Protein 8UUB (pdb70)

InterPro domains:
  IPR001100 Pyridine nucleotide-disulphide oxidoreductase, class I [PIRSF000350] (4-432)
  IPR004099 Pyridine nucleotide-disulphide oxidoreductase, dimerisation domain [PF02852] (327-434)
  IPR012999 Pyridine nucleotide-disulphide oxidoreductase, class I, active site [PS00076] (40-50)
  IPR016156 FAD/NAD-linked reductase, dimerisation domain superfamily [G3DSA:3.30.390.30] (326-437)
  IPR016156 FAD/NAD-linked reductase, dimerisation domain superfamily [SSF55424] (323-436)
  IPR023753 FAD/NAD(P)-binding domain [PF07992] (4-300)
  IPR036188 FAD/NAD(P)-binding domain superfamily [G3DSA:3.50.50.60] (4-310)
  IPR036188 FAD/NAD(P)-binding domain superfamily [G3DSA:3.50.50.60] (139-256)
  IPR036188 FAD/NAD(P)-binding domain superfamily [SSF51905] (2-295)

Solvent-accessible surface area: 20120 Å² total; per-residue (Å²): 102,99,48,100,84,65,87,11,67,3,0,0,6,9,2,14,61,1,0,22,38,2,0,10,96,16,10,82,76,66,104,108,2,0,0,2,11,150,28,130,70,44,20,1,6,46,22,11,18,37,17,51,51,0,12,50,24,1,18,87,3,16,113,132,150,65,53,22,105,87,0,20,55,49,10,78,73,54,12,42,152,50,22,31,132,18,64,87,78,6,37,69,38,50,6,58,24,39,69,13,80,5,33,0,63,50,42,48,26,0,26,5,87,48,65,143,65,107,22,57,0,27,6,136,19,0,0,0,7,31,16,9,55,24,44,69,61,129,24,89,26,3,84,122,19,125,39,22,50,36,16,56,24,0,6,73,19,146,148,45,7,134,95,0,0,0,9,12,23,37,63,61,0,0,11,4,0,8,2,1,29,60,30,53,5,95,0,9,3,2,14,76,99,102,72,25,21,82,203,21,3,102,43,0,10,60,42,0,76,106,19,7,73,131,58,33,5,77,12,41,42,75,23,81,26,78,71,2,92,54,71,66,89,51,0,19,0,31,12,128,143,95,65,32,99,7,40,3,0,0,26,15,40,39,47,106,23,29,24,146,33,2,67,16,145,62,21,96,12,86,81,49,187,225,23,7,0,111,35,65,90,27,0,21,8,71,9,105,14,0,1,0,1,3,26,0,21,47,33,108,74,55,35,90,6,9,47,14,2,23,115,0,0,61,16,88,62,55,50,121,12,82,60,8,51,139,62,62,108,50,38,25,46,34,16,54,13,54,9,9,13,0,26,0,32,46,8,48,64,86,0,40,116,109,180,55,50,69,24,53,67,74,23,64,1,47,68,0,84,77,0,106,92,51,72,38,80,37,1,0,0,16,0,1,0,6,53,131,81,87,77,8,18,0,2,4,0,0,0,100,20,0,60,121,19,2,66,50,0,18,88,2,25,42,96,173,51,63,12,48,91,3,52,152,48,171,28,107,134,57,34,10,13,31,12,0,44,78,0,1,55,84

Structure (mmCIF, N/CA/C/O backbone):
data_8UUB
#
_entry.id   8UUB
#
_cell.length_a   122.259
_cell.length_b   122.259
_cell.length_c   92.439
_cell.angle_alpha   90.00
_cell.angle_beta   90.00
_cell.angle_gamma   90.00
#
_symmetry.space_group_name_H-M   'P 43 21 2'
#
loop_
_entity.id
_entity.type
_entity.pdbx_description
1 polymer 'Oxidoreductase, pyridine nucleotide-disulfide, class I'
2 non-polymer 'FLAVIN-ADENINE DINUCLEOTIDE'
3 non-polymer 'MALONATE ION'
4 water water
#
loop_
_atom_site.group_PDB
_atom_site.id
_atom_site.type_symbol
_atom_site.label_atom_id
_atom_site.label_alt_id
_atom_site.label_comp_id
_atom_site.label_asym_id
_atom_site.label_entity_id
_atom_site.label_seq_id
_atom_site.pdbx_PDB_ins_code
_atom_site.Cartn_x
_atom_site.Cartn_y
_atom_site.Cartn_z
_atom_site.occupancy
_atom_site.B_iso_or_equiv
_atom_site.auth_seq_id
_atom_site.auth_comp_id
_atom_site.auth_asym_id
_atom_site.auth_atom_id
_atom_site.pdbx_PDB_model_num
ATOM 1 N N . GLY A 1 1 ? -64.270 -7.459 3.382 1.00 42.13 -3 GLY A N 1
ATOM 2 C CA . GLY A 1 1 ? -63.323 -7.777 4.519 1.00 33.69 -3 GLY A CA 1
ATOM 3 C C . GLY A 1 1 ? -61.904 -7.469 4.056 1.00 30.86 -3 GLY A C 1
ATOM 4 O O . GLY A 1 1 ? -61.694 -7.050 2.934 1.00 29.43 -3 GLY A O 1
ATOM 5 N N . PRO A 1 2 ? -60.873 -7.716 4.885 1.00 24.83 -2 PRO A N 1
ATOM 6 C CA . PRO A 1 2 ? -59.502 -7.428 4.446 1.00 25.04 -2 PRO A CA 1
ATOM 7 C C . PRO A 1 2 ? -58.975 -8.466 3.466 1.00 25.49 -2 PRO A C 1
ATOM 8 O O . PRO A 1 2 ? -59.464 -9.599 3.393 1.00 28.47 -2 PRO A O 1
ATOM 12 N N . GLY A 1 3 ? -57.996 -7.988 2.683 1.00 25.72 -1 GLY A N 1
ATOM 13 C CA . GLY A 1 3 ? -57.300 -8.766 1.665 1.00 28.73 -1 GLY A CA 1
ATOM 14 C C . GLY A 1 3 ? -56.084 -9.495 2.262 1.00 26.12 -1 GLY A C 1
ATOM 15 O O . GLY A 1 3 ? -55.505 -9.086 3.268 1.00 22.50 -1 GLY A O 1
ATOM 16 N N . SER A 1 4 ? -55.678 -10.592 1.609 1.00 27.70 0 SER A N 1
ATOM 17 C CA . SER A 1 4 ? -54.436 -11.186 2.078 1.00 25.34 0 SER A CA 1
ATOM 18 C C . SER A 1 4 ? -53.274 -10.291 1.633 1.00 22.57 0 SER A C 1
ATOM 19 O O . SER A 1 4 ? -53.422 -9.419 0.796 1.00 21.79 0 SER A O 1
ATOM 22 N N A MET A 1 5 ? -52.163 -10.335 2.388 0.50 22.01 1 MET A N 1
ATOM 23 N N B MET A 1 5 ? -52.113 -10.780 2.049 0.50 19.21 1 MET A N 1
ATOM 24 C CA A MET A 1 5 ? -50.938 -9.608 2.044 0.50 16.34 1 MET A CA 1
ATOM 25 C CA B MET A 1 5 ? -50.855 -10.097 1.795 0.50 16.13 1 MET A CA 1
ATOM 26 C C A MET A 1 5 ? -50.558 -9.847 0.576 0.50 18.03 1 MET A C 1
ATOM 27 C C B MET A 1 5 ? -50.683 -9.932 0.292 0.50 17.48 1 MET A C 1
ATOM 28 O O A MET A 1 5 ? -50.613 -10.972 0.088 0.50 17.48 1 MET A O 1
ATOM 29 O O B MET A 1 5 ? -50.978 -10.848 -0.486 0.50 17.49 1 MET A O 1
ATOM 38 N N . LEU A 1 6 ? -50.177 -8.755 -0.132 1.00 16.08 2 LEU A N 1
ATOM 39 C CA . LEU A 1 6 ? -49.792 -8.763 -1.521 1.00 16.22 2 LEU A CA 1
ATOM 40 C C . LEU A 1 6 ? -48.278 -8.890 -1.597 1.00 15.86 2 LEU A C 1
ATOM 41 O O . LEU A 1 6 ? -47.561 -8.256 -0.823 1.00 17.20 2 LEU A O 1
ATOM 46 N N . THR A 1 7 ? -47.804 -9.725 -2.519 1.00 15.77 3 THR A N 1
ATOM 47 C CA . THR A 1 7 ? -46.383 -9.936 -2.684 1.00 14.39 3 THR A CA 1
ATOM 48 C C . THR A 1 7 ? -45.962 -9.377 -4.051 1.00 15.42 3 THR A C 1
ATOM 49 O O . THR A 1 7 ? -46.565 -9.655 -5.109 1.00 16.86 3 THR A O 1
ATOM 53 N N . TYR A 1 8 ? -44.876 -8.603 -4.005 1.00 14.76 4 TYR A N 1
ATOM 54 C CA . TYR A 1 8 ? -44.297 -8.001 -5.203 1.00 13.87 4 TYR A CA 1
ATOM 55 C C . TYR A 1 8 ? -42.831 -8.419 -5.242 1.00 13.76 4 TYR A C 1
ATOM 56 O O . TYR A 1 8 ? -42.252 -8.885 -4.247 1.00 15.44 4 TYR A O 1
ATOM 65 N N . ASP A 1 9 ? -42.205 -8.202 -6.419 1.00 13.77 5 ASP A N 1
ATOM 66 C CA . ASP A 1 9 ? -40.757 -8.353 -6.489 1.00 14.30 5 ASP A CA 1
ATOM 67 C C . ASP A 1 9 ? -40.049 -7.146 -5.880 1.00 15.01 5 ASP A C 1
ATOM 68 O O . ASP A 1 9 ? -39.039 -7.264 -5.165 1.00 16.51 5 ASP A O 1
ATOM 73 N N . LEU A 1 10 ? -40.588 -5.947 -6.120 1.00 14.70 6 LEU A N 1
ATOM 74 C CA . LEU A 1 10 ? -40.048 -4.670 -5.645 1.00 13.88 6 LEU A CA 1
ATOM 75 C C . LEU A 1 10 ? -41.190 -3.814 -5.109 1.00 12.74 6 LEU A C 1
ATOM 76 O O . LEU A 1 10 ? -42.228 -3.714 -5.784 1.00 13.00 6 LEU A O 1
ATOM 81 N N . ILE A 1 11 ? -40.996 -3.195 -3.945 1.00 12.20 7 ILE A N 1
ATOM 82 C CA . ILE A 1 11 ? -41.856 -2.123 -3.465 1.00 12.42 7 ILE A CA 1
ATOM 83 C C . ILE A 1 11 ? -40.996 -0.876 -3.382 1.00 12.92 7 ILE A C 1
ATOM 84 O O . ILE A 1 11 ? -39.958 -0.857 -2.739 1.00 12.93 7 ILE A O 1
ATOM 89 N N . VAL A 1 12 ? -41.438 0.221 -4.020 1.00 12.80 8 VAL A N 1
ATOM 90 C CA . VAL A 1 12 ? -40.863 1.569 -3.847 1.00 11.55 8 VAL A CA 1
ATOM 91 C C . VAL A 1 12 ? -41.801 2.355 -2.949 1.00 12.41 8 VAL A C 1
ATOM 92 O O . VAL A 1 12 ? -43.017 2.446 -3.203 1.00 12.93 8 VAL A O 1
ATOM 96 N N . ILE A 1 13 ? -41.250 2.968 -1.877 1.00 11.91 9 ILE A N 1
ATOM 97 C CA . ILE A 1 13 ? -42.004 3.843 -0.994 1.00 11.59 9 ILE A CA 1
ATOM 98 C C . ILE A 1 13 ? -41.663 5.285 -1.354 1.00 12.41 9 ILE A C 1
ATOM 99 O O . ILE A 1 13 ? -40.561 5.732 -1.064 1.00 13.01 9 ILE A O 1
ATOM 104 N N . GLY A 1 14 ? -42.664 5.986 -1.947 1.00 12.23 10 GLY A N 1
ATOM 105 C CA . GLY A 1 14 ? -42.473 7.392 -2.321 1.00 12.81 10 GLY A CA 1
ATOM 106 C C . GLY A 1 14 ? -42.260 7.510 -3.836 1.00 12.80 10 GLY A C 1
ATOM 107 O O . GLY A 1 14 ? -41.436 6.795 -4.396 1.00 14.00 10 GLY A O 1
ATOM 108 N N . PHE A 1 15 ? -42.991 8.493 -4.433 1.00 12.18 11 PHE A N 1
ATOM 109 C CA . PHE A 1 15 ? -42.891 8.696 -5.894 1.00 13.33 11 PHE A CA 1
ATOM 110 C C . PHE A 1 15 ? -41.727 9.638 -6.212 1.00 13.92 11 PHE A C 1
ATOM 111 O O . PHE A 1 15 ? -41.908 10.639 -6.913 1.00 13.87 11 PHE A O 1
ATOM 119 N N . GLY A 1 16 ? -40.507 9.324 -5.715 1.00 13.32 12 GLY A N 1
ATOM 120 C CA . GLY A 1 16 ? -39.350 10.192 -5.941 1.00 13.02 12 GLY A CA 1
ATOM 121 C C . GLY A 1 16 ? -38.683 9.840 -7.274 1.00 13.30 12 GLY A C 1
ATOM 122 O O . GLY A 1 16 ? -39.163 8.998 -8.048 1.00 13.36 12 GLY A O 1
ATOM 123 N N . LYS A 1 17 ? -37.512 10.454 -7.533 1.00 13.00 13 LYS A N 1
ATOM 124 C CA . LYS A 1 17 ? -36.878 10.365 -8.839 1.00 13.59 13 LYS A CA 1
ATOM 125 C C . LYS A 1 17 ? -36.273 8.965 -8.999 1.00 13.22 13 LYS A C 1
ATOM 126 O O . LYS A 1 17 ? -36.586 8.266 -9.948 1.00 14.24 13 LYS A O 1
ATOM 132 N N . ALA A 1 18 ? -35.351 8.586 -8.080 1.00 12.87 14 ALA A N 1
ATOM 133 C CA . ALA A 1 18 ? -34.807 7.245 -8.179 1.00 13.12 14 ALA A CA 1
ATOM 134 C C . ALA A 1 18 ? -35.894 6.169 -8.167 1.00 12.72 14 ALA A C 1
ATOM 135 O O . ALA A 1 18 ? -35.771 5.221 -8.960 1.00 13.62 14 ALA A O 1
ATOM 137 N N . GLY A 1 19 ? -36.898 6.367 -7.311 1.00 13.50 15 GLY A N 1
ATOM 138 C CA . GLY A 1 19 ? -37.894 5.327 -7.164 1.00 12.96 15 GLY A CA 1
ATOM 139 C C . GLY A 1 19 ? -38.770 5.131 -8.398 1.00 12.62 15 GLY A C 1
ATOM 140 O O . GLY A 1 19 ? -39.020 3.999 -8.804 1.00 14.41 15 GLY A O 1
ATOM 141 N N . LYS A 1 20 ? -39.264 6.228 -8.968 1.00 12.15 16 LYS A N 1
ATOM 142 C CA . LYS A 1 20 ? -40.110 6.078 -10.157 1.00 12.75 16 LYS A CA 1
ATOM 143 C C . LYS A 1 20 ? -39.299 5.554 -11.346 1.00 13.61 16 LYS A C 1
ATOM 144 O O . LYS A 1 20 ? -39.822 4.786 -12.153 1.00 14.58 16 LYS A O 1
ATOM 150 N N . THR A 1 21 ? -37.981 5.893 -11.387 1.00 13.73 17 THR A N 1
ATOM 151 C CA . THR A 1 21 ? -37.164 5.416 -12.486 1.00 14.66 17 THR A CA 1
ATOM 152 C C . THR A 1 21 ? -36.946 3.898 -12.362 1.00 13.38 17 THR A C 1
ATOM 153 O O . THR A 1 21 ? -37.095 3.165 -13.321 1.00 14.74 17 THR A O 1
ATOM 157 N N . LEU A 1 22 ? -36.585 3.468 -11.118 1.00 14.14 18 LEU A N 1
ATOM 158 C CA . LEU A 1 22 ? -36.356 2.024 -10.895 1.00 13.49 18 LEU A CA 1
ATOM 159 C C . LEU A 1 22 ? -37.657 1.255 -11.104 1.00 14.66 18 LEU A C 1
ATOM 160 O O . LEU A 1 22 ? -37.656 0.184 -11.690 1.00 14.92 18 LEU A O 1
ATOM 165 N N . ALA A 1 23 ? -38.783 1.780 -10.554 1.00 14.08 19 ALA A N 1
ATOM 166 C CA . ALA A 1 23 ? -40.038 1.043 -10.654 1.00 14.14 19 ALA A CA 1
ATOM 167 C C . ALA A 1 23 ? -40.418 0.791 -12.114 1.00 14.07 19 ALA A C 1
ATOM 168 O O . ALA A 1 23 ? -40.802 -0.323 -12.469 1.00 14.05 19 ALA A O 1
ATOM 170 N N . GLY A 1 24 ? -40.378 1.876 -12.909 1.00 14.30 20 GLY A N 1
ATOM 171 C CA . GLY A 1 24 ? -40.770 1.670 -14.310 1.00 14.79 20 GLY A CA 1
ATOM 172 C C . GLY A 1 24 ? -39.787 0.781 -15.066 1.00 16.38 20 GLY A C 1
ATOM 173 O O . GLY A 1 24 ? -40.222 -0.026 -15.898 1.00 16.87 20 GLY A O 1
ATOM 174 N N . LYS A 1 25 ? -38.487 0.890 -14.752 1.00 16.32 21 LYS A N 1
ATOM 175 C CA . LYS A 1 25 ? -37.521 0.064 -15.468 1.00 18.07 21 LYS A CA 1
ATOM 176 C C . LYS A 1 25 ? -37.787 -1.410 -15.174 1.00 18.00 21 LYS A C 1
ATOM 177 O O . LYS A 1 25 ? -37.827 -2.250 -16.099 1.00 19.88 21 LYS A O 1
ATOM 183 N N . LEU A 1 26 ? -38.032 -1.759 -13.897 1.00 16.58 22 LEU A N 1
ATOM 184 C CA A LEU A 1 26 ? -38.181 -3.181 -13.634 0.51 16.28 22 LEU A CA 1
ATOM 185 C CA B LEU A 1 26 ? -38.206 -3.172 -13.583 0.49 16.25 22 LEU A CA 1
ATOM 186 C C . LEU A 1 26 ? -39.565 -3.677 -14.050 1.00 15.46 22 LEU A C 1
ATOM 187 O O . LEU A 1 26 ? -39.705 -4.831 -14.445 1.00 17.10 22 LEU A O 1
ATOM 196 N N . ALA A 1 27 ? -40.618 -2.845 -13.938 1.00 15.11 23 ALA A N 1
ATOM 197 C CA . ALA A 1 27 ? -41.914 -3.311 -14.402 1.00 15.03 23 ALA A CA 1
ATOM 198 C C . ALA A 1 27 ? -41.878 -3.540 -15.919 1.00 16.13 23 ALA A C 1
ATOM 199 O O . ALA A 1 27 ? -42.460 -4.523 -16.392 1.00 18.15 23 ALA A O 1
ATOM 201 N N . SER A 1 28 ? -41.189 -2.672 -16.660 1.00 17.51 24 SER A N 1
ATOM 202 C CA A SER A 1 28 ? -41.093 -2.862 -18.116 0.87 19.41 24 SER A CA 1
ATOM 203 C CA B SER A 1 28 ? -41.119 -2.877 -18.104 0.13 18.73 24 SER A CA 1
ATOM 204 C C . SER A 1 28 ? -40.355 -4.157 -18.454 1.00 21.46 24 SER A C 1
ATOM 205 O O . SER A 1 28 ? -40.602 -4.759 -19.517 1.00 24.37 24 SER A O 1
ATOM 210 N N . ALA A 1 29 ? -39.455 -4.570 -17.573 1.00 19.29 25 ALA A N 1
ATOM 211 C CA . ALA A 1 29 ? -38.711 -5.801 -17.768 1.00 21.61 25 ALA A CA 1
ATOM 212 C C . ALA A 1 29 ? -39.492 -7.013 -17.310 1.00 23.45 25 ALA A C 1
ATOM 213 O O . ALA A 1 29 ? -38.967 -8.110 -17.443 1.00 25.48 25 ALA A O 1
ATOM 215 N N . GLY A 1 30 ? -40.714 -6.856 -16.804 1.00 20.89 26 GLY A N 1
ATOM 216 C CA . GLY A 1 30 ? -41.564 -7.981 -16.457 1.00 21.33 26 GLY A CA 1
ATOM 217 C C . GLY A 1 30 ? -41.619 -8.281 -14.951 1.00 20.16 26 GLY A C 1
ATOM 218 O O . GLY A 1 30 ? -42.313 -9.240 -14.601 1.00 22.33 26 GLY A O 1
ATOM 219 N N . LYS A 1 31 ? -40.955 -7.487 -14.103 1.00 20.56 27 LYS A N 1
ATOM 220 C CA . LYS A 1 31 ? -41.059 -7.732 -12.647 1.00 18.73 27 LYS A CA 1
ATOM 221 C C . LYS A 1 31 ? -42.408 -7.207 -12.157 1.00 18.73 27 LYS A C 1
ATOM 222 O O . LYS A 1 31 ? -43.012 -6.294 -12.752 1.00 18.22 27 LYS A O 1
ATOM 228 N N . LYS A 1 32 ? -42.852 -7.697 -10.995 1.00 16.98 28 LYS A N 1
ATOM 229 C CA A LYS A 1 32 ? -44.074 -7.239 -10.363 0.37 15.84 28 LYS A CA 1
ATOM 230 C CA B LYS A 1 32 ? -44.085 -7.237 -10.366 0.63 15.62 28 LYS A CA 1
ATOM 231 C C . LYS A 1 32 ? -43.708 -6.146 -9.358 1.00 15.48 28 LYS A C 1
ATOM 232 O O . LYS A 1 32 ? -42.932 -6.378 -8.431 1.00 15.18 28 LYS A O 1
ATOM 243 N N . VAL A 1 33 ? -44.223 -4.908 -9.586 1.00 14.16 29 VAL A N 1
ATOM 244 C CA . VAL A 1 33 ? -43.693 -3.749 -8.853 1.00 13.72 29 VAL A CA 1
ATOM 245 C C . VAL A 1 33 ? -44.844 -2.962 -8.273 1.00 14.60 29 VAL A C 1
ATOM 246 O O . VAL A 1 33 ? -45.853 -2.705 -8.969 1.00 14.30 29 VAL A O 1
ATOM 250 N N . ALA A 1 34 ? -44.679 -2.514 -7.027 1.00 12.98 30 ALA A N 1
ATOM 251 C CA . ALA A 1 34 ? -45.589 -1.591 -6.395 1.00 12.94 30 ALA A CA 1
ATOM 252 C C . ALA A 1 34 ? -44.874 -0.308 -6.042 1.00 13.75 30 ALA A C 1
ATOM 253 O O . ALA A 1 34 ? -43.670 -0.320 -5.731 1.00 14.59 30 ALA A O 1
ATOM 255 N N . LEU A 1 35 ? -45.575 0.820 -6.174 1.00 13.20 31 LEU A N 1
ATOM 256 C CA . LEU A 1 35 ? -45.062 2.125 -5.731 1.00 12.69 31 LEU A CA 1
ATOM 257 C C . LEU A 1 35 ? -46.146 2.748 -4.862 1.00 12.59 31 LEU A C 1
ATOM 258 O O . LEU A 1 35 ? -47.306 2.833 -5.281 1.00 13.25 31 LEU A O 1
ATOM 263 N N . VAL A 1 36 ? -45.764 3.144 -3.625 1.00 12.49 32 VAL A N 1
ATOM 264 C CA . VAL A 1 36 ? -46.723 3.663 -2.673 1.00 12.18 32 VAL A CA 1
ATOM 265 C C . VAL A 1 36 ? -46.456 5.162 -2.469 1.00 12.75 32 VAL A C 1
ATOM 266 O O . VAL A 1 36 ? -45.318 5.542 -2.183 1.00 14.52 32 VAL A O 1
ATOM 270 N N . GLU A 1 37 ? -47.475 5.990 -2.710 1.00 12.18 33 GLU A N 1
ATOM 271 C CA . GLU A 1 37 ? -47.301 7.451 -2.623 1.00 11.70 33 GLU A CA 1
ATOM 272 C C . GLU A 1 37 ? -48.446 8.047 -1.802 1.00 13.02 33 GLU A C 1
ATOM 273 O O . GLU A 1 37 ? -49.639 7.778 -2.093 1.00 14.07 33 GLU A O 1
ATOM 279 N N . ARG A 1 38 ? -48.073 8.833 -0.781 1.00 13.14 34 ARG A N 1
ATOM 280 C CA A ARG A 1 38 ? -49.054 9.367 0.176 0.50 14.37 34 ARG A CA 1
ATOM 281 C CA B ARG A 1 38 ? -49.128 9.290 0.131 0.50 13.48 34 ARG A CA 1
ATOM 282 C C . ARG A 1 38 ? -49.957 10.489 -0.348 1.00 13.92 34 ARG A C 1
ATOM 283 O O . ARG A 1 38 ? -51.000 10.725 0.285 1.00 16.47 34 ARG A O 1
ATOM 298 N N . SER A 1 39 ? -49.537 11.210 -1.406 1.00 13.03 35 SER A N 1
ATOM 299 C CA . SER A 1 39 ? -50.291 12.396 -1.817 1.00 13.70 35 SER A CA 1
ATOM 300 C C . SER A 1 39 ? -50.426 12.469 -3.336 1.00 13.36 35 SER A C 1
ATOM 301 O O . SER A 1 39 ? -49.448 12.383 -4.072 1.00 14.38 35 SER A O 1
ATOM 304 N N . LYS A 1 40 ? -51.682 12.618 -3.796 1.00 14.24 36 LYS A N 1
ATOM 305 C CA . LYS A 1 40 ? -51.890 12.725 -5.236 1.00 13.66 36 LYS A CA 1
ATOM 306 C C . LYS A 1 40 ? -51.310 14.040 -5.761 1.00 12.82 36 LYS A C 1
ATOM 307 O O . LYS A 1 40 ? -50.933 14.079 -6.946 1.00 14.83 36 LYS A O 1
ATOM 313 N N . ALA A 1 41 ? -51.092 15.014 -4.896 1.00 13.97 37 ALA A N 1
ATOM 314 C CA . ALA A 1 41 ? -50.429 16.268 -5.268 1.00 12.99 37 ALA A CA 1
ATOM 315 C C . ALA A 1 41 ? -48.941 16.064 -5.451 1.00 14.99 37 ALA A C 1
ATOM 316 O O . ALA A 1 41 ? -48.267 16.964 -5.966 1.00 16.05 37 ALA A O 1
ATOM 318 N N . MET A 1 42 ? -48.460 14.848 -5.211 1.00 13.09 38 MET A N 1
ATOM 319 C CA . MET A 1 42 ? -47.026 14.555 -5.308 1.00 12.90 38 MET A CA 1
ATOM 320 C C . MET A 1 42 ? -46.710 13.438 -6.293 1.00 13.27 38 MET A C 1
ATOM 321 O O . MET A 1 42 ? -45.567 12.938 -6.338 1.00 14.74 38 MET A O 1
ATOM 326 N N . TYR A 1 43 ? -47.633 13.122 -7.192 1.00 12.76 39 TYR A N 1
ATOM 327 C CA . TYR A 1 43 ? -47.248 12.151 -8.206 1.00 13.35 39 TYR A CA 1
ATOM 328 C C . TYR A 1 43 ? -46.144 12.702 -9.104 1.00 13.29 39 TYR A C 1
ATOM 329 O O . TYR A 1 43 ? -46.241 13.838 -9.583 1.00 13.30 39 TYR A O 1
ATOM 338 N N . GLY A 1 44 ? -45.016 11.978 -9.198 1.00 12.63 40 GLY A N 1
ATOM 339 C CA . GLY A 1 44 ? -43.812 12.465 -9.873 1.00 13.22 40 GLY A CA 1
ATOM 340 C C . GLY A 1 44 ? -42.787 13.055 -8.914 1.00 14.95 40 GLY A C 1
ATOM 341 O O . GLY A 1 44 ? -41.630 13.211 -9.375 1.00 16.35 40 GLY A O 1
ATOM 342 N N . GLY A 1 45 ? -43.185 13.294 -7.666 1.00 13.91 41 GLY A N 1
ATOM 343 C CA . GLY A 1 45 ? -42.204 13.634 -6.625 1.00 14.18 41 GLY A CA 1
ATOM 344 C C . GLY A 1 45 ? -42.074 15.139 -6.399 1.00 14.51 41 GLY A C 1
ATOM 345 O O . GLY A 1 45 ? -42.818 16.003 -6.901 1.00 14.47 41 GLY A O 1
ATOM 346 N N . THR A 1 46 ? -41.093 15.483 -5.554 1.00 12.55 42 THR A N 1
ATOM 347 C CA . THR A 1 46 ? -40.854 16.859 -5.142 1.00 12.88 42 THR A CA 1
ATOM 348 C C . THR A 1 46 ? -40.435 17.747 -6.320 1.00 14.13 42 THR A C 1
ATOM 349 O O . THR A 1 46 ? -40.994 18.851 -6.430 1.00 14.42 42 THR A O 1
ATOM 353 N N A CYS A 1 47 ? -39.597 17.185 -7.241 0.30 14.69 43 CYS A N 1
ATOM 354 N N B CYS A 1 47 ? -39.528 17.303 -7.166 0.70 14.49 43 CYS A N 1
ATOM 355 C CA A CYS A 1 47 ? -39.016 17.802 -8.452 0.30 15.24 43 CYS A CA 1
ATOM 356 C CA B CYS A 1 47 ? -39.090 18.221 -8.214 0.70 13.73 43 CYS A CA 1
ATOM 357 C C A CYS A 1 47 ? -40.110 18.415 -9.312 0.30 14.46 43 CYS A C 1
ATOM 358 C C B CYS A 1 47 ? -40.320 18.607 -9.076 0.70 14.18 43 CYS A C 1
ATOM 359 O O A CYS A 1 47 ? -40.003 19.513 -9.847 0.30 11.46 43 CYS A O 1
ATOM 360 O O B CYS A 1 47 ? -40.495 19.819 -9.341 0.70 14.40 43 CYS A O 1
ATOM 365 N N . ILE A 1 48 ? -41.126 17.605 -9.496 1.00 14.65 44 ILE A N 1
ATOM 366 C CA . ILE A 1 48 ? -42.267 17.904 -10.380 1.00 13.78 44 ILE A CA 1
ATOM 367 C C . ILE A 1 48 ? -43.223 18.883 -9.726 1.00 14.17 44 ILE A C 1
ATOM 368 O O . ILE A 1 48 ? -43.732 19.788 -10.419 1.00 15.40 44 ILE A O 1
ATOM 373 N N . ASN A 1 49 ? -43.604 18.697 -8.430 1.00 12.68 45 ASN A N 1
ATOM 374 C CA . ASN A 1 49 ? -44.773 19.360 -7.890 1.00 12.67 45 ASN A CA 1
ATOM 375 C C . ASN A 1 49 ? -44.479 20.585 -7.026 1.00 14.31 45 ASN A C 1
ATOM 376 O O . ASN A 1 49 ? -45.304 21.494 -7.016 1.00 16.63 45 ASN A O 1
ATOM 381 N N . ILE A 1 50 ? -43.347 20.577 -6.295 1.00 13.73 46 ILE A N 1
ATOM 382 C CA . ILE A 1 50 ? -43.090 21.627 -5.306 1.00 13.83 46 ILE A CA 1
ATOM 383 C C . ILE A 1 50 ? -41.652 22.166 -5.385 1.00 14.26 46 ILE A C 1
ATOM 384 O O . ILE A 1 50 ? -41.3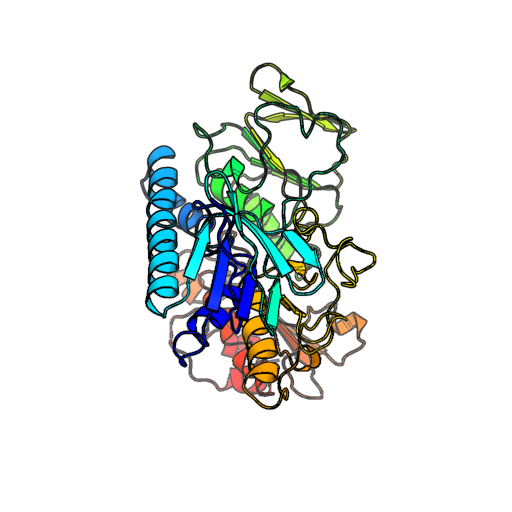44 23.079 -4.612 1.00 16.45 46 ILE A O 1
ATOM 389 N N . GLY A 1 51 ? -40.831 21.628 -6.270 1.00 14.04 47 GLY A N 1
ATOM 390 C CA . GLY A 1 51 ? -39.396 21.904 -6.246 1.00 13.85 47 GLY A CA 1
ATOM 391 C C . GLY A 1 51 ? -38.933 22.550 -7.565 1.00 15.25 47 GLY A C 1
ATOM 392 O O . GLY A 1 51 ? -39.395 23.665 -7.886 1.00 15.89 47 GLY A O 1
ATOM 393 N N A CYS A 1 52 ? -38.000 21.938 -8.240 0.30 14.51 48 CYS A N 1
ATOM 394 N N B CYS A 1 52 ? -38.046 21.840 -8.285 0.70 16.86 48 CYS A N 1
ATOM 395 C CA A CYS A 1 52 ? -37.399 22.639 -9.363 0.30 13.70 48 CYS A CA 1
ATOM 396 C CA B CYS A 1 52 ? -37.333 22.278 -9.513 0.70 16.42 48 CYS A CA 1
ATOM 397 C C A CYS A 1 52 ? -38.469 23.040 -10.384 0.30 13.45 48 CYS A C 1
ATOM 398 C C B CYS A 1 52 ? -38.317 22.865 -10.531 0.70 15.18 48 CYS A C 1
ATOM 399 O O A CYS A 1 52 ? -38.420 24.214 -10.780 0.30 14.07 48 CYS A O 1
ATOM 400 O O B CYS A 1 52 ? -38.056 23.907 -11.151 0.70 13.89 48 CYS A O 1
ATOM 405 N N . ILE A 1 53 ? -39.372 22.111 -10.812 1.00 14.60 49 ILE A N 1
ATOM 406 C CA . ILE A 1 53 ? -40.229 22.474 -11.960 1.00 13.67 49 ILE A CA 1
ATOM 407 C C . ILE A 1 53 ? -41.087 23.687 -11.615 1.00 14.35 49 ILE A C 1
ATOM 408 O O . ILE A 1 53 ? -41.064 24.684 -12.377 1.00 14.52 49 ILE A O 1
ATOM 413 N N . PRO A 1 54 ? -41.860 23.790 -10.517 1.00 13.55 50 PRO A N 1
ATOM 414 C CA . PRO A 1 54 ? -42.637 24.998 -10.287 1.00 13.51 50 PRO A CA 1
ATOM 415 C C . PRO A 1 54 ? -41.752 26.227 -10.054 1.00 13.72 50 PRO A C 1
ATOM 416 O O . PRO A 1 54 ? -42.111 27.322 -10.534 1.00 14.89 50 PRO A O 1
ATOM 420 N N A THR A 1 55 ? -40.621 26.067 -9.344 0.66 13.95 51 THR A N 1
ATOM 421 N N B THR A 1 55 ? -40.600 26.110 -9.380 0.34 13.45 51 THR A N 1
ATOM 422 C CA A THR A 1 55 ? -39.808 27.245 -9.073 0.66 14.90 51 THR A CA 1
ATOM 423 C CA B THR A 1 55 ? -39.861 27.344 -9.124 0.34 13.29 51 THR A CA 1
ATOM 424 C C A THR A 1 55 ? -39.352 27.884 -10.389 0.66 14.10 51 THR A C 1
ATOM 425 C C B THR A 1 55 ? -39.254 27.913 -10.412 0.34 13.05 51 THR A C 1
ATOM 426 O O A THR A 1 55 ? -39.565 29.117 -10.565 0.66 15.55 51 THR A O 1
ATOM 427 O O B THR A 1 55 ? -39.198 29.124 -10.629 0.34 12.64 51 THR A O 1
ATOM 434 N N . LYS A 1 56 ? -38.798 27.059 -11.311 1.00 13.39 52 LYS A N 1
ATOM 435 C CA . LYS A 1 56 ? -38.209 27.617 -12.540 1.00 14.49 52 LYS A CA 1
ATOM 436 C C . LYS A 1 56 ? -39.359 28.031 -13.460 1.00 14.98 52 LYS A C 1
ATOM 437 O O . LYS A 1 56 ? -39.211 29.015 -14.236 1.00 16.12 52 LYS A O 1
ATOM 443 N N . THR A 1 57 ? -40.526 27.343 -13.434 1.00 15.02 53 THR A N 1
ATOM 444 C CA . THR A 1 57 ? -41.647 27.763 -14.288 1.00 13.48 53 THR A CA 1
ATOM 445 C C . THR A 1 57 ? -42.147 29.145 -13.859 1.00 14.15 53 THR A C 1
ATOM 446 O O . THR A 1 57 ? -42.474 30.026 -14.688 1.00 15.18 53 THR A O 1
ATOM 450 N N . LEU A 1 58 ? -42.252 29.385 -12.528 1.00 13.60 54 LEU A N 1
ATOM 451 C CA . LEU A 1 58 ? -42.642 30.713 -12.006 1.00 13.92 54 LEU A CA 1
ATOM 452 C C . LEU A 1 58 ? -41.623 31.755 -12.471 1.00 15.37 54 LEU A C 1
ATOM 453 O O . LEU A 1 58 ? -42.070 32.841 -12.865 1.00 14.85 54 LEU A O 1
ATOM 458 N N . LEU A 1 59 ? -40.301 31.497 -12.352 1.00 15.98 55 LEU A N 1
ATOM 459 C CA . LEU A 1 59 ? -39.326 32.514 -12.780 1.00 16.48 55 LEU A CA 1
ATOM 460 C C . LEU A 1 59 ? -39.439 32.843 -14.278 1.00 17.05 55 LEU A C 1
ATOM 461 O O . LEU A 1 59 ? -39.410 34.056 -14.602 1.00 18.11 55 LEU A O 1
ATOM 466 N N . VAL A 1 60 ? -39.674 31.849 -15.150 1.00 15.03 56 VAL A N 1
ATOM 467 C CA . VAL A 1 60 ? -39.792 32.139 -16.584 1.00 16.15 56 VAL A CA 1
ATOM 468 C C . VAL A 1 60 ? -41.053 32.972 -16.811 1.00 16.38 56 VAL A C 1
ATOM 469 O O . VAL A 1 60 ? -41.004 33.960 -17.579 1.00 18.00 56 VAL A O 1
ATOM 473 N N . ALA A 1 61 ? -42.158 32.624 -16.158 1.00 15.46 57 ALA A N 1
ATOM 474 C CA . ALA A 1 61 ? -43.437 33.296 -16.353 1.00 15.28 57 ALA A CA 1
ATOM 475 C C . ALA A 1 61 ? -43.349 34.735 -15.860 1.00 18.01 57 ALA A C 1
ATOM 476 O O . ALA A 1 61 ? -43.954 35.637 -16.439 1.00 19.72 57 ALA A O 1
ATOM 478 N N . ALA A 1 62 ? -42.562 34.980 -14.802 1.00 16.47 58 ALA A N 1
ATOM 479 C CA . ALA A 1 62 ? -42.531 36.308 -14.186 1.00 17.64 58 ALA A CA 1
ATOM 480 C C . ALA A 1 62 ? -41.839 37.301 -15.129 1.00 22.80 58 ALA A C 1
ATOM 481 O O . ALA A 1 62 ? -42.044 38.508 -14.956 1.00 23.63 58 ALA A O 1
ATOM 483 N N . GLU A 1 63 ? -41.084 36.811 -16.109 1.00 24.66 59 GLU A N 1
ATOM 484 C CA . GLU A 1 63 ? -40.429 37.704 -17.086 1.00 29.26 59 GLU A CA 1
ATOM 485 C C . GLU A 1 63 ? -41.397 38.132 -18.188 1.00 38.30 59 GLU A C 1
ATOM 486 O O . GLU A 1 63 ? -41.062 38.998 -18.994 1.00 38.65 59 GLU A O 1
ATOM 492 N N . LYS A 1 64 ? -42.609 37.569 -18.231 1.00 33.49 60 LYS A N 1
ATOM 493 C CA . LYS A 1 64 ? -43.569 37.791 -19.314 1.00 33.74 60 LYS A CA 1
ATOM 494 C C . LYS A 1 64 ? -44.653 38.775 -18.837 1.00 34.05 60 LYS A C 1
ATOM 495 O O . LYS A 1 64 ? -44.721 39.164 -17.652 1.00 33.75 60 LYS A O 1
ATOM 501 N N A ASP A 1 65 ? -45.511 39.138 -19.797 0.60 35.58 61 ASP A N 1
ATOM 502 N N B ASP A 1 65 ? -45.588 39.201 -19.697 0.40 35.99 61 ASP A N 1
ATOM 503 C CA A ASP A 1 65 ? -46.642 40.017 -19.559 0.60 34.25 61 ASP A CA 1
ATOM 504 C CA B ASP A 1 65 ? -46.465 40.287 -19.253 0.40 36.16 61 ASP A CA 1
ATOM 505 C C A ASP A 1 65 ? -47.802 39.217 -18.973 0.60 33.93 61 ASP A C 1
ATOM 506 C C B ASP A 1 65 ? -47.759 39.790 -18.588 0.40 36.18 61 ASP A C 1
ATOM 507 O O A ASP A 1 65 ? -48.835 39.013 -19.636 0.60 29.74 61 ASP A O 1
ATOM 508 O O B ASP A 1 65 ? -48.832 40.349 -18.805 0.40 34.49 61 ASP A O 1
ATOM 517 N N . LEU A 1 66 ? -47.624 38.788 -17.703 1.00 29.15 62 LEU A N 1
ATOM 518 C CA . LEU A 1 66 ? -48.693 38.057 -17.038 1.00 27.73 62 LEU A CA 1
ATOM 519 C C . LEU A 1 66 ? -48.926 38.648 -15.645 1.00 23.94 62 LEU A C 1
ATOM 520 O O . LEU A 1 66 ? -47.953 38.997 -14.994 1.00 26.28 62 LEU A O 1
ATOM 525 N N . SER A 1 67 ? -50.173 38.652 -15.173 1.00 24.60 63 SER A N 1
ATOM 526 C CA . SER A 1 67 ? -50.453 39.131 -13.834 1.00 22.16 63 SER A CA 1
ATOM 527 C C . SER A 1 67 ? -49.940 38.084 -12.831 1.00 22.06 63 SER A C 1
ATOM 528 O O . SER A 1 67 ? -49.579 36.970 -13.214 1.00 21.19 63 SER A O 1
ATOM 531 N N . PHE A 1 68 ? -49.851 38.479 -11.565 1.00 20.01 64 PHE A N 1
ATOM 532 C CA . PHE A 1 68 ? -49.550 37.512 -10.500 1.00 20.37 64 PHE A CA 1
ATOM 533 C C . PHE A 1 68 ? -50.415 36.261 -10.636 1.00 19.82 64 PHE A C 1
ATOM 534 O O . PHE A 1 68 ? -49.890 35.134 -10.574 1.00 17.86 64 PHE A O 1
ATOM 542 N N . GLU A 1 69 ? -51.723 36.433 -10.779 1.00 19.97 65 GLU A N 1
ATOM 543 C CA . GLU A 1 69 ? -52.636 35.296 -10.762 1.00 22.41 65 GLU A CA 1
ATOM 544 C C . GLU A 1 69 ? -52.345 34.42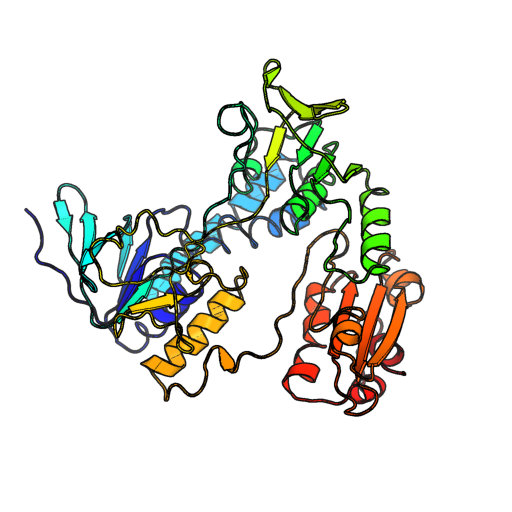8 -11.987 1.00 20.75 65 GLU A C 1
ATOM 545 O O . GLU A 1 69 ? -52.419 33.195 -11.894 1.00 18.83 65 GLU A O 1
ATOM 551 N N . GLU A 1 70 ? -52.031 35.042 -13.122 1.00 19.77 66 GLU A N 1
ATOM 552 C CA . GLU A 1 70 ? -51.734 34.280 -14.336 1.00 21.68 66 GLU A CA 1
ATOM 553 C C . GLU A 1 70 ? -50.429 33.492 -14.194 1.00 18.48 66 GLU A C 1
ATOM 554 O O . GLU A 1 70 ? -50.285 32.382 -14.736 1.00 17.45 66 GLU A O 1
ATOM 560 N N . VAL A 1 71 ? -49.434 34.059 -13.481 1.00 18.05 67 VAL A N 1
ATOM 561 C CA . VAL A 1 71 ? -48.166 33.372 -13.266 1.00 17.07 67 VAL A CA 1
ATOM 562 C C . VAL A 1 71 ? -48.414 32.131 -12.393 1.00 16.31 67 VAL A C 1
ATOM 563 O O . VAL A 1 71 ? -47.916 31.028 -12.698 1.00 16.05 67 VAL A O 1
ATOM 567 N N . ILE A 1 72 ? -49.191 32.298 -11.341 1.00 15.31 68 ILE A N 1
ATOM 568 C CA . ILE A 1 72 ? -49.492 31.170 -10.460 1.00 15.72 68 ILE A CA 1
ATOM 569 C C . ILE A 1 72 ? -50.246 30.096 -11.240 1.00 15.46 68 ILE A C 1
ATOM 570 O O . ILE A 1 72 ? -49.961 28.876 -11.132 1.00 15.79 68 ILE A O 1
ATOM 575 N N . ALA A 1 73 ? -51.282 30.499 -12.031 1.00 15.22 69 ALA A N 1
ATOM 576 C CA . ALA A 1 73 ? -52.061 29.525 -12.789 1.00 14.23 69 ALA A CA 1
ATOM 577 C C . ALA A 1 73 ? -51.192 28.795 -13.820 1.00 15.36 69 ALA A C 1
ATOM 578 O O . ALA A 1 73 ? -51.382 27.583 -14.020 1.00 14.93 69 ALA A O 1
ATOM 580 N N . THR A 1 74 ? -50.237 29.464 -14.480 1.00 14.79 70 THR A N 1
ATOM 581 C CA . THR A 1 74 ? -49.340 28.859 -15.443 1.00 14.83 70 THR A CA 1
ATOM 582 C C . THR A 1 74 ? -48.527 27.766 -14.734 1.00 14.17 70 THR A C 1
ATOM 583 O O . THR A 1 74 ? -48.385 26.656 -15.254 1.00 14.11 70 THR A O 1
ATOM 587 N N . LYS A 1 75 ? -47.964 28.129 -13.545 1.00 14.52 71 LYS A N 1
ATOM 588 C CA . LYS A 1 75 ? -47.258 27.115 -12.760 1.00 14.02 71 LYS A CA 1
ATOM 589 C C . LYS A 1 75 ? -48.154 25.907 -12.478 1.00 12.89 71 LYS A C 1
ATOM 590 O O . LYS A 1 75 ? -47.698 24.742 -12.622 1.00 13.54 71 LYS A O 1
ATOM 596 N N . ASN A 1 76 ? -49.399 26.146 -12.057 1.00 13.29 72 ASN A N 1
ATOM 597 C CA . ASN A 1 76 ? -50.291 25.019 -11.772 1.00 13.00 72 ASN A CA 1
ATOM 598 C C . ASN A 1 76 ? -50.593 24.175 -13.014 1.00 12.34 72 ASN A C 1
ATOM 599 O O . ASN A 1 76 ? -50.668 22.953 -12.946 1.00 12.91 72 ASN A O 1
ATOM 604 N N . THR A 1 77 ? -50.696 24.817 -14.168 1.00 12.86 73 THR A N 1
ATOM 605 C CA . THR A 1 77 ? -50.915 24.023 -15.377 1.00 12.20 73 THR A CA 1
ATOM 606 C C . THR A 1 77 ? -49.722 23.108 -15.659 1.00 11.66 73 THR A C 1
ATOM 607 O O . THR A 1 77 ? -49.901 21.908 -15.968 1.00 12.61 73 THR A O 1
ATOM 611 N N A ILE A 1 78 ? -48.501 23.652 -15.563 0.71 12.00 74 ILE A N 1
ATOM 612 N N B ILE A 1 78 ? -48.488 23.637 -15.592 0.29 12.02 74 ILE A N 1
ATOM 613 C CA A ILE A 1 78 ? -47.300 22.900 -15.929 0.71 13.27 74 ILE A CA 1
ATOM 614 C CA B ILE A 1 78 ? -47.329 22.830 -15.977 0.29 12.43 74 ILE A CA 1
ATOM 615 C C A ILE A 1 78 ? -47.056 21.761 -14.934 0.71 12.34 74 ILE A C 1
ATOM 616 C C B ILE A 1 78 ? -47.054 21.742 -14.935 0.29 12.46 74 ILE A C 1
ATOM 617 O O A ILE A 1 78 ? -46.790 20.653 -15.398 0.71 13.28 74 ILE A O 1
ATOM 618 O O B ILE A 1 78 ? -46.752 20.623 -15.341 0.29 13.14 74 ILE A O 1
ATOM 627 N N . THR A 1 79 ? -47.192 22.044 -13.632 1.00 13.20 75 THR A N 1
ATOM 628 C CA . THR A 1 79 ? -46.938 20.966 -12.686 1.00 12.84 75 THR A CA 1
ATOM 629 C C . THR A 1 79 ? -48.047 19.932 -12.720 1.00 12.84 75 THR A C 1
ATOM 630 O O . THR A 1 79 ? -47.783 18.729 -12.580 1.00 13.44 75 THR A O 1
ATOM 634 N N . GLY A 1 80 ? -49.284 20.391 -12.938 1.00 12.93 76 GLY A N 1
ATOM 635 C CA . GLY A 1 80 ? -50.396 19.451 -13.019 1.00 12.54 76 GLY A CA 1
ATOM 636 C C . GLY A 1 80 ? -50.235 18.501 -14.191 1.00 12.94 76 GLY A C 1
ATOM 637 O O . GLY A 1 80 ? -50.516 17.278 -14.102 1.00 13.17 76 GLY A O 1
ATOM 638 N N . ARG A 1 81 ? -49.774 19.028 -15.348 1.00 13.10 77 ARG A N 1
ATOM 639 C CA . ARG A 1 81 ? -49.587 18.135 -16.486 1.00 12.18 77 ARG A CA 1
ATOM 640 C C . ARG A 1 81 ? -48.473 17.122 -16.228 1.00 14.25 77 ARG A C 1
ATOM 641 O O . ARG A 1 81 ? -48.652 15.929 -16.513 1.00 13.63 77 ARG A O 1
ATOM 649 N N . LEU A 1 82 ? -47.350 17.597 -15.662 1.00 13.90 78 LEU A N 1
ATOM 650 C CA . LEU A 1 82 ? -46.274 16.659 -15.367 1.00 13.47 78 LEU A CA 1
ATOM 651 C C . LEU A 1 82 ? -46.643 15.674 -14.259 1.00 13.67 78 LEU A C 1
ATOM 652 O O . LEU A 1 82 ? -46.188 14.519 -14.301 1.00 13.82 78 LEU A O 1
ATOM 657 N N . ASN A 1 83 ? -47.502 16.086 -13.325 1.00 12.47 79 ASN A N 1
ATOM 658 C CA . ASN A 1 83 ? -47.996 15.155 -12.284 1.00 12.00 79 ASN A CA 1
ATOM 659 C C . ASN A 1 83 ? -48.764 14.013 -12.939 1.00 13.89 79 ASN A C 1
ATOM 660 O O . ASN A 1 83 ? -48.489 12.818 -12.707 1.00 13.39 79 ASN A O 1
ATOM 665 N N . GLY A 1 84 ? -49.666 14.341 -13.870 1.00 13.70 80 GLY A N 1
ATOM 666 C CA . GLY A 1 84 ? -50.434 13.295 -14.529 1.00 14.11 80 GLY A CA 1
ATOM 667 C C . GLY A 1 84 ? -49.572 12.469 -15.478 1.00 12.92 80 GLY A C 1
ATOM 668 O O . GLY A 1 84 ? -49.756 11.263 -15.627 1.00 14.23 80 GLY A O 1
ATOM 669 N N . LYS A 1 85 ? -48.608 13.103 -16.157 1.00 12.71 81 LYS A N 1
ATOM 670 C CA . LYS A 1 85 ? -47.713 12.409 -17.053 1.00 13.90 81 LYS A CA 1
ATOM 671 C C . LYS A 1 85 ? -46.901 11.379 -16.243 1.00 13.72 81 LYS A C 1
ATOM 672 O O . LYS A 1 85 ? -46.733 10.238 -16.683 1.00 14.44 81 LYS A O 1
ATOM 678 N N . ASN A 1 86 ? -46.477 11.777 -15.027 1.00 13.67 82 ASN A N 1
ATOM 679 C CA . ASN A 1 86 ? -45.692 10.814 -14.231 1.00 13.69 82 ASN A CA 1
ATOM 680 C C . ASN A 1 86 ? -46.524 9.668 -13.684 1.00 13.62 82 ASN A C 1
ATOM 681 O O . ASN A 1 86 ? -46.118 8.514 -13.807 1.00 13.76 82 ASN A O 1
ATOM 686 N N . TYR A 1 87 ? -47.746 9.943 -13.223 1.00 13.53 83 TYR A N 1
ATOM 687 C CA . TYR A 1 87 ? -48.586 8.849 -12.757 1.00 13.45 83 TYR A CA 1
ATOM 688 C C . TYR A 1 87 ? -48.825 7.867 -13.901 1.00 14.28 83 TYR A C 1
ATOM 689 O O . TYR A 1 87 ? -48.694 6.634 -13.760 1.00 14.35 83 TYR A O 1
ATOM 698 N N . THR A 1 88 ? -49.247 8.400 -15.055 1.00 14.10 84 THR A N 1
ATOM 699 C CA . THR A 1 88 ? -49.641 7.532 -16.155 1.00 14.79 84 THR A CA 1
ATOM 700 C C . THR A 1 88 ? -48.447 6.818 -16.809 1.00 13.89 84 THR A C 1
ATOM 701 O O . THR A 1 88 ? -48.605 5.677 -17.264 1.00 15.18 84 THR A O 1
ATOM 705 N N . THR A 1 89 ? -47.249 7.437 -16.850 1.00 14.89 85 THR A N 1
ATOM 706 C CA . THR A 1 89 ? -46.086 6.754 -17.395 1.00 16.26 85 THR A CA 1
ATOM 707 C C . THR A 1 89 ? -45.730 5.581 -16.474 1.00 15.77 85 THR A C 1
ATOM 708 O O . THR A 1 89 ? -45.534 4.444 -16.979 1.00 16.24 85 THR A O 1
ATOM 712 N N . VAL A 1 90 ? -45.693 5.828 -15.159 1.00 14.18 86 VAL A N 1
ATOM 713 C CA . VAL A 1 90 ? -45.346 4.719 -14.243 1.00 13.96 86 VAL A CA 1
ATOM 714 C C . VAL A 1 90 ? -46.401 3.616 -14.287 1.00 14.50 86 VAL A C 1
ATOM 715 O O . VAL A 1 90 ? -46.082 2.402 -14.406 1.00 14.42 86 VAL A O 1
ATOM 719 N N . ALA A 1 91 ? -47.685 3.992 -14.208 1.00 14.44 87 ALA A N 1
ATOM 720 C CA . ALA A 1 91 ? -48.705 2.941 -14.231 1.00 13.85 87 ALA A CA 1
ATOM 721 C C . ALA A 1 91 ? -48.699 2.236 -15.589 1.00 15.13 87 ALA A C 1
ATOM 722 O O . ALA A 1 91 ? -49.001 1.030 -15.671 1.00 16.71 87 ALA A O 1
ATOM 724 N N . GLY A 1 92 ? -48.316 2.937 -16.648 1.00 15.52 88 GLY A N 1
ATOM 725 C CA . GLY A 1 92 ? -48.334 2.301 -17.963 1.00 15.71 88 GLY A CA 1
ATOM 726 C C . GLY A 1 92 ? -47.292 1.209 -18.161 1.00 16.81 88 GLY A C 1
ATOM 727 O O . GLY A 1 92 ? -47.460 0.341 -19.027 1.00 19.24 88 GLY A O 1
ATOM 728 N N . THR A 1 93 ? -46.248 1.176 -17.315 1.00 16.14 89 THR A N 1
ATOM 729 C CA . THR A 1 93 ? -45.231 0.139 -17.349 1.00 16.10 89 THR A CA 1
ATOM 730 C C . THR A 1 93 ? -45.728 -1.117 -16.637 1.00 16.96 89 THR A C 1
ATOM 731 O O . THR A 1 93 ? -45.062 -2.162 -16.740 1.00 18.18 89 THR A O 1
ATOM 735 N N . GLY A 1 94 ? -46.800 -0.975 -15.874 1.00 15.34 90 GLY A N 1
ATOM 736 C CA . GLY A 1 94 ? -47.307 -2.131 -15.109 1.00 16.40 90 GLY A CA 1
ATOM 737 C C . GLY A 1 94 ? -47.169 -2.002 -13.598 1.00 16.72 90 GLY A C 1
ATOM 738 O O . GLY A 1 94 ? -47.646 -2.867 -12.862 1.00 18.33 90 GLY A O 1
ATOM 739 N N . VAL A 1 95 ? -46.585 -0.898 -13.147 1.00 14.64 91 VAL A N 1
ATOM 740 C CA . VAL A 1 95 ? -46.443 -0.681 -11.694 1.00 14.10 91 VAL A CA 1
ATOM 741 C C . VAL A 1 95 ? -47.829 -0.458 -11.114 1.00 15.27 91 VAL A C 1
ATOM 742 O O . VAL A 1 95 ? -48.691 0.255 -11.697 1.00 16.74 91 VAL A O 1
ATOM 746 N N . ASP A 1 96 ? -48.087 -1.111 -9.970 1.00 14.58 92 ASP A N 1
ATOM 747 C CA . ASP A 1 96 ? -49.302 -0.854 -9.203 1.00 14.48 92 ASP A CA 1
ATOM 748 C C . ASP A 1 96 ? -49.029 0.305 -8.252 1.00 14.69 92 ASP A C 1
ATOM 749 O O . ASP A 1 96 ? -48.148 0.207 -7.380 1.00 14.37 92 ASP A O 1
ATOM 754 N N . ILE A 1 97 ? -49.716 1.438 -8.440 1.00 14.54 93 ILE A N 1
ATOM 755 C CA . ILE A 1 97 ? -49.501 2.626 -7.637 1.00 13.42 93 ILE A CA 1
ATOM 756 C C . ILE A 1 97 ? -50.571 2.640 -6.566 1.00 14.88 93 ILE A C 1
ATOM 757 O O . ILE A 1 97 ? -51.788 2.644 -6.869 1.00 16.73 93 ILE A O 1
ATOM 762 N N . PHE A 1 98 ? -50.130 2.691 -5.306 1.00 14.02 94 PHE A N 1
ATOM 763 C CA . PHE A 1 98 ? -51.077 2.743 -4.178 1.00 13.51 94 PHE A CA 1
ATOM 764 C C . PHE A 1 98 ? -51.109 4.134 -3.560 1.00 14.62 94 PHE A C 1
ATOM 765 O O . PHE A 1 98 ? -50.034 4.695 -3.285 1.00 14.50 94 PHE A O 1
ATOM 773 N N . ASP A 1 99 ? -52.329 4.651 -3.335 1.00 14.42 95 ASP A N 1
ATOM 774 C CA . ASP A 1 99 ? -52.462 5.977 -2.774 1.00 13.96 95 ASP A CA 1
ATOM 775 C C . ASP A 1 99 ? -52.635 5.846 -1.268 1.00 16.04 95 ASP A C 1
ATOM 776 O O . ASP A 1 99 ? -53.738 5.693 -0.737 1.00 17.98 95 ASP A O 1
ATOM 781 N N . ALA A 1 100 ? -51.515 5.952 -0.551 1.00 14.15 96 ALA A N 1
ATOM 782 C CA . ALA A 1 100 ? -51.518 5.782 0.903 1.00 13.78 96 ALA A CA 1
ATOM 783 C C . ALA A 1 100 ? -50.163 6.195 1.449 1.00 14.63 96 ALA A C 1
ATOM 784 O O . ALA A 1 100 ? -49.147 6.165 0.729 1.00 14.73 96 ALA A O 1
ATOM 786 N N . GLU A 1 101 ? -50.127 6.420 2.749 1.00 15.65 97 GLU A N 1
ATOM 787 C CA . GLU A 1 101 ? -48.866 6.577 3.454 1.00 15.27 97 GLU A CA 1
ATOM 788 C C . GLU A 1 101 ? -48.437 5.216 3.994 1.00 16.77 97 GLU A C 1
ATOM 789 O O . GLU A 1 101 ? -49.210 4.535 4.695 1.00 18.07 97 GLU A O 1
ATOM 795 N N . ALA A 1 102 ? -47.246 4.784 3.616 1.00 13.47 98 ALA A N 1
ATOM 796 C CA . ALA A 1 102 ? -46.772 3.463 4.041 1.00 14.22 98 ALA A CA 1
ATOM 797 C C . ALA A 1 102 ? -46.028 3.579 5.362 1.00 14.36 98 ALA A C 1
ATOM 798 O O . ALA A 1 102 ? -45.252 4.500 5.600 1.00 14.91 98 ALA A O 1
ATOM 800 N N . HIS A 1 103 ? -46.192 2.533 6.197 1.00 15.13 99 HIS A N 1
ATOM 801 C CA . HIS A 1 103 ? -45.259 2.387 7.318 1.00 16.71 99 HIS A CA 1
ATOM 802 C C . HIS A 1 103 ? -44.881 0.923 7.442 1.00 15.77 99 HIS A C 1
ATOM 803 O O . HIS A 1 103 ? -45.622 0.027 7.021 1.00 16.49 99 HIS A O 1
ATOM 810 N N . PHE A 1 104 ? -43.738 0.693 8.056 1.00 14.20 100 PHE A N 1
ATOM 811 C CA . PHE A 1 104 ? -43.273 -0.700 8.175 1.00 12.96 100 PHE A CA 1
ATOM 812 C C . PHE A 1 104 ? -43.891 -1.396 9.382 1.00 15.03 100 PHE A C 1
ATOM 813 O O . PHE A 1 104 ? -44.001 -0.803 10.447 1.00 15.86 100 PHE A O 1
ATOM 821 N N . LEU A 1 105 ? -44.238 -2.670 9.166 1.00 13.53 101 LEU A N 1
ATOM 822 C CA . LEU A 1 105 ? -44.564 -3.562 10.300 1.00 14.93 101 LEU A CA 1
ATOM 823 C C . LEU A 1 105 ? -43.355 -4.401 10.694 1.00 14.01 101 LEU A C 1
ATOM 824 O O . LEU A 1 105 ? -43.259 -4.789 11.872 1.00 15.70 101 LEU A O 1
ATOM 829 N N . SER A 1 106 ? -42.472 -4.693 9.748 1.00 13.89 102 SER A N 1
ATOM 830 C CA . SER A 1 106 ? -41.222 -5.386 10.000 1.00 13.85 102 SER A CA 1
ATOM 831 C C . SER A 1 106 ? -40.323 -5.079 8.796 1.00 13.88 102 SER A C 1
ATOM 832 O O . SER A 1 106 ? -40.771 -4.332 7.901 1.00 12.95 102 SER A O 1
ATOM 835 N N . ASN A 1 107 ? -39.124 -5.645 8.769 1.00 12.95 103 ASN A N 1
ATOM 836 C CA . ASN A 1 107 ? -38.119 -5.209 7.789 1.00 13.89 103 ASN A CA 1
ATOM 837 C C . ASN A 1 107 ? -38.632 -5.094 6.335 1.00 14.18 103 ASN A C 1
ATOM 838 O O . ASN A 1 107 ? -38.263 -4.120 5.628 1.00 14.04 103 ASN A O 1
ATOM 843 N N . LYS A 1 108 ? -39.425 -6.085 5.858 1.00 12.73 104 LYS A N 1
ATOM 844 C CA . LYS A 1 108 ? -39.920 -6.025 4.476 1.00 12.29 104 LYS A CA 1
ATOM 845 C C . LYS A 1 108 ? -41.442 -6.177 4.380 1.00 12.87 104 LYS A C 1
ATOM 846 O O . LYS A 1 108 ? -41.968 -6.632 3.366 1.00 13.92 104 LYS A O 1
ATOM 852 N N . VAL A 1 109 ? -42.148 -5.764 5.441 1.00 12.46 105 VAL A N 1
ATOM 853 C CA . VAL A 1 109 ? -43.629 -5.714 5.344 1.00 12.63 105 VAL A CA 1
ATOM 854 C C . VAL A 1 109 ? -44.070 -4.291 5.633 1.00 12.04 105 VAL A C 1
ATOM 855 O O . VAL A 1 109 ? -43.714 -3.704 6.687 1.00 13.38 105 VAL A O 1
ATOM 859 N N . ILE A 1 110 ? -44.898 -3.762 4.702 1.00 14.53 106 ILE A N 1
ATOM 860 C CA . ILE A 1 110 ? -45.469 -2.448 4.933 1.00 13.37 106 ILE A CA 1
ATOM 861 C C . ILE A 1 110 ? -46.978 -2.566 5.083 1.00 14.71 106 ILE A C 1
ATOM 862 O O . ILE A 1 110 ? -47.570 -3.501 4.511 1.00 15.28 106 ILE A O 1
ATOM 867 N N . GLU A 1 111 ? -47.556 -1.604 5.802 1.00 13.76 107 GLU A N 1
ATOM 868 C CA . GLU A 1 111 ? -49.010 -1.529 5.904 1.00 14.46 107 GLU A CA 1
ATOM 869 C C . GLU A 1 111 ? -49.452 -0.187 5.335 1.00 15.64 107 GLU A C 1
ATOM 870 O O . GLU A 1 111 ? -48.783 0.826 5.551 1.00 15.69 107 GLU A O 1
ATOM 876 N N . ILE A 1 112 ? -50.603 -0.238 4.638 1.00 14.96 108 ILE A N 1
ATOM 877 C CA . ILE A 1 112 ? -51.279 0.967 4.165 1.00 16.06 108 ILE A CA 1
ATOM 878 C C . ILE A 1 112 ? -52.747 0.895 4.548 1.00 17.12 108 ILE A C 1
ATOM 879 O O . ILE A 1 112 ? -53.312 -0.186 4.705 1.00 17.96 108 ILE A O 1
ATOM 884 N N . GLN A 1 113 ? -53.379 2.070 4.621 1.00 18.47 109 GLN A N 1
ATOM 885 C CA . GLN A 1 113 ? -54.831 2.038 4.710 1.00 21.41 109 GLN A CA 1
ATOM 886 C C . GLN A 1 113 ? -55.426 1.892 3.315 1.00 25.16 109 GLN A C 1
ATOM 887 O O . GLN A 1 113 ? -55.026 2.551 2.345 1.00 27.04 109 GLN A O 1
ATOM 893 N N . ALA A 1 114 ? -56.435 1.014 3.166 1.00 27.30 110 ALA A N 1
ATOM 894 C CA . ALA A 1 114 ? -57.009 0.767 1.853 1.00 28.31 110 ALA A CA 1
ATOM 895 C C . ALA A 1 114 ? -58.527 0.746 2.031 1.00 34.39 110 ALA A C 1
ATOM 896 O O . ALA A 1 114 ? -59.111 -0.282 2.405 1.00 32.46 110 ALA A O 1
ATOM 898 N N . GLY A 1 115 ? -59.122 1.940 1.927 1.00 35.70 111 GLY A N 1
ATOM 899 C CA . GLY A 1 115 ? -60.536 2.077 2.265 1.00 32.08 111 GLY A CA 1
ATOM 900 C C . GLY A 1 115 ? -60.793 1.826 3.749 1.00 30.50 111 GLY A C 1
ATOM 901 O O . GLY A 1 115 ? -60.140 2.396 4.631 1.00 36.66 111 GLY A O 1
ATOM 902 N N . ASP A 1 116 ? -61.723 0.900 4.035 1.00 34.13 112 ASP A N 1
ATOM 903 C CA . ASP A 1 116 ? -62.114 0.622 5.405 1.00 39.02 112 ASP A CA 1
ATOM 904 C C . ASP A 1 116 ? -61.221 -0.459 6.031 1.00 36.37 112 ASP A C 1
ATOM 905 O O . ASP A 1 116 ? -61.462 -0.857 7.168 1.00 35.67 112 ASP A O 1
ATOM 910 N N . GLU A 1 117 ? -60.180 -0.917 5.313 1.00 30.39 113 GLU A N 1
ATOM 911 C CA . GLU A 1 117 ? -59.337 -1.984 5.835 1.00 27.78 113 GLU A CA 1
ATOM 912 C C . GLU A 1 117 ? -57.869 -1.570 5.737 1.00 27.87 113 GLU A C 1
ATOM 913 O O . GLU A 1 117 ? -57.532 -0.626 5.038 1.00 28.40 113 GLU A O 1
ATOM 919 N N . LYS A 1 118 ? -57.025 -2.252 6.502 1.00 22.15 114 LYS A N 1
ATOM 920 C CA . LYS A 1 118 ? -55.578 -2.158 6.304 1.00 19.21 114 LYS A CA 1
ATOM 921 C C . LYS A 1 118 ? -55.208 -3.195 5.250 1.00 18.60 114 LYS A C 1
ATOM 922 O O . LYS A 1 118 ? -55.770 -4.313 5.211 1.00 19.52 114 LYS A O 1
ATOM 928 N N . GLN A 1 119 ? -54.155 -2.891 4.442 1.00 15.84 115 GLN A N 1
ATOM 929 C CA . GLN A 1 119 ? -53.586 -3.833 3.491 1.00 14.91 115 GLN A CA 1
ATOM 930 C C . GLN A 1 119 ? -52.085 -3.921 3.763 1.00 14.70 115 GLN A C 1
ATOM 931 O O . GLN A 1 119 ? -51.390 -2.918 3.987 1.00 15.92 115 GLN A O 1
ATOM 937 N N . GLU A 1 120 ? -51.566 -5.155 3.762 1.00 13.28 116 GLU A N 1
ATOM 938 C CA . GLU A 1 120 ? -50.107 -5.378 3.860 1.00 13.84 116 GLU A CA 1
ATOM 939 C C . GLU A 1 120 ? -49.509 -5.757 2.502 1.00 13.52 116 GLU A C 1
ATOM 940 O O . GLU A 1 120 ? -50.143 -6.394 1.666 1.00 15.19 116 GLU A O 1
ATOM 946 N N . LEU A 1 121 ? -48.257 -5.317 2.319 1.00 14.32 117 LEU A N 1
ATOM 947 C CA A LEU A 1 121 ? -47.510 -5.664 1.099 0.67 12.74 117 LEU A CA 1
ATOM 948 C CA B LEU A 1 121 ? -47.463 -5.511 1.102 0.33 13.82 117 LEU A CA 1
ATOM 949 C C . LEU A 1 121 ? -46.106 -6.072 1.534 1.00 12.70 117 LEU A C 1
ATOM 950 O O . LEU A 1 121 ? -45.547 -5.580 2.524 1.00 14.13 117 LEU A O 1
ATOM 959 N N . THR A 1 122 ? -45.551 -7.013 0.769 1.00 12.51 118 THR A N 1
ATOM 960 C CA . THR A 1 122 ? -44.163 -7.426 1.019 1.00 12.74 118 THR A CA 1
ATOM 961 C C . THR A 1 122 ? -43.473 -7.680 -0.301 1.00 13.16 118 THR A C 1
ATOM 962 O O . THR A 1 122 ? -44.117 -7.775 -1.363 1.00 13.97 118 THR A O 1
ATOM 966 N N . ALA A 1 123 ? -42.134 -7.736 -0.232 1.00 12.08 119 ALA A N 1
ATOM 967 C CA . ALA A 1 123 ? -41.323 -7.982 -1.433 1.00 12.61 119 ALA A CA 1
ATOM 968 C C . ALA A 1 123 ? -39.936 -8.420 -0.983 1.00 13.17 119 ALA A C 1
ATOM 969 O O . ALA A 1 123 ? -39.581 -8.303 0.193 1.00 14.17 119 ALA A O 1
ATOM 971 N N . GLU A 1 124 ? -39.159 -8.928 -1.965 1.00 13.33 120 GLU A N 1
ATOM 972 C CA . GLU A 1 124 ? -37.764 -9.226 -1.676 1.00 14.72 120 GLU A CA 1
ATOM 973 C C . GLU A 1 124 ? -36.893 -7.976 -1.673 1.00 15.08 120 GLU A C 1
ATOM 974 O O . GLU A 1 124 ? -35.858 -7.943 -1.009 1.00 14.97 120 GLU A O 1
ATOM 980 N N . THR A 1 125 ? -37.324 -6.934 -2.399 1.00 14.61 121 THR A N 1
ATOM 981 C CA . THR A 1 125 ? -36.547 -5.691 -2.443 1.00 14.59 121 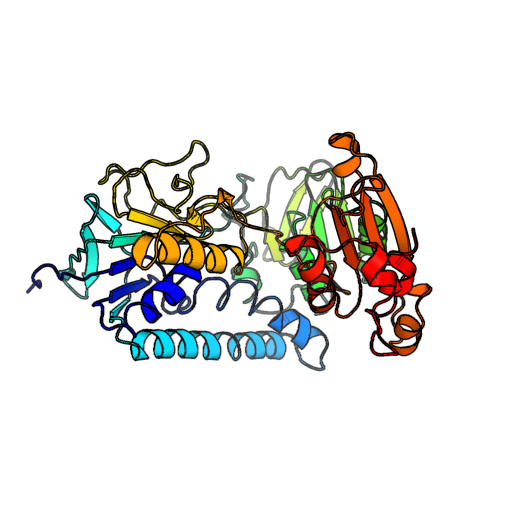THR A CA 1
ATOM 982 C C . THR A 1 125 ? -37.467 -4.535 -2.070 1.00 13.10 121 THR A C 1
ATOM 983 O O . THR A 1 125 ? -38.571 -4.402 -2.635 1.00 13.58 121 THR A O 1
ATOM 987 N N . ILE A 1 126 ? -37.058 -3.744 -1.088 1.00 13.25 122 ILE A N 1
ATOM 988 C CA . ILE A 1 126 ? -37.777 -2.520 -0.703 1.00 13.30 122 ILE A CA 1
ATOM 989 C C . ILE A 1 126 ? -36.863 -1.323 -0.939 1.00 12.81 122 ILE A C 1
ATOM 990 O O . ILE A 1 126 ? -35.708 -1.334 -0.511 1.00 12.87 122 ILE A O 1
ATOM 995 N N . VAL A 1 127 ? -37.357 -0.314 -1.687 1.00 12.42 123 VAL A N 1
ATOM 996 C CA . VAL A 1 127 ? -36.563 0.889 -1.956 1.00 11.84 123 VAL A CA 1
ATOM 997 C C . VAL A 1 127 ? -37.287 2.063 -1.318 1.00 12.71 123 VAL A C 1
ATOM 998 O O . VAL A 1 127 ? -38.435 2.405 -1.736 1.00 13.25 123 VAL A O 1
ATOM 1002 N N . ILE A 1 128 ? -36.681 2.605 -0.264 1.00 12.64 124 ILE A N 1
ATOM 1003 C CA . ILE A 1 128 ? -37.245 3.736 0.468 1.00 12.46 124 ILE A CA 1
ATOM 1004 C C . ILE A 1 128 ? -36.843 5.028 -0.248 1.00 13.77 124 ILE A C 1
ATOM 1005 O O . ILE A 1 128 ? -35.644 5.280 -0.381 1.00 13.44 124 ILE A O 1
ATOM 1010 N N . ASN A 1 129 ? -37.840 5.824 -0.696 1.00 12.86 125 ASN A N 1
ATOM 1011 C CA . ASN A 1 129 ? -37.545 7.000 -1.541 1.00 12.41 125 ASN A CA 1
ATOM 1012 C C . ASN A 1 129 ? -38.491 8.110 -1.080 1.00 12.84 125 ASN A C 1
ATOM 1013 O O . ASN A 1 129 ? -39.270 8.668 -1.902 1.00 12.57 125 ASN A O 1
ATOM 1018 N N . THR A 1 130 ? -38.492 8.445 0.240 1.00 12.21 126 THR A N 1
ATOM 1019 C CA . THR A 1 130 ? -39.486 9.295 0.840 1.00 11.79 126 THR A CA 1
ATOM 1020 C C . THR A 1 130 ? -39.068 10.778 0.898 1.00 13.12 126 THR A C 1
ATOM 1021 O O . THR A 1 130 ? -39.865 11.590 1.389 1.00 14.17 126 THR A O 1
ATOM 1025 N N . GLY A 1 131 ? -37.864 11.073 0.357 1.00 13.23 127 GLY A N 1
ATOM 1026 C CA . GLY A 1 131 ? -37.515 12.481 0.222 1.00 13.87 127 GLY A CA 1
ATOM 1027 C C . GLY A 1 131 ? -37.241 13.138 1.563 1.00 14.32 127 GLY A C 1
ATOM 1028 O O . GLY A 1 131 ? -36.789 12.487 2.537 1.00 14.72 127 GLY A O 1
ATOM 1029 N N . ALA A 1 132 ? -37.475 14.459 1.601 1.00 14.50 128 ALA A N 1
ATOM 1030 C CA . ALA A 1 132 ? -37.170 15.309 2.748 1.00 16.23 128 ALA A CA 1
ATOM 1031 C C . ALA A 1 132 ? -38.381 16.190 3.025 1.00 17.70 128 ALA A C 1
ATOM 1032 O O . ALA A 1 132 ? -39.376 16.227 2.267 1.00 18.19 128 ALA A O 1
ATOM 1034 N N . VAL A 1 133 ? -38.312 16.886 4.175 1.00 18.36 129 VAL A N 1
ATOM 1035 C CA . VAL A 1 133 ? -39.354 17.843 4.547 1.00 19.88 129 VAL A CA 1
ATOM 1036 C C . VAL A 1 133 ? -38.670 19.128 5.033 1.00 19.89 129 VAL A C 1
ATOM 1037 O O . VAL A 1 133 ? -37.526 19.086 5.461 1.00 19.97 129 VAL A O 1
ATOM 1041 N N . SER A 1 134 ? -39.373 20.268 4.984 1.00 20.49 130 SER A N 1
ATOM 1042 C CA . SER A 1 134 ? -38.754 21.556 5.327 1.00 19.02 130 SER A CA 1
ATOM 1043 C C . SER A 1 134 ? -38.350 21.546 6.802 1.00 21.44 130 SER A C 1
ATOM 1044 O O . SER A 1 134 ? -39.125 21.112 7.659 1.00 24.84 130 SER A O 1
ATOM 1047 N N A ASN A 1 135 ? -37.149 22.060 7.042 0.60 20.98 131 ASN A N 1
ATOM 1048 N N B ASN A 1 135 ? -37.154 22.041 7.096 0.40 22.54 131 ASN A N 1
ATOM 1049 C CA A ASN A 1 135 ? -36.750 22.445 8.387 0.60 23.65 131 ASN A CA 1
ATOM 1050 C CA B ASN A 1 135 ? -36.746 22.230 8.482 0.40 24.17 131 ASN A CA 1
ATOM 1051 C C A ASN A 1 135 ? -37.599 23.637 8.833 0.60 24.23 131 ASN A C 1
ATOM 1052 C C B ASN A 1 135 ? -37.281 23.592 8.939 0.40 24.24 131 ASN A C 1
ATOM 1053 O O A ASN A 1 135 ? -37.925 24.582 8.077 0.60 20.92 131 ASN A O 1
ATOM 1054 O O B ASN A 1 135 ? -37.139 24.588 8.202 0.40 21.88 131 ASN A O 1
ATOM 1063 N N . VAL A 1 136 ? -37.953 23.613 10.116 1.00 24.56 132 VAL A N 1
ATOM 1064 C CA . VAL A 1 136 ? -38.596 24.797 10.677 1.00 27.28 132 VAL A CA 1
ATOM 1065 C C . VAL A 1 136 ? -37.768 25.234 11.892 1.00 31.48 132 VAL A C 1
ATOM 1066 O O . VAL A 1 136 ? -37.635 24.445 12.807 1.00 34.19 132 VAL A O 1
ATOM 1070 N N . LEU A 1 137 ? -37.178 26.427 11.865 1.00 31.36 133 LEU A N 1
ATOM 1071 C CA . LEU A 1 137 ? -36.323 26.855 12.976 1.00 30.68 133 LEU A CA 1
ATOM 1072 C C . LEU A 1 137 ? -37.179 26.962 14.238 1.00 34.16 133 LEU A C 1
ATOM 1073 O O . LEU A 1 137 ? -38.353 27.327 14.208 1.00 28.55 133 LEU A O 1
ATOM 1078 N N . PRO A 1 138 ? -36.582 26.678 15.419 1.00 35.47 134 PRO A N 1
ATOM 1079 C CA . PRO A 1 138 ? -37.307 26.823 16.687 1.00 37.38 134 PRO A CA 1
ATOM 1080 C C . PRO A 1 138 ? -37.350 28.298 17.119 1.00 38.11 134 PRO A C 1
ATOM 1081 O O . PRO A 1 138 ? -36.990 28.629 18.246 1.00 42.76 134 PRO A O 1
ATOM 1085 N N . ILE A 1 139 ? -37.756 29.211 16.228 1.00 29.63 135 ILE A N 1
ATOM 1086 C CA . ILE A 1 139 ? -37.930 30.601 16.618 1.00 26.01 135 ILE A CA 1
ATOM 1087 C C . ILE A 1 139 ? -39.331 30.760 17.187 1.00 28.73 135 ILE A C 1
ATOM 1088 O O . ILE A 1 139 ? -40.328 30.420 16.541 1.00 25.83 135 ILE A O 1
ATOM 1093 N N . PRO A 1 140 ? -39.498 31.278 18.445 1.00 26.38 136 PRO A N 1
ATOM 1094 C CA . PRO A 1 140 ? -40.840 31.430 18.992 1.00 25.13 136 PRO A CA 1
ATOM 1095 C C . PRO A 1 140 ? -41.745 32.226 18.047 1.00 25.54 136 PRO A C 1
ATOM 1096 O O . PRO A 1 140 ? -41.372 33.300 17.550 1.00 26.60 136 PRO A O 1
ATOM 1100 N N . GLY A 1 141 ? -42.915 31.665 17.737 1.00 27.79 137 GLY A N 1
ATOM 1101 C CA . GLY A 1 141 ? -43.889 32.353 16.908 1.00 26.53 137 GLY A CA 1
ATOM 1102 C C . GLY A 1 141 ? -43.807 31.974 15.415 1.00 26.37 137 GLY A C 1
ATOM 1103 O O . GLY A 1 141 ? -44.755 32.286 14.683 1.00 29.82 137 GLY A O 1
ATOM 1104 N N . LEU A 1 142 ? -42.695 31.363 14.981 1.00 26.35 138 LEU A N 1
ATOM 1105 C CA . LEU A 1 142 ? -42.525 31.072 13.544 1.00 27.14 138 LEU A CA 1
ATOM 1106 C C . LEU A 1 142 ? -43.627 30.125 13.082 1.00 32.07 138 LEU A C 1
ATOM 1107 O O . LEU A 1 142 ? -44.249 30.339 12.039 1.00 32.57 138 LEU A O 1
ATOM 1112 N N . ALA A 1 143 ? -43.860 29.063 13.866 1.00 31.08 139 ALA A N 1
ATOM 1113 C CA . ALA A 1 143 ? -44.749 27.995 13.431 1.00 34.46 139 ALA A CA 1
ATOM 1114 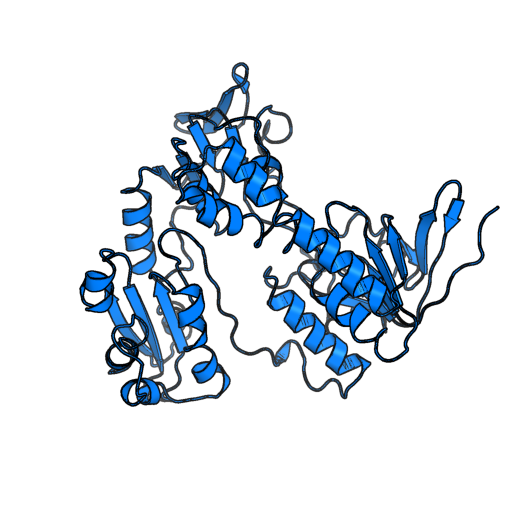C C . ALA A 1 143 ? -46.218 28.340 13.665 1.00 37.08 139 ALA A C 1
ATOM 1115 O O . ALA A 1 143 ? -47.096 27.613 13.197 1.00 43.21 139 ALA A O 1
ATOM 1117 N N . THR A 1 144 ? -46.508 29.437 14.371 1.00 36.46 140 THR A N 1
ATOM 1118 C CA . THR A 1 144 ? -47.886 29.733 14.724 1.00 38.08 140 THR A CA 1
ATOM 1119 C C . THR A 1 144 ? -48.357 31.091 14.204 1.00 37.98 140 THR A C 1
ATOM 1120 O O . THR A 1 144 ? -49.467 31.500 14.507 1.00 46.84 140 THR A O 1
ATOM 1124 N N . SER A 1 145 ? -47.529 31.824 13.459 1.00 28.98 141 SER A N 1
ATOM 1125 C CA . SER A 1 145 ? -47.989 33.136 13.018 1.00 26.66 141 SER A CA 1
ATOM 1126 C C . SER A 1 145 ? -48.622 33.007 11.639 1.00 26.32 141 SER A C 1
ATOM 1127 O O . SER A 1 145 ? -48.232 32.128 10.847 1.00 28.01 141 SER A O 1
ATOM 1130 N N . LYS A 1 146 ? -49.601 33.867 11.372 1.00 27.24 142 LYS A N 1
ATOM 1131 C CA . LYS A 1 146 ? -50.264 33.921 10.083 1.00 28.56 142 LYS A CA 1
ATOM 1132 C C . LYS A 1 146 ? -49.292 34.515 9.042 1.00 26.39 142 LYS A C 1
ATOM 1133 O O . LYS A 1 146 ? -48.442 35.337 9.399 1.00 25.01 142 LYS A O 1
ATOM 1139 N N . ASN A 1 147 ? -49.402 34.072 7.773 1.00 25.08 143 ASN A N 1
ATOM 1140 C CA . ASN A 1 147 ? -48.653 34.659 6.650 1.00 22.37 143 ASN A CA 1
ATOM 1141 C C . ASN A 1 147 ? -47.169 34.294 6.728 1.00 19.48 143 ASN A C 1
ATOM 1142 O O . ASN A 1 147 ? -46.334 34.990 6.152 1.00 21.66 143 ASN A O 1
ATOM 1147 N N . VAL A 1 148 ? -46.869 33.180 7.388 1.00 19.47 144 VAL A N 1
ATOM 1148 C CA . VAL A 1 148 ? -45.550 32.589 7.402 1.00 18.75 144 VAL A CA 1
ATOM 1149 C C . VAL A 1 148 ? -45.637 31.279 6.616 1.00 19.20 144 VAL A C 1
ATOM 1150 O O . VAL A 1 148 ? -46.537 30.445 6.840 1.00 21.07 144 VAL A O 1
ATOM 1154 N N . PHE A 1 149 ? -44.680 31.104 5.671 1.00 17.93 145 PHE A N 1
ATOM 1155 C CA . PHE A 1 149 ? -44.796 29.985 4.752 1.00 17.44 145 PHE A CA 1
ATOM 1156 C C . PHE A 1 149 ? -43.438 29.363 4.564 1.00 16.21 145 PHE A C 1
ATOM 1157 O O . PHE A 1 149 ? -42.416 30.028 4.602 1.00 17.16 145 PHE A O 1
ATOM 1165 N N . ASP A 1 150 ? -43.433 28.049 4.266 1.00 17.16 146 ASP A N 1
ATOM 1166 C CA . ASP A 1 150 ? -42.238 27.387 3.755 1.00 16.35 146 ASP A CA 1
ATOM 1167 C C . ASP A 1 150 ? -42.220 27.475 2.213 1.00 16.61 146 ASP A C 1
ATOM 1168 O O . ASP A 1 150 ? -43.059 28.180 1.602 1.00 15.68 146 ASP A O 1
ATOM 1173 N N . SER A 1 151 ? -41.248 26.787 1.614 1.00 16.23 147 SER A N 1
ATOM 1174 C CA . SER A 1 151 ? -41.060 26.932 0.152 1.00 14.99 147 SER A CA 1
ATOM 1175 C C . SER A 1 151 ? -42.257 26.414 -0.656 1.00 16.29 147 SER A C 1
ATOM 1176 O O . SER A 1 151 ? -42.446 26.892 -1.786 1.00 17.11 147 SER A O 1
ATOM 1179 N N . THR A 1 152 ? -43.077 25.511 -0.112 1.00 15.04 148 THR A N 1
ATOM 1180 C CA . THR A 1 152 ? -44.282 25.095 -0.794 1.00 15.46 148 THR A CA 1
ATOM 1181 C C . THR A 1 152 ? -45.378 26.134 -0.626 1.00 17.33 148 THR A C 1
ATOM 1182 O O . THR A 1 152 ? -46.044 26.482 -1.600 1.00 17.44 148 THR A O 1
ATOM 1186 N N . GLY A 1 153 ? -45.621 26.599 0.612 1.00 14.96 149 GLY A N 1
ATOM 1187 C CA . GLY A 1 153 ? -46.749 27.509 0.800 1.00 17.60 149 GLY A CA 1
ATOM 1188 C C . GLY A 1 153 ? -46.578 28.812 0.019 1.00 15.56 149 GLY A C 1
ATOM 1189 O O . GLY A 1 153 ? -47.569 29.442 -0.361 1.00 17.47 149 GLY A O 1
ATOM 1190 N N . ILE A 1 154 ? -45.326 29.244 -0.178 1.00 15.53 150 ILE A N 1
ATOM 1191 C CA . ILE A 1 154 ? -45.065 30.531 -0.805 1.00 15.62 150 ILE A CA 1
ATOM 1192 C C . ILE A 1 154 ? -45.476 30.447 -2.295 1.00 15.69 150 ILE A C 1
ATOM 1193 O O . ILE A 1 154 ? -45.477 31.504 -2.947 1.00 16.76 150 ILE A O 1
ATOM 1198 N N . GLN A 1 155 ? -45.679 29.230 -2.822 1.00 15.94 151 GLN A N 1
ATOM 1199 C CA . GLN A 1 155 ? -46.023 29.113 -4.257 1.00 17.54 151 GLN A CA 1
ATOM 1200 C C . GLN A 1 155 ? -47.526 29.282 -4.503 1.00 18.58 151 GLN A C 1
ATOM 1201 O O . GLN A 1 155 ? -47.946 29.170 -5.681 1.00 18.87 151 GLN A O 1
ATOM 1207 N N . SER A 1 156 ? -48.340 29.481 -3.456 1.00 19.06 152 SER A N 1
ATOM 1208 C CA A SER A 1 156 ? -49.789 29.533 -3.590 0.58 18.16 152 SER A CA 1
ATOM 1209 C CA B SER A 1 156 ? -49.788 29.548 -3.622 0.42 17.92 152 SER A CA 1
ATOM 1210 C C . SER A 1 156 ? -50.391 30.706 -2.833 1.00 20.35 152 SER A C 1
ATOM 1211 O O . SER A 1 156 ? -51.540 30.601 -2.363 1.00 21.61 152 SER A O 1
ATOM 1216 N N . LEU A 1 157 ? -49.625 31.797 -2.708 1.00 20.60 153 LEU A N 1
ATOM 1217 C CA . LEU A 1 157 ? -50.195 32.948 -1.996 1.00 19.37 153 LEU A CA 1
ATOM 1218 C C . LEU A 1 157 ? -51.436 33.488 -2.728 1.00 23.27 153 LEU A C 1
ATOM 1219 O O . LEU A 1 157 ? -51.534 33.435 -3.963 1.00 22.17 153 LEU A O 1
ATOM 1224 N N . ASP A 1 158 ? -52.367 34.068 -1.951 1.00 23.91 154 ASP A N 1
ATOM 1225 C CA . ASP A 1 158 ? -53.613 34.582 -2.517 1.00 25.81 154 ASP A CA 1
ATOM 1226 C C . ASP A 1 158 ? -53.417 35.800 -3.394 1.00 27.75 154 ASP A C 1
ATOM 1227 O O . ASP A 1 158 ? -54.253 36.023 -4.270 1.00 25.69 154 ASP A O 1
ATOM 1232 N N . LYS A 1 159 ? -52.380 36.623 -3.132 1.00 22.69 155 LYS A N 1
ATOM 1233 C CA . LYS A 1 159 ? -52.087 37.803 -3.909 1.00 22.14 155 LYS A CA 1
ATOM 1234 C C . LYS A 1 159 ? -50.636 38.168 -3.660 1.00 21.99 155 LYS A C 1
ATOM 1235 O O . LYS A 1 159 ? -50.032 37.621 -2.723 1.00 22.42 155 LYS A O 1
ATOM 1241 N N . LEU A 1 160 ? -50.118 39.084 -4.460 1.00 22.35 156 LEU A N 1
ATOM 1242 C CA . LEU A 1 160 ? -48.738 39.485 -4.330 1.00 20.56 156 LEU A CA 1
ATOM 1243 C C . LEU A 1 160 ? -48.532 40.143 -2.973 1.00 23.83 156 LEU A C 1
ATOM 1244 O O . LEU A 1 160 ? -49.212 41.110 -2.660 1.00 25.26 156 LEU A O 1
ATOM 1249 N N . PRO A 1 161 ? -47.561 39.705 -2.144 1.00 22.50 157 PRO A N 1
ATOM 1250 C CA . PRO A 1 161 ? -47.257 40.460 -0.914 1.00 22.93 157 PRO A CA 1
ATOM 1251 C C . PRO A 1 161 ? -46.499 41.728 -1.286 1.00 23.35 157 PRO A C 1
ATOM 1252 O O . PRO A 1 161 ? -45.495 41.701 -2.007 1.00 22.67 157 PRO A O 1
ATOM 1256 N N . GLU A 1 162 ? -46.937 42.885 -0.751 1.00 23.19 158 GLU A N 1
ATOM 1257 C CA . GLU A 1 162 ? -46.223 44.093 -1.127 1.00 22.07 158 GLU A CA 1
ATOM 1258 C C . GLU A 1 162 ? -44.800 44.041 -0.595 1.00 19.22 158 GLU A C 1
ATOM 1259 O O . GLU A 1 162 ? -43.875 44.501 -1.270 1.00 21.28 158 GLU A O 1
ATOM 1265 N N . LYS A 1 163 ? -44.644 43.547 0.651 1.00 21.06 159 LYS A N 1
ATOM 1266 C CA . LYS A 1 163 ? -43.312 43.341 1.193 1.00 19.37 159 LYS A CA 1
ATOM 1267 C C . LYS A 1 163 ? -43.202 41.866 1.585 1.00 18.50 159 LYS A C 1
ATOM 1268 O O . LYS A 1 163 ? -44.036 41.328 2.313 1.00 19.74 159 LYS A O 1
ATOM 1274 N N . LEU A 1 164 ? -42.112 41.253 1.118 1.00 18.08 160 LEU A N 1
ATOM 1275 C CA . LEU A 1 164 ? -41.828 39.847 1.411 1.00 17.66 160 LEU A CA 1
ATOM 1276 C C . LEU A 1 164 ? -40.505 39.767 2.171 1.00 18.45 160 LEU A C 1
ATOM 1277 O O . LEU A 1 164 ? -39.509 40.298 1.734 1.00 18.30 160 LEU A O 1
ATOM 1282 N N . GLY A 1 165 ? -40.522 39.066 3.317 1.00 17.74 161 GLY A N 1
ATOM 1283 C CA . GLY A 1 165 ? -39.294 38.703 4.006 1.00 16.94 161 GLY A CA 1
ATOM 1284 C C . GLY A 1 165 ? -38.901 37.274 3.647 1.00 17.09 161 GLY A C 1
ATOM 1285 O O . GLY A 1 165 ? -39.785 36.456 3.503 1.00 17.51 161 GLY A O 1
ATOM 1286 N N . VAL A 1 166 ? -37.595 36.993 3.602 1.00 18.28 162 VAL A N 1
ATOM 1287 C CA . VAL A 1 166 ? -37.110 35.646 3.419 1.00 17.87 162 VAL A CA 1
ATOM 1288 C C . VAL A 1 166 ? -36.107 35.385 4.528 1.00 19.93 162 VAL A C 1
ATOM 1289 O O . VAL A 1 166 ? -35.077 36.059 4.599 1.00 20.39 162 VAL A O 1
ATOM 1293 N N A LEU A 1 167 ? -36.334 34.328 5.288 0.55 19.03 163 LEU A N 1
ATOM 1294 N N B LEU A 1 167 ? -36.402 34.377 5.367 0.45 18.73 163 LEU A N 1
ATOM 1295 C CA A LEU A 1 167 ? -35.436 33.971 6.379 0.55 21.93 163 LEU A CA 1
ATOM 1296 C CA B LEU A 1 167 ? -35.439 33.843 6.338 0.45 20.32 163 LEU A CA 1
ATOM 1297 C C A LEU A 1 167 ? -34.622 32.759 5.927 0.55 24.76 163 LEU A C 1
ATOM 1298 C C B LEU A 1 167 ? -34.597 32.766 5.671 0.45 24.13 163 LEU A C 1
ATOM 1299 O O A LEU A 1 167 ? -35.222 31.714 5.663 0.55 22.88 163 LEU A O 1
ATOM 1300 O O B LEU A 1 167 ? -35.110 31.799 5.114 0.45 22.92 163 LEU A O 1
ATOM 1309 N N . GLY A 1 168 ? -33.288 32.943 5.776 1.00 27.76 164 GLY A N 1
ATOM 1310 C CA . GLY A 1 168 ? -32.290 32.000 5.249 1.00 31.51 164 GLY A CA 1
ATOM 1311 C C . GLY A 1 168 ? -31.651 32.475 3.937 1.00 43.16 164 GLY A C 1
ATOM 1312 O O . GLY A 1 168 ? -32.256 33.258 3.217 1.00 51.61 164 GLY A O 1
ATOM 1313 N N . GLY A 1 169 ? -30.477 31.940 3.567 1.00 45.69 165 GLY A N 1
ATOM 1314 C CA . GLY A 1 169 ? -29.768 32.454 2.402 1.00 51.03 165 GLY A CA 1
ATOM 1315 C C . GLY A 1 169 ? -29.289 31.408 1.386 1.00 52.06 165 GLY A C 1
ATOM 1316 O O . GLY A 1 169 ? -28.354 31.684 0.607 1.00 49.38 165 GLY A O 1
ATOM 1317 N N . GLY A 1 170 ? -29.935 30.229 1.342 1.00 40.47 166 GLY A N 1
ATOM 1318 C CA . GLY A 1 170 ? -29.548 29.247 0.336 1.00 40.73 166 GLY A CA 1
ATOM 1319 C C . GLY A 1 170 ? -30.083 29.538 -1.069 1.00 32.27 166 GLY A C 1
ATOM 1320 O O . GLY A 1 170 ? -30.703 30.583 -1.298 1.00 35.13 166 GLY A O 1
ATOM 1321 N N A ASN A 1 171 ? -29.841 28.611 -2.001 0.50 30.88 167 ASN A N 1
ATOM 1322 N N B ASN A 1 171 ? -29.714 28.657 -2.008 0.50 30.72 167 ASN A N 1
ATOM 1323 C CA A ASN A 1 171 ? -30.383 28.606 -3.350 0.50 31.31 167 ASN A CA 1
ATOM 1324 C CA B ASN A 1 171 ? -30.320 28.577 -3.319 0.50 30.31 167 ASN A CA 1
ATOM 1325 C C A ASN A 1 171 ? -31.897 28.822 -3.320 0.50 27.97 167 ASN A C 1
ATOM 1326 C C B ASN A 1 171 ? -31.786 28.965 -3.133 0.50 25.89 167 ASN A C 1
ATOM 1327 O O A ASN A 1 171 ? -32.476 29.521 -4.164 0.50 21.81 167 ASN A O 1
ATOM 1328 O O B ASN A 1 171 ? -32.180 30.005 -3.651 0.50 22.11 167 ASN A O 1
ATOM 1337 N N . ILE A 1 172 ? -32.567 28.148 -2.382 1.00 23.99 168 ILE A N 1
ATOM 1338 C CA . ILE A 1 172 ? -34.027 28.184 -2.464 1.00 19.44 168 ILE A CA 1
ATOM 1339 C C . ILE A 1 172 ? -34.540 29.561 -2.099 1.00 19.48 168 ILE A C 1
ATOM 1340 O O . ILE A 1 172 ? -35.363 30.158 -2.822 1.00 19.08 168 ILE A O 1
ATOM 1345 N N . GLY A 1 173 ? -34.130 30.068 -0.927 1.00 18.40 169 GLY A N 1
ATOM 1346 C CA . GLY A 1 173 ? -34.516 31.408 -0.526 1.00 18.09 169 GLY A CA 1
ATOM 1347 C C . GLY A 1 173 ? -34.188 32.502 -1.546 1.00 15.48 169 GLY A C 1
ATOM 1348 O O . GLY A 1 173 ? -34.993 33.412 -1.745 1.00 16.52 169 GLY A O 1
ATOM 1349 N N . LEU A 1 174 ? -32.956 32.432 -2.089 1.00 18.22 170 LEU A N 1
ATOM 1350 C CA . LEU A 1 174 ? -32.563 33.493 -3.007 1.00 17.84 170 LEU A CA 1
ATOM 1351 C C . LEU A 1 174 ? -33.311 33.394 -4.322 1.00 17.20 170 LEU A C 1
ATOM 1352 O O . LEU A 1 174 ? -33.686 34.401 -4.947 1.00 17.99 170 LEU A O 1
ATOM 1357 N N . GLU A 1 175 ? -33.592 32.141 -4.779 1.00 17.80 171 GLU A N 1
ATOM 1358 C CA . GLU A 1 175 ? -34.396 32.048 -5.991 1.00 15.89 171 GLU A CA 1
ATOM 1359 C C . GLU A 1 175 ? -35.781 32.631 -5.778 1.00 14.82 171 GLU A C 1
ATOM 1360 O O . GLU A 1 175 ? -36.284 33.326 -6.650 1.00 16.50 171 GLU A O 1
ATOM 1366 N N . PHE A 1 176 ? -36.417 32.395 -4.593 1.00 14.88 172 PHE A N 1
ATOM 1367 C CA . PHE A 1 176 ? -37.719 32.967 -4.349 1.00 14.74 172 PHE A CA 1
ATOM 1368 C C . PHE A 1 176 ? -37.631 34.484 -4.177 1.00 15.79 172 PHE A C 1
ATOM 1369 O O . PHE A 1 176 ? -38.575 35.155 -4.540 1.00 16.42 172 PHE A O 1
ATOM 1377 N N . ALA A 1 177 ? -36.540 34.988 -3.581 1.00 15.77 173 ALA A N 1
ATOM 1378 C CA . ALA A 1 177 ? -36.396 36.448 -3.500 1.00 15.36 173 ALA A CA 1
ATOM 1379 C C . ALA A 1 177 ? -36.376 37.045 -4.902 1.00 17.63 173 ALA A C 1
ATOM 1380 O O . ALA A 1 177 ? -36.997 38.093 -5.130 1.00 18.13 173 ALA A O 1
ATOM 1382 N N . GLY A 1 178 ? -35.584 36.400 -5.783 1.00 17.57 174 GLY A N 1
ATOM 1383 C CA . GLY A 1 178 ? -35.520 36.879 -7.156 1.00 17.68 174 GLY A CA 1
ATOM 1384 C C . GLY A 1 178 ? -36.901 36.845 -7.798 1.00 17.57 174 GLY A C 1
ATOM 1385 O O . GLY A 1 178 ? -37.324 37.808 -8.481 1.00 19.49 174 GLY A O 1
ATOM 1386 N N . LEU A 1 179 ? -37.637 35.724 -7.624 1.00 16.58 175 LEU A N 1
ATOM 1387 C CA . LEU A 1 179 ? -38.960 35.608 -8.204 1.00 16.63 175 LEU A CA 1
ATOM 1388 C C . LEU A 1 179 ? -39.913 36.713 -7.756 1.00 17.13 175 LEU A C 1
ATOM 1389 O O . LEU A 1 179 ? -40.531 37.406 -8.571 1.00 17.89 175 LEU A O 1
ATOM 1394 N N . TYR A 1 180 ? -40.052 36.885 -6.425 1.00 16.42 176 TYR A N 1
ATOM 1395 C CA . TYR A 1 180 ? -41.016 37.858 -5.918 1.00 15.74 176 TYR A CA 1
ATOM 1396 C C . TYR A 1 180 ? -40.571 39.292 -6.240 1.00 15.92 176 TYR A C 1
ATOM 1397 O O . TYR A 1 180 ? -41.442 40.135 -6.473 1.00 17.72 176 TYR A O 1
ATOM 1406 N N . ASN A 1 181 ? -39.263 39.529 -6.282 1.00 16.94 177 ASN A N 1
ATOM 1407 C CA . ASN A 1 181 ? -38.830 40.860 -6.733 1.00 17.47 177 ASN A CA 1
ATOM 1408 C C . ASN A 1 181 ? -39.310 41.106 -8.174 1.00 19.51 177 ASN A C 1
ATOM 1409 O O . ASN A 1 181 ? -39.791 42.199 -8.485 1.00 19.75 177 ASN A O 1
ATOM 1414 N N A LYS A 1 182 ? -39.161 40.107 -9.049 0.62 19.48 178 LYS A N 1
ATOM 1415 N N B LYS A 1 182 ? -39.212 40.086 -9.031 0.38 17.86 178 LYS A N 1
ATOM 1416 C CA A LYS A 1 182 ? -39.642 40.313 -10.409 0.62 19.41 178 LYS A CA 1
ATOM 1417 C CA B LYS A 1 182 ? -39.595 40.318 -10.415 0.38 16.74 178 LYS A CA 1
ATOM 1418 C C A LYS A 1 182 ? -41.136 40.592 -10.420 0.62 21.38 178 LYS A C 1
ATOM 1419 C C B LYS A 1 182 ? -41.123 40.401 -10.554 0.38 18.09 178 LYS A C 1
ATOM 1420 O O A LYS A 1 182 ? -41.596 41.505 -11.137 0.62 23.04 178 LYS A O 1
ATOM 1421 O O B LYS A 1 182 ? -41.629 41.053 -11.468 0.38 18.03 178 LYS A O 1
ATOM 1432 N N . LEU A 1 183 ? -41.880 39.805 -9.621 1.00 19.16 179 LEU A N 1
ATOM 1433 C CA . LEU A 1 183 ? -43.324 39.957 -9.593 1.00 18.12 179 LEU A CA 1
ATOM 1434 C C . LEU A 1 183 ? -43.759 41.311 -9.033 1.00 19.72 179 LEU A C 1
ATOM 1435 O O . LEU A 1 183 ? -44.919 41.664 -9.158 1.00 21.88 179 LEU A O 1
ATOM 1440 N N . GLY A 1 184 ? -42.876 42.009 -8.296 1.00 19.50 180 GLY A N 1
ATOM 1441 C CA . GLY A 1 184 ? -43.221 43.358 -7.826 1.00 19.77 180 GLY A CA 1
ATOM 1442 C C . GLY A 1 184 ? -43.110 43.561 -6.311 1.00 20.74 180 GLY A C 1
ATOM 1443 O O . GLY A 1 184 ? -43.376 44.701 -5.818 1.00 22.91 180 GLY A O 1
ATOM 1444 N N . SER A 1 185 ? -42.787 42.493 -5.552 1.00 18.34 181 SER A N 1
ATOM 1445 C CA . SER A 1 185 ? -42.654 42.621 -4.096 1.00 18.67 181 SER A CA 1
ATOM 1446 C C . SER A 1 185 ? -41.383 43.380 -3.751 1.00 18.10 181 SER A C 1
ATOM 1447 O O . SER A 1 185 ? -40.393 43.323 -4.465 1.00 19.14 181 SER A O 1
ATOM 1450 N N A LYS A 1 186 ? -41.422 44.088 -2.608 0.56 18.86 182 LYS A N 1
ATOM 1451 N N B LYS A 1 186 ? -41.412 44.093 -2.619 0.44 18.68 182 LYS A N 1
ATOM 1452 C CA A LYS A 1 186 ? -40.209 44.578 -1.982 0.56 18.86 182 LYS A CA 1
ATOM 1453 C CA B LYS A 1 186 ? -40.173 44.584 -2.052 0.44 18.58 182 LYS A CA 1
ATOM 1454 C C A LYS A 1 186 ? -39.654 43.506 -1.052 0.56 19.28 182 LYS A C 1
ATOM 1455 C C B LYS A 1 186 ? -39.651 43.537 -1.076 0.44 18.77 182 LYS A C 1
ATOM 1456 O O A LYS A 1 186 ? -40.292 43.156 -0.050 0.56 21.49 182 LYS A O 1
ATOM 1457 O O B LYS A 1 186 ? -40.336 43.205 -0.100 0.44 20.28 182 LYS A O 1
ATOM 1468 N N . VAL A 1 187 ? -38.481 42.985 -1.403 1.00 18.22 183 VAL A N 1
ATOM 1469 C CA . VAL A 1 187 ? -37.994 41.766 -0.788 1.00 17.92 183 VAL A CA 1
ATOM 1470 C C . VAL A 1 187 ? -36.801 42.072 0.093 1.00 18.73 183 VAL A C 1
ATOM 1471 O O . VAL A 1 187 ? -35.857 42.764 -0.323 1.00 19.04 183 VAL A O 1
ATOM 1475 N N . THR A 1 188 ? -36.826 41.540 1.334 1.00 17.93 184 THR A N 1
ATOM 1476 C CA . THR A 1 188 ? -35.674 41.616 2.219 1.00 17.34 184 THR A CA 1
ATOM 1477 C C . THR A 1 188 ? -35.268 40.191 2.629 1.00 18.11 184 THR A C 1
ATOM 1478 O O . THR A 1 188 ? -36.145 39.421 3.070 1.00 20.90 184 THR A O 1
ATOM 1482 N N . VAL A 1 189 ? -34.009 39.824 2.439 1.00 16.52 185 VAL A N 1
ATOM 1483 C CA . VAL A 1 189 ? -33.471 38.536 2.834 1.00 17.08 185 VAL A CA 1
ATOM 1484 C C . VAL A 1 189 ? -32.751 38.723 4.172 1.00 21.20 185 VAL A C 1
ATOM 1485 O O . VAL A 1 189 ? -31.895 39.589 4.265 1.00 21.00 185 VAL A O 1
ATOM 1489 N N . LEU A 1 190 ? -33.104 37.914 5.171 1.00 20.19 186 LEU A N 1
ATOM 1490 C CA . LEU A 1 190 ? -32.521 38.016 6.521 1.00 19.89 186 LEU A CA 1
ATOM 1491 C C . LEU A 1 190 ? -31.748 36.722 6.739 1.00 18.80 186 LEU A C 1
ATOM 1492 O O . LEU A 1 190 ? -32.299 35.615 6.836 1.00 22.22 186 LEU A O 1
ATOM 1497 N N . ASP A 1 191 ? -30.414 36.815 6.810 1.00 21.29 187 ASP A N 1
ATOM 1498 C CA . ASP A 1 191 ? -29.556 35.664 6.972 1.00 24.81 187 ASP A CA 1
ATOM 1499 C C . ASP A 1 191 ? -28.790 35.787 8.292 1.00 24.86 187 ASP A C 1
ATOM 1500 O O . ASP A 1 191 ? -28.313 36.885 8.627 1.00 24.63 187 ASP A O 1
ATOM 1505 N N A THR A 1 192 ? -28.631 34.627 8.956 0.18 25.87 188 THR A N 1
ATOM 1506 N N B THR A 1 192 ? -28.705 34.663 9.009 0.82 26.39 188 THR A N 1
ATOM 1507 C CA A THR A 1 192 ? -27.972 34.452 10.246 0.18 27.06 188 THR A CA 1
ATOM 1508 C CA B THR A 1 192 ? -27.950 34.687 10.257 0.82 29.99 188 THR A CA 1
ATOM 1509 C C A THR A 1 192 ? -26.457 34.378 10.099 0.18 27.86 188 THR A C 1
ATOM 1510 C C B THR A 1 192 ? -26.451 34.800 10.003 0.82 32.59 188 THR A C 1
ATOM 1511 O O A THR A 1 192 ? -25.744 34.375 11.099 0.18 26.35 188 THR A O 1
ATOM 1512 O O B THR A 1 192 ? -25.747 35.370 10.852 0.82 31.40 188 THR A O 1
ATOM 1519 N N . LEU A 1 193 ? -25.977 34.270 8.857 1.00 29.34 189 LEU A N 1
ATOM 1520 C CA . LEU A 1 193 ? -24.547 34.176 8.569 1.00 29.30 189 LEU A CA 1
ATOM 1521 C C . LEU A 1 193 ? -23.957 35.539 8.234 1.00 28.48 189 LEU A C 1
ATOM 1522 O O . LEU A 1 193 ? -24.650 36.485 7.816 1.00 28.83 189 LEU A O 1
ATOM 1527 N N A ASP A 1 194 ? -22.636 35.675 8.428 0.69 28.59 190 ASP A N 1
ATOM 1528 N N B ASP A 1 194 ? -22.622 35.599 8.384 0.31 30.79 190 ASP A N 1
ATOM 1529 C CA A ASP A 1 194 ? -21.974 36.930 8.110 0.69 28.98 190 ASP A CA 1
ATOM 1530 C CA B ASP A 1 194 ? -21.829 36.802 8.184 0.31 32.27 190 ASP A CA 1
ATOM 1531 C C A ASP A 1 194 ? -21.748 37.040 6.589 0.69 27.34 190 ASP A C 1
ATOM 1532 C C B ASP A 1 194 ? -21.483 37.001 6.706 0.31 31.95 190 ASP A C 1
ATOM 1533 O O A ASP A 1 194 ? -21.804 38.129 6.034 0.69 30.28 190 ASP A O 1
ATOM 1534 O O B ASP A 1 194 ? -21.190 38.118 6.292 0.31 32.82 190 ASP A O 1
ATOM 1543 N N . THR A 1 195 ? -21.483 35.904 5.940 1.00 30.37 191 THR A N 1
ATOM 1544 C CA . THR A 1 195 ? -20.993 35.908 4.563 1.00 32.31 191 THR A CA 1
ATOM 1545 C C . THR A 1 195 ? -22.135 35.538 3.602 1.00 26.90 191 THR A C 1
ATOM 1546 O O . THR A 1 195 ? -22.747 34.492 3.747 1.00 28.34 191 THR A O 1
ATOM 1550 N N . PHE A 1 196 ? -22.306 36.360 2.571 1.00 28.28 192 PHE A N 1
ATOM 1551 C CA . PHE A 1 196 ? -23.267 36.051 1.514 1.00 22.94 192 PHE A CA 1
ATOM 1552 C C . PHE A 1 196 ? -22.650 35.048 0.552 1.00 24.04 192 PHE A C 1
ATOM 1553 O O . PHE A 1 196 ? -21.497 35.248 0.125 1.00 24.29 192 PHE A O 1
ATOM 1561 N N . LEU A 1 197 ? -23.413 33.998 0.214 1.00 22.11 193 LEU A N 1
ATOM 1562 C CA . LEU A 1 197 ? -23.028 32.935 -0.728 1.00 22.57 193 LEU A CA 1
ATOM 1563 C C . LEU A 1 197 ? -21.631 32.425 -0.409 1.00 25.02 193 LEU A C 1
ATOM 1564 O O . LEU A 1 197 ? -20.705 32.464 -1.215 1.00 23.29 193 LEU A O 1
ATOM 1569 N N . PRO A 1 198 ? -21.418 31.867 0.791 1.00 29.40 194 PRO A N 1
ATOM 1570 C CA . PRO A 1 198 ? -20.048 31.575 1.221 1.00 30.73 194 PRO A CA 1
ATOM 1571 C C . PRO A 1 198 ? -19.458 30.406 0.435 1.00 29.24 194 PRO A C 1
ATOM 1572 O O . PRO A 1 198 ? -18.243 30.232 0.454 1.00 33.23 194 PRO A O 1
ATOM 1576 N N . ARG A 1 199 ? -20.275 29.626 -0.284 1.00 30.39 195 ARG A N 1
ATOM 1577 C CA . ARG A 1 199 ? -19.745 28.524 -1.081 1.00 32.55 195 ARG A CA 1
ATOM 1578 C C . ARG A 1 199 ? -19.297 28.966 -2.485 1.00 28.19 195 ARG A C 1
ATOM 1579 O O . ARG A 1 199 ? -18.670 28.172 -3.196 1.00 29.60 195 ARG A O 1
ATOM 1587 N N . ALA A 1 200 ? -19.612 30.205 -2.860 1.00 23.40 196 ALA A N 1
ATOM 1588 C CA . ALA A 1 200 ? -19.271 30.639 -4.211 1.00 21.50 196 ALA A CA 1
ATOM 1589 C C . ALA A 1 200 ? -17.871 31.209 -4.198 1.00 22.11 196 ALA A C 1
ATOM 1590 O O .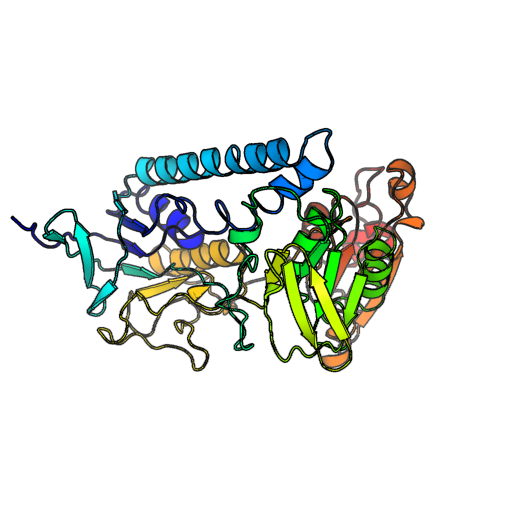 ALA A 1 200 ? -17.325 31.519 -3.133 1.00 22.48 196 ALA A O 1
ATOM 1592 N N . GLU A 1 201 ? -17.254 31.314 -5.380 1.00 19.14 197 GLU A N 1
ATOM 1593 C CA . GLU A 1 201 ? -16.057 32.148 -5.509 1.00 19.26 197 GLU A CA 1
ATOM 1594 C C . GLU A 1 201 ? -16.364 33.547 -5.002 1.00 20.18 197 GLU A C 1
ATOM 1595 O O . GLU A 1 201 ? -17.415 34.116 -5.313 1.00 20.37 197 GLU A O 1
ATOM 1601 N N . PRO A 1 202 ? -15.492 34.211 -4.200 1.00 20.88 198 PRO A N 1
ATOM 1602 C CA A PRO A 1 202 ? -15.816 35.537 -3.671 0.60 21.19 198 PRO A CA 1
ATOM 1603 C CA B PRO A 1 202 ? -15.862 35.521 -3.658 0.40 20.52 198 PRO A CA 1
ATOM 1604 C C . PRO A 1 202 ? -16.131 36.599 -4.716 1.00 19.71 198 PRO A C 1
ATOM 1605 O O . PRO A 1 202 ? -16.993 37.448 -4.508 1.00 20.12 198 PRO A O 1
ATOM 1612 N N . SER A 1 203 ? -15.410 36.546 -5.856 1.00 20.30 199 SER A N 1
ATOM 1613 C CA . SER A 1 203 ? -15.656 37.552 -6.876 1.00 19.86 199 SER A CA 1
ATOM 1614 C C . SER A 1 203 ? -17.062 37.378 -7.471 1.00 19.27 199 SER A C 1
ATOM 1615 O O . SER A 1 203 ? -17.715 38.347 -7.796 1.00 19.60 199 SER A O 1
ATOM 1618 N N . ILE A 1 204 ? -17.459 36.110 -7.617 1.00 18.79 200 ILE A N 1
ATOM 1619 C CA . ILE A 1 204 ? -18.775 35.797 -8.155 1.00 18.05 200 ILE A CA 1
ATOM 1620 C C . ILE A 1 204 ? -19.841 36.185 -7.132 1.00 17.99 200 ILE A C 1
ATOM 1621 O O . ILE A 1 204 ? -20.877 36.731 -7.507 1.00 17.96 200 ILE A O 1
ATOM 1626 N N . ALA A 1 205 ? -19.665 35.825 -5.837 1.00 18.43 201 ALA A N 1
ATOM 1627 C CA . ALA A 1 205 ? -20.611 36.275 -4.833 1.00 19.26 201 ALA A CA 1
ATOM 1628 C C . ALA A 1 205 ? -20.769 37.804 -4.833 1.00 16.01 201 ALA A C 1
ATOM 1629 O O . ALA A 1 205 ? -21.885 38.313 -4.614 1.00 18.83 201 ALA A O 1
ATOM 1631 N N . ALA A 1 206 ? -19.639 38.547 -5.008 1.00 17.37 202 ALA A N 1
ATOM 1632 C CA . ALA A 1 206 ? -19.762 39.983 -5.008 1.00 18.57 202 ALA A CA 1
ATOM 1633 C C . ALA A 1 206 ? -20.601 40.501 -6.175 1.00 17.44 202 ALA A C 1
ATOM 1634 O O . ALA A 1 206 ? -21.399 41.426 -6.019 1.00 18.54 202 ALA A O 1
ATOM 1636 N N . LEU A 1 207 ? -20.410 39.897 -7.353 1.00 18.84 203 LEU A N 1
ATOM 1637 C CA . LEU A 1 207 ? -21.238 40.296 -8.481 1.00 18.74 203 LEU A CA 1
ATOM 1638 C C . LEU A 1 207 ? -22.701 39.964 -8.199 1.00 15.96 203 LEU A C 1
ATOM 1639 O O . LEU A 1 207 ? -23.554 40.775 -8.495 1.00 17.34 203 LEU A O 1
ATOM 1644 N N . ALA A 1 208 ? -22.964 38.759 -7.668 1.00 16.99 204 ALA A N 1
ATOM 1645 C CA . ALA A 1 208 ? -24.347 38.390 -7.424 1.00 18.03 204 ALA A CA 1
ATOM 1646 C C . ALA A 1 208 ? -25.042 39.371 -6.476 1.00 16.10 204 ALA A C 1
ATOM 1647 O O . ALA A 1 208 ? -26.182 39.790 -6.711 1.00 16.86 204 ALA A O 1
ATOM 1649 N N . LYS A 1 209 ? -24.323 39.703 -5.388 1.00 18.10 205 LYS A N 1
ATOM 1650 C CA . LYS A 1 209 ? -24.858 40.692 -4.442 1.00 16.78 205 LYS A CA 1
ATOM 1651 C C . LYS A 1 209 ? -25.173 42.032 -5.111 1.00 17.10 205 LYS A C 1
ATOM 1652 O O . LYS A 1 209 ? -26.231 42.659 -4.933 1.00 20.36 205 LYS A O 1
ATOM 1658 N N . GLN A 1 210 ? -24.243 42.476 -5.967 1.00 18.10 206 GLN A N 1
ATOM 1659 C CA . GLN A 1 210 ? -24.428 43.720 -6.691 1.00 19.77 206 GLN A CA 1
ATOM 1660 C C . GLN A 1 210 ? -25.701 43.654 -7.535 1.00 18.88 206 GLN A C 1
ATOM 1661 O O . GLN A 1 210 ? -26.487 44.588 -7.595 1.00 19.06 206 GLN A O 1
ATOM 1667 N N . TYR A 1 211 ? -25.890 42.535 -8.270 1.00 17.44 207 TYR A N 1
ATOM 1668 C CA . TYR A 1 211 ? -27.012 42.497 -9.208 1.00 17.59 207 TYR A CA 1
ATOM 1669 C C . TYR A 1 211 ? -28.338 42.392 -8.468 1.00 16.75 207 TYR A C 1
ATOM 1670 O O . TYR A 1 211 ? -29.328 43.001 -8.858 1.00 18.27 207 TYR A O 1
ATOM 1679 N N . LEU A 1 212 ? -28.353 41.552 -7.428 1.00 17.29 208 LEU A N 1
ATOM 1680 C CA . LEU A 1 212 ? -29.586 41.430 -6.650 1.00 18.31 208 LEU A CA 1
ATOM 1681 C C . LEU A 1 212 ? -29.992 42.772 -6.008 1.00 17.62 208 LEU A C 1
ATOM 1682 O O . LEU A 1 212 ? -31.174 43.125 -5.996 1.00 18.58 208 LEU A O 1
ATOM 1687 N N . GLU A 1 213 ? -28.990 43.501 -5.504 1.00 17.94 209 GLU A N 1
ATOM 1688 C CA . GLU A 1 213 ? -29.288 44.824 -4.934 1.00 20.23 209 GLU A CA 1
ATOM 1689 C C . GLU A 1 213 ? -29.699 45.848 -5.991 1.00 19.38 209 GLU A C 1
ATOM 1690 O O . GLU A 1 213 ? -30.638 46.640 -5.764 1.00 21.18 209 GLU A O 1
ATOM 1696 N N A GLU A 1 214 ? -29.050 45.789 -7.166 0.51 19.67 210 GLU A N 1
ATOM 1697 N N B GLU A 1 214 ? -29.093 45.791 -7.189 0.49 19.51 210 GLU A N 1
ATOM 1698 C CA A GLU A 1 214 ? -29.459 46.652 -8.265 0.51 20.68 210 GLU A CA 1
ATOM 1699 C CA B GLU A 1 214 ? -29.499 46.680 -8.273 0.49 20.31 210 GLU A CA 1
ATOM 1700 C C A GLU A 1 214 ? -30.942 46.419 -8.546 0.51 20.94 210 GLU A C 1
ATOM 1701 C C B GLU A 1 214 ? -30.954 46.404 -8.668 0.49 20.33 210 GLU A C 1
ATOM 1702 O O A GLU A 1 214 ? -31.693 47.390 -8.682 0.51 24.60 210 GLU A O 1
ATOM 1703 O O B GLU A 1 214 ? -31.702 47.297 -9.085 0.49 22.51 210 GLU A O 1
ATOM 1714 N N . ASP A 1 215 ? -31.355 45.131 -8.570 1.00 18.83 211 ASP A N 1
ATOM 1715 C CA . ASP A 1 215 ? -32.715 44.742 -8.900 1.00 18.42 211 ASP A CA 1
ATOM 1716 C C . ASP A 1 215 ? -33.702 45.135 -7.792 1.00 18.09 211 ASP A C 1
ATOM 1717 O O . ASP A 1 215 ? -34.918 45.093 -8.047 1.00 19.30 211 ASP A O 1
ATOM 1722 N N . GLY A 1 216 ? -33.192 45.500 -6.595 1.00 19.54 212 GLY A N 1
ATOM 1723 C CA . GLY A 1 216 ? -34.060 46.087 -5.567 1.00 21.14 212 GLY A CA 1
ATOM 1724 C C . GLY A 1 216 ? -34.177 45.179 -4.351 1.00 20.51 212 GLY A C 1
ATOM 1725 O O . GLY A 1 216 ? -34.993 45.476 -3.460 1.00 22.84 212 GLY A O 1
ATOM 1726 N N . ILE A 1 217 ? -33.423 44.059 -4.300 1.00 19.25 213 ILE A N 1
ATOM 1727 C CA . ILE A 1 217 ? -33.534 43.164 -3.156 1.00 18.91 213 ILE A CA 1
ATOM 1728 C C . ILE A 1 217 ? -32.598 43.675 -2.071 1.00 20.76 213 ILE A C 1
ATOM 1729 O O . ILE A 1 217 ? -31.458 44.044 -2.328 1.00 22.18 213 ILE A O 1
ATOM 1734 N N . GLU A 1 218 ? -33.077 43.602 -0.823 1.00 20.05 214 GLU A N 1
ATOM 1735 C CA . GLU A 1 218 ? -32.212 43.953 0.302 1.00 22.07 214 GLU A CA 1
ATOM 1736 C C . GLU A 1 218 ? -31.641 42.703 0.947 1.00 20.73 214 GLU A C 1
ATOM 1737 O O . GLU A 1 218 ? -32.398 41.805 1.278 1.00 21.83 214 GLU A O 1
ATOM 1743 N N . LEU A 1 219 ? -30.310 42.600 1.044 1.00 19.93 215 LEU A N 1
ATOM 1744 C CA . LEU A 1 219 ? -29.636 41.404 1.532 1.00 19.79 215 LEU A CA 1
ATOM 1745 C C . LEU A 1 219 ? -28.973 41.704 2.876 1.00 21.46 215 LEU A C 1
ATOM 1746 O O . LEU A 1 219 ? -27.997 42.456 2.934 1.00 25.46 215 LEU A O 1
ATOM 1751 N N . LEU A 1 220 ? -29.504 41.141 3.955 1.00 20.65 216 LEU A N 1
ATOM 1752 C CA . LEU A 1 220 ? -28.968 41.448 5.289 1.00 21.53 216 LEU A CA 1
ATOM 1753 C C . LEU A 1 220 ? -28.300 40.226 5.875 1.00 21.94 216 LEU A C 1
ATOM 1754 O O . LEU A 1 220 ? -28.757 39.092 5.713 1.00 22.55 216 LEU A O 1
ATOM 1759 N N . GLN A 1 221 ? -27.136 40.444 6.542 1.00 24.12 217 GLN A N 1
ATOM 1760 C CA . GLN A 1 221 ? -26.372 39.389 7.171 1.00 22.74 217 GLN A CA 1
ATOM 1761 C C . GLN A 1 221 ? -26.339 39.593 8.708 1.00 22.48 217 GLN A C 1
ATOM 1762 O O . GLN A 1 221 ? -26.724 40.680 9.152 1.00 25.51 217 GLN A O 1
ATOM 1768 N N . ASN A 1 222 ? -25.992 38.510 9.408 1.00 27.18 218 ASN A N 1
ATOM 1769 C CA . ASN A 1 222 ? -25.791 38.535 10.863 1.00 29.25 218 ASN A CA 1
ATOM 1770 C C . ASN A 1 222 ? -27.106 38.883 11.554 1.00 30.99 218 ASN A C 1
ATOM 1771 O O . ASN A 1 222 ? -27.136 39.663 12.532 1.00 29.68 218 ASN A O 1
ATOM 1776 N N . ILE A 1 223 ? -28.224 38.366 11.025 1.00 25.48 219 ILE A N 1
ATOM 1777 C CA . ILE A 1 223 ? -29.524 38.717 11.571 1.00 27.08 219 ILE A CA 1
ATOM 1778 C C . ILE A 1 223 ? -29.912 37.581 12.510 1.00 26.53 219 ILE A C 1
ATOM 1779 O O . ILE A 1 223 ? -29.984 36.420 12.122 1.00 26.85 219 ILE A O 1
ATOM 1784 N N . HIS A 1 224 ? -30.124 37.929 13.795 1.00 28.64 220 HIS A N 1
ATOM 1785 C CA . HIS A 1 224 ? -30.529 36.940 14.792 1.00 27.42 220 HIS A CA 1
ATOM 1786 C C . HIS A 1 224 ? -31.940 37.270 15.288 1.00 26.59 220 HIS A C 1
ATOM 1787 O O . HIS A 1 224 ? -32.177 38.349 15.846 1.00 27.14 220 HIS A O 1
ATOM 1794 N N . THR A 1 225 ? -32.884 36.389 14.955 1.00 24.55 221 THR A N 1
ATOM 1795 C CA . THR A 1 225 ? -34.293 36.632 15.177 1.00 25.46 221 THR A CA 1
ATOM 1796 C C . THR A 1 225 ? -34.650 36.049 16.541 1.00 25.94 221 THR A C 1
ATOM 1797 O O . THR A 1 225 ? -34.374 34.887 16.798 1.00 28.05 221 THR A O 1
ATOM 1801 N N . THR A 1 226 ? -35.344 36.837 17.371 1.00 28.61 222 THR A N 1
ATOM 1802 C CA . THR A 1 226 ? -35.735 36.321 18.677 1.00 28.77 222 THR A CA 1
ATOM 1803 C C . THR A 1 226 ? -37.188 35.865 18.703 1.00 26.86 222 THR A C 1
ATOM 1804 O O . THR A 1 226 ? -37.520 34.992 19.497 1.00 29.79 222 THR A O 1
ATOM 1808 N N . GLU A 1 227 ? -38.037 36.391 17.808 1.00 23.07 223 GLU A N 1
ATOM 1809 C CA . GLU A 1 227 ? -39.434 36.055 17.790 1.00 25.34 223 GLU A CA 1
ATOM 1810 C C . GLU A 1 227 ? -40.027 36.455 16.439 1.00 25.67 223 GLU A C 1
ATOM 1811 O O . GLU A 1 227 ? -39.584 37.446 15.856 1.00 24.88 223 GLU A O 1
ATOM 1817 N N . ILE A 1 228 ? -41.100 35.751 16.035 1.00 23.85 224 ILE A N 1
ATOM 1818 C CA . ILE A 1 228 ? -41.992 36.161 14.958 1.00 23.40 224 ILE A CA 1
ATOM 1819 C C . ILE A 1 228 ? -43.373 36.366 15.569 1.00 25.08 224 ILE A C 1
ATOM 1820 O O . ILE A 1 228 ? -43.838 35.533 16.350 1.00 26.58 224 ILE A O 1
ATOM 1825 N N A LYS A 1 229 ? -44.048 37.445 15.205 0.70 24.50 225 LYS A N 1
ATOM 1826 N N B LYS A 1 229 ? -44.032 37.464 15.191 0.30 24.43 225 LYS A N 1
ATOM 1827 C CA A LYS A 1 229 ? -45.422 37.622 15.632 0.70 25.02 225 LYS A CA 1
ATOM 1828 C CA B LYS A 1 229 ? -45.380 37.746 15.651 0.30 24.34 225 LYS A CA 1
ATOM 1829 C C A LYS A 1 229 ? -46.204 38.357 14.541 0.70 26.37 225 LYS A C 1
ATOM 1830 C C B LYS A 1 229 ? -46.205 38.339 14.509 0.30 25.16 225 LYS A C 1
ATOM 1831 O O A LYS A 1 229 ? -45.651 38.789 13.527 0.70 28.24 225 LYS A O 1
ATOM 1832 O O B LYS A 1 229 ? -45.675 38.661 13.446 0.30 25.32 225 LYS A O 1
ATOM 1843 N N . ASN A 1 230 ? -47.522 38.457 14.720 1.00 25.39 226 ASN A N 1
ATOM 1844 C CA . ASN A 1 230 ? -48.359 39.177 13.774 1.00 27.05 226 ASN A CA 1
ATOM 1845 C C . ASN A 1 230 ? -48.706 40.560 14.321 1.00 32.59 226 ASN A C 1
ATOM 1846 O O . ASN A 1 230 ? -48.804 40.748 15.535 1.00 34.85 226 ASN A O 1
ATOM 1851 N N . ASP A 1 231 ? -48.867 41.511 13.404 1.00 30.08 227 ASP A N 1
ATOM 1852 C CA . ASP A 1 231 ? -49.653 42.731 13.601 1.00 30.94 227 ASP A CA 1
ATOM 1853 C C . ASP A 1 231 ? -50.800 42.731 12.597 1.00 31.72 227 ASP A C 1
ATOM 1854 O O . ASP A 1 231 ? -50.634 43.104 11.439 1.00 31.45 227 ASP A O 1
ATOM 1859 N N . GLY A 1 232 ? -51.980 42.265 13.018 1.00 34.35 228 GLY A N 1
ATOM 1860 C CA . GLY A 1 232 ? -53.024 42.018 12.029 1.00 33.73 228 GLY A CA 1
ATOM 1861 C C . GLY A 1 232 ? -52.586 40.900 11.069 1.00 34.33 228 GLY A C 1
ATOM 1862 O O . GLY A 1 232 ? -52.199 39.820 11.520 1.00 33.27 228 GLY A O 1
ATOM 1863 N N . ASP A 1 233 ? -52.674 41.172 9.762 1.00 31.26 229 ASP A N 1
ATOM 1864 C CA . ASP A 1 233 ? -52.293 40.211 8.732 1.00 31.45 229 ASP A CA 1
ATOM 1865 C C . ASP A 1 233 ? -50.788 40.277 8.488 1.00 32.10 229 ASP A C 1
ATOM 1866 O O . ASP A 1 233 ? -50.221 39.381 7.860 1.00 28.36 229 ASP A O 1
ATOM 1871 N N . GLN A 1 234 ? -50.126 41.342 8.941 1.00 27.25 230 GLN A N 1
ATOM 1872 C CA . GLN A 1 234 ? -48.700 41.465 8.676 1.00 24.60 230 GLN A CA 1
ATOM 1873 C C . GLN A 1 234 ? -47.856 40.646 9.664 1.00 24.61 230 GLN A C 1
ATOM 1874 O O . GLN A 1 234 ? -48.289 40.227 10.746 1.00 23.87 230 GLN A O 1
ATOM 1880 N N . VAL A 1 235 ? -46.605 40.375 9.266 1.00 24.38 231 VAL A N 1
ATOM 1881 C CA . VAL A 1 235 ? -45.674 39.572 10.034 1.00 22.35 231 VAL A CA 1
ATOM 1882 C C . VAL A 1 235 ? -44.571 40.482 10.556 1.00 25.25 231 VAL A C 1
ATOM 1883 O O . VAL A 1 235 ? -43.977 41.239 9.805 1.00 25.33 231 VAL A O 1
ATOM 1887 N N . LEU A 1 236 ? -44.255 40.365 11.858 1.00 24.41 232 LEU A N 1
ATOM 1888 C CA . LEU A 1 236 ? -43.162 41.124 12.441 1.00 23.74 232 LEU A CA 1
ATOM 1889 C C . LEU A 1 236 ? -42.041 40.137 12.768 1.00 23.14 232 LEU A C 1
ATOM 1890 O O . LEU A 1 236 ? -42.279 39.133 13.450 1.00 24.42 232 LEU A O 1
ATOM 1895 N N . VAL A 1 237 ? -40.819 40.430 12.332 1.00 21.62 233 VAL A N 1
ATOM 1896 C CA . VAL A 1 237 ? -39.668 39.596 12.599 1.00 22.13 233 VAL A CA 1
ATOM 1897 C C . VAL A 1 237 ? -38.785 40.396 13.553 1.00 24.92 233 VAL A C 1
ATOM 1898 O O . VAL A 1 237 ? -38.290 41.471 13.208 1.00 23.56 233 VAL A O 1
ATOM 1902 N N . VAL A 1 238 ? -38.738 39.933 14.815 1.00 23.86 234 VAL A N 1
ATOM 1903 C CA . VAL A 1 238 ? -38.107 40.732 15.870 1.00 23.02 234 VAL A CA 1
ATOM 1904 C C . VAL A 1 238 ? -36.667 40.266 15.961 1.00 22.69 234 VAL A C 1
ATOM 1905 O O . VAL A 1 238 ? -36.392 39.084 16.187 1.00 24.81 234 VAL A O 1
ATOM 1909 N N . THR A 1 239 ? -35.740 41.201 15.728 1.00 26.47 235 THR A N 1
ATOM 1910 C CA . THR A 1 239 ? -34.326 40.850 15.723 1.00 33.09 235 THR A CA 1
ATOM 1911 C C . THR A 1 239 ? -33.624 41.801 16.688 1.00 39.84 235 THR A C 1
ATOM 1912 O O . THR A 1 239 ? -34.226 42.762 17.175 1.00 36.84 235 THR A O 1
ATOM 1916 N N . GLU A 1 240 ? -32.355 41.518 16.987 1.00 46.72 236 GLU A N 1
ATOM 1917 C CA . GLU A 1 240 ? -31.684 42.263 18.051 1.00 49.69 236 GLU A CA 1
ATOM 1918 C C . GLU A 1 240 ? -31.863 43.776 17.902 1.00 51.70 236 GLU A C 1
ATOM 1919 O O . GLU A 1 240 ? -32.265 44.438 18.856 1.00 48.82 236 GLU A O 1
ATOM 1925 N N . ASP A 1 241 ? -31.605 44.308 16.702 1.00 45.60 237 ASP A N 1
ATOM 1926 C CA . ASP A 1 241 ? -31.486 45.746 16.533 1.00 42.42 237 ASP A CA 1
ATOM 1927 C C . ASP A 1 241 ? -32.697 46.338 15.820 1.00 44.89 237 ASP A C 1
ATOM 1928 O O . ASP A 1 241 ? -32.861 47.559 15.801 1.00 44.32 237 ASP A O 1
ATOM 1933 N N . GLU A 1 242 ? -33.535 45.495 15.209 1.00 33.12 238 GLU A N 1
ATOM 1934 C CA . GLU A 1 242 ? -34.621 46.032 14.401 1.00 32.76 238 GLU A CA 1
ATOM 1935 C C . GLU A 1 242 ? -35.777 45.036 14.378 1.00 29.04 238 GLU A C 1
ATOM 1936 O O . GLU A 1 242 ? -35.534 43.833 14.489 1.00 30.74 238 GLU A O 1
ATOM 1942 N N . THR A 1 243 ? -37.012 45.544 14.278 1.00 28.31 239 THR A N 1
ATOM 1943 C CA . THR A 1 243 ? -38.149 44.683 13.982 1.00 26.13 239 THR A CA 1
ATOM 1944 C C . THR A 1 243 ? -38.581 44.985 12.553 1.00 27.44 239 THR A C 1
ATOM 1945 O O . THR A 1 243 ? -38.898 46.130 12.225 1.00 27.45 239 THR A O 1
ATOM 1949 N N . TYR A 1 244 ? -38.561 43.935 11.721 1.00 23.44 240 TYR A N 1
ATOM 1950 C CA . TYR A 1 244 ? -38.923 44.058 10.316 1.00 23.61 240 TYR A CA 1
ATOM 1951 C C . TYR A 1 244 ? -40.396 43.703 10.109 1.00 24.76 240 TYR A C 1
ATOM 1952 O O . TYR A 1 244 ? -40.914 42.780 10.719 1.00 26.47 240 TYR A O 1
ATOM 1961 N N . ARG A 1 245 ? -41.071 44.436 9.215 1.00 22.19 241 ARG A N 1
ATOM 1962 C CA . ARG A 1 245 ? -42.494 44.226 9.012 1.00 22.57 241 ARG A CA 1
ATOM 1963 C C . ARG A 1 245 ? -42.710 43.788 7.553 1.00 24.49 241 ARG A C 1
ATOM 1964 O O . ARG A 1 245 ? -42.275 44.489 6.628 1.00 25.38 241 ARG A O 1
ATOM 1972 N N . PHE A 1 246 ? -43.456 42.697 7.370 1.00 21.45 242 PHE A N 1
ATOM 1973 C CA . PHE A 1 246 ? -43.704 42.147 6.030 1.00 21.73 242 PHE A CA 1
ATOM 1974 C C . PHE A 1 246 ? -45.171 41.774 5.872 1.00 23.09 242 PHE A C 1
ATOM 1975 O O . PHE A 1 246 ? -45.889 41.536 6.868 1.00 23.20 242 PHE A O 1
ATOM 1983 N N . ASP A 1 247 ? -45.595 41.630 4.611 1.00 21.60 243 ASP A N 1
ATOM 1984 C CA . ASP A 1 247 ? -46.925 41.126 4.302 1.00 20.27 243 ASP A CA 1
ATOM 1985 C C . ASP A 1 247 ? -46.936 39.600 4.272 1.00 21.76 243 ASP A C 1
ATOM 1986 O O . ASP A 1 247 ? -47.967 38.958 4.439 1.00 22.85 243 ASP A O 1
ATOM 1991 N N . ALA A 1 248 ? -45.780 38.991 3.999 1.00 19.91 244 ALA A N 1
ATOM 1992 C CA . ALA A 1 248 ? -45.613 37.540 4.072 1.00 19.45 244 ALA A CA 1
ATOM 1993 C C . ALA A 1 248 ? -44.148 37.259 4.380 1.00 17.94 244 ALA A C 1
ATOM 1994 O O . ALA A 1 248 ? -43.275 38.074 4.070 1.00 19.49 244 ALA A O 1
ATOM 1996 N N . LEU A 1 249 ? -43.914 36.105 5.018 1.00 17.59 245 LEU A N 1
ATOM 1997 C CA . LEU A 1 249 ? -42.558 35.680 5.330 1.00 16.40 245 LEU A CA 1
ATOM 1998 C C . LEU A 1 249 ? -42.387 34.270 4.786 1.00 17.43 245 LEU A C 1
ATOM 1999 O O . LEU A 1 249 ? -43.192 33.390 5.109 1.00 19.13 245 LEU A O 1
ATOM 2004 N N . LEU A 1 250 ? -41.308 34.079 4.011 1.00 15.41 246 LEU A N 1
ATOM 2005 C CA . LEU A 1 250 ? -40.855 32.751 3.639 1.00 15.60 246 LEU A CA 1
ATOM 2006 C C . LEU A 1 250 ? -39.716 32.342 4.561 1.00 16.43 246 LEU A C 1
ATOM 2007 O O . LEU A 1 250 ? -38.790 33.166 4.737 1.00 17.79 246 LEU A O 1
ATOM 2012 N N . TYR A 1 251 ? -39.751 31.107 5.086 1.00 15.94 247 TYR A N 1
ATOM 2013 C CA . TYR A 1 251 ? -38.524 30.558 5.660 1.00 17.50 247 TYR A CA 1
ATOM 2014 C C . TYR A 1 251 ? -37.997 29.462 4.728 1.00 18.53 247 TYR A C 1
ATOM 2015 O O . TYR A 1 251 ? -38.769 28.644 4.216 1.00 19.34 247 TYR A O 1
ATOM 2024 N N . ALA A 1 252 ? -36.674 29.415 4.566 1.00 19.19 248 ALA A N 1
ATOM 2025 C CA . ALA A 1 252 ? -36.052 28.412 3.698 1.00 20.04 248 ALA A CA 1
ATOM 2026 C C . ALA A 1 252 ? -34.700 28.153 4.349 1.00 21.20 248 ALA A C 1
ATOM 2027 O O . ALA A 1 252 ? -33.704 28.816 4.055 1.00 22.80 248 ALA A O 1
ATOM 2029 N N . THR A 1 253 ? -34.677 27.208 5.307 1.00 22.76 249 THR A N 1
ATOM 2030 C CA . THR A 1 253 ? -33.448 26.968 6.051 1.00 24.14 249 THR A CA 1
ATOM 2031 C C . THR A 1 253 ? -33.041 25.499 5.967 1.00 29.17 249 THR A C 1
ATOM 2032 O O . THR A 1 253 ? -32.332 24.980 6.835 1.00 33.35 249 THR A O 1
ATOM 2036 N N . GLY A 1 254 ? -33.432 24.838 4.877 1.00 22.34 250 GLY A N 1
ATOM 2037 C CA . GLY A 1 254 ? -32.978 23.469 4.688 1.00 21.35 250 GLY A CA 1
ATOM 2038 C C . GLY A 1 254 ? -34.158 22.497 4.752 1.00 18.12 250 GLY A C 1
ATOM 2039 O O . GLY A 1 254 ? -35.270 22.848 5.153 1.00 19.68 250 GLY A O 1
ATOM 2040 N N A ARG A 1 255 ? -33.810 21.246 4.419 0.43 17.90 251 ARG A N 1
ATOM 2041 N N B ARG A 1 255 ? -33.872 21.267 4.343 0.57 17.59 251 ARG A N 1
ATOM 2042 C CA A ARG A 1 255 ? -34.725 20.119 4.276 0.43 18.46 251 ARG A CA 1
ATOM 2043 C CA B ARG A 1 255 ? -34.840 20.176 4.384 0.57 18.05 251 ARG A CA 1
ATOM 2044 C C A ARG A 1 255 ? -34.085 18.853 4.847 0.43 16.57 251 ARG A C 1
ATOM 2045 C C B ARG A 1 255 ? -34.097 18.957 4.926 0.57 16.21 251 ARG A C 1
ATOM 2046 O O A ARG A 1 255 ? -32.939 18.531 4.552 0.43 18.37 251 ARG A O 1
ATOM 2047 O O B ARG A 1 255 ? -32.871 18.845 4.747 0.57 18.39 251 ARG A O 1
ATOM 2062 N N . LYS A 1 256 ? -34.836 18.131 5.670 1.00 19.08 252 LYS A N 1
ATOM 2063 C CA . LYS A 1 256 ? -34.243 16.973 6.340 1.00 18.96 252 LYS A CA 1
ATOM 2064 C C . LYS A 1 256 ? -34.949 15.701 5.883 1.00 16.70 252 LYS A C 1
ATOM 2065 O O . LYS A 1 256 ? -36.128 15.713 5.539 1.00 17.14 252 LYS A O 1
ATOM 2071 N N . PRO A 1 257 ? -34.265 14.536 5.933 1.00 16.75 253 PRO A N 1
ATOM 2072 C CA . PRO A 1 257 ? -34.915 13.270 5.562 1.00 17.06 253 PRO A CA 1
ATOM 2073 C C . PRO A 1 257 ? -36.266 13.012 6.196 1.00 16.13 253 PRO A C 1
ATOM 2074 O O . PRO A 1 257 ? -36.466 13.171 7.432 1.00 17.25 253 PRO A O 1
ATOM 2078 N N . ASN A 1 258 ? -37.199 12.527 5.358 1.00 15.46 254 ASN A N 1
ATOM 2079 C CA . ASN A 1 258 ? -38.570 12.335 5.801 1.00 15.96 254 ASN A CA 1
ATOM 2080 C C . ASN A 1 258 ? -38.732 10.880 6.247 1.00 16.11 254 ASN A C 1
ATOM 2081 O O . ASN A 1 258 ? -39.088 10.020 5.429 1.00 15.68 254 ASN A O 1
ATOM 2086 N N A VAL A 1 259 ? -38.381 10.610 7.518 0.65 15.64 255 VAL A N 1
ATOM 2087 N N B VAL A 1 259 ? -38.573 10.639 7.558 0.35 15.69 255 VAL A N 1
ATOM 2088 C CA A VAL A 1 259 ? -38.345 9.227 8.002 0.65 16.03 255 VAL A CA 1
ATOM 2089 C CA B VAL A 1 259 ? -38.413 9.284 8.076 0.35 15.82 255 VAL A CA 1
ATOM 2090 C C A VAL A 1 259 ? -39.392 8.949 9.093 0.65 16.00 255 VAL A C 1
ATOM 2091 C C B VAL A 1 259 ? -39.544 8.945 9.057 0.35 15.84 255 VAL A C 1
ATOM 2092 O O A VAL A 1 259 ? -39.706 7.780 9.322 0.65 16.61 255 VAL A O 1
ATOM 2093 O O B VAL A 1 259 ? -40.074 7.829 9.055 0.35 15.20 255 VAL A O 1
ATOM 2100 N N A GLU A 1 260 ? -39.938 9.938 9.800 0.65 17.99 256 GLU A N 1
ATOM 2101 N N B GLU A 1 260 ? -39.938 9.891 9.906 0.35 17.68 256 GLU A N 1
ATOM 2102 C CA A GLU A 1 260 ? -40.822 9.657 10.935 0.65 17.54 256 GLU A CA 1
ATOM 2103 C CA B GLU A 1 260 ? -40.825 9.578 11.024 0.35 17.66 256 GLU A CA 1
ATOM 2104 C C A GLU A 1 260 ? -42.013 8.792 10.526 0.65 18.45 256 GLU A C 1
ATOM 2105 C C B GLU A 1 260 ? -42.103 8.838 10.587 0.35 17.74 256 GLU A C 1
ATOM 2106 O O A GLU A 1 260 ? -42.310 7.809 11.215 0.65 18.85 256 GLU A O 1
ATOM 2107 O O B GLU A 1 260 ? -42.618 8.003 11.338 0.35 16.92 256 GLU A O 1
ATOM 2118 N N . PRO A 1 261 ? -42.725 9.055 9.400 1.00 17.37 257 PRO A N 1
ATOM 2119 C CA . PRO A 1 261 ? -43.948 8.304 9.101 1.00 16.85 257 PRO A CA 1
ATOM 2120 C C . PRO A 1 261 ? -43.683 6.814 8.883 1.00 16.43 257 PRO A C 1
ATOM 2121 O O . PRO A 1 261 ? -44.634 6.026 8.939 1.00 17.80 257 PRO A O 1
ATOM 2125 N N . LEU A 1 262 ? -42.426 6.443 8.608 1.00 15.71 258 LEU A N 1
ATOM 2126 C CA . LEU A 1 262 ? -42.160 5.054 8.234 1.00 15.61 258 LEU A CA 1
ATOM 2127 C C . LEU A 1 262 ? -42.250 4.085 9.416 1.00 16.01 258 LEU A C 1
ATOM 2128 O O . LEU A 1 262 ? -42.249 2.859 9.200 1.00 15.44 258 LEU A O 1
ATOM 2133 N N . GLN A 1 263 ? -42.169 4.598 10.646 1.00 16.05 259 GLN A N 1
ATOM 2134 C CA . GLN A 1 263 ? -42.186 3.713 11.818 1.00 16.88 259 GLN A CA 1
ATOM 2135 C C . GLN A 1 263 ? -41.018 2.718 11.779 1.00 15.09 259 GLN A C 1
ATOM 2136 O O . GLN A 1 263 ? -41.177 1.481 11.956 1.00 16.77 259 GLN A O 1
ATOM 2142 N N . LEU A 1 264 ? -39.815 3.222 11.483 1.00 15.84 260 LEU A N 1
ATOM 2143 C CA . LEU A 1 264 ? -38.642 2.375 11.360 1.00 17.53 260 LEU A CA 1
ATOM 2144 C C . LEU A 1 264 ? -38.306 1.651 12.668 1.00 17.17 260 LEU A C 1
ATOM 2145 O O . LEU A 1 264 ? -37.547 0.683 12.579 1.00 17.27 260 LEU A O 1
ATOM 2150 N N . GLU A 1 265 ? -38.872 2.078 13.815 1.00 18.02 261 GLU A N 1
ATOM 2151 C CA . GLU A 1 265 ? -38.582 1.324 15.041 1.00 18.88 261 GLU A CA 1
ATOM 2152 C C . GLU A 1 265 ? -39.094 -0.112 14.912 1.00 19.90 261 GLU A C 1
ATOM 2153 O O . GLU A 1 265 ? -38.694 -1.000 15.709 1.00 20.54 261 GLU A O 1
ATOM 2159 N N . ASN A 1 266 ? -40.003 -0.379 13.973 1.00 16.44 262 ASN A N 1
ATOM 2160 C CA . ASN A 1 266 ? -40.517 -1.727 13.798 1.00 15.91 262 ASN A CA 1
ATOM 2161 C C . ASN A 1 266 ? -39.601 -2.596 12.923 1.00 16.94 262 ASN A C 1
ATOM 2162 O O . ASN A 1 266 ? -39.939 -3.751 12.632 1.00 17.49 262 ASN A O 1
ATOM 2167 N N . THR A 1 267 ? -38.418 -2.097 12.573 1.00 15.71 263 THR A N 1
ATOM 2168 C CA . THR A 1 267 ? -37.458 -2.766 11.709 1.00 15.19 263 THR A CA 1
ATOM 2169 C C . THR A 1 267 ? -36.080 -2.657 12.348 1.00 15.91 263 THR A C 1
ATOM 2170 O O . THR A 1 267 ? -35.904 -1.983 13.404 1.00 16.85 263 THR A O 1
ATOM 2174 N N . ASP A 1 268 ? -35.116 -3.299 11.681 1.00 14.98 264 ASP A N 1
ATOM 2175 C CA . ASP A 1 268 ? -33.716 -3.223 12.097 1.00 15.05 264 ASP A CA 1
ATOM 2176 C C . ASP A 1 268 ? -32.979 -2.078 11.386 1.00 16.96 264 ASP A C 1
ATOM 2177 O O . ASP A 1 268 ? -31.792 -1.875 11.636 1.00 17.92 264 ASP A O 1
ATOM 2182 N N . ILE A 1 269 ? -33.700 -1.266 10.565 1.00 15.69 265 ILE A N 1
ATOM 2183 C CA . ILE A 1 269 ? -33.010 -0.268 9.728 1.00 16.46 265 ILE A CA 1
ATOM 2184 C C . ILE A 1 269 ? -32.390 0.868 10.554 1.00 15.37 265 ILE A C 1
ATOM 2185 O O . ILE A 1 269 ? -33.084 1.476 11.383 1.00 19.78 265 ILE A O 1
ATOM 2190 N N . GLU A 1 270 ? -31.094 1.130 10.316 1.00 16.73 266 GLU A N 1
ATOM 2191 C CA . GLU A 1 270 ? -30.355 2.098 11.149 1.00 18.63 266 GLU A CA 1
ATOM 2192 C C . GLU A 1 270 ? -30.402 3.494 10.533 1.00 18.25 266 GLU A C 1
ATOM 2193 O O . GLU A 1 270 ? -30.350 3.639 9.291 1.00 18.47 266 GLU A O 1
ATOM 2199 N N . LEU A 1 271 ? -30.475 4.495 11.389 1.00 20.26 267 LEU A N 1
ATOM 2200 C CA . LEU A 1 271 ? -30.369 5.908 11.043 1.00 18.29 267 LEU A CA 1
ATOM 2201 C C . LEU A 1 271 ? -28.940 6.364 11.308 1.00 23.36 267 LEU A C 1
ATOM 2202 O O . LEU A 1 271 ? -28.255 5.841 12.199 1.00 24.48 267 LEU A O 1
ATOM 2207 N N . THR A 1 272 ? -28.543 7.433 10.617 1.00 20.90 268 THR A N 1
ATOM 2208 C CA . THR A 1 272 ? -27.308 8.137 10.966 1.00 22.19 268 THR A CA 1
ATOM 2209 C C . THR A 1 272 ? -27.593 9.034 12.167 1.00 23.10 268 THR A C 1
ATOM 2210 O O . THR A 1 272 ? -28.728 9.264 12.608 1.00 24.25 268 THR A O 1
ATOM 2214 N N . GLU A 1 273 ? -26.481 9.566 12.741 1.00 28.61 269 GLU A N 1
ATOM 2215 C CA . GLU A 1 273 ? -26.588 10.431 13.911 1.00 32.40 269 GLU A CA 1
ATOM 2216 C C . GLU A 1 273 ? -27.485 11.626 13.627 1.00 31.24 269 GLU A C 1
ATOM 2217 O O . GLU A 1 273 ? -28.261 12.007 14.491 1.00 37.18 269 GLU A O 1
ATOM 2223 N N . ARG A 1 274 ? -27.473 12.118 12.367 1.00 29.65 270 ARG A N 1
ATOM 2224 C CA . ARG A 1 274 ? -28.262 13.272 11.950 1.00 29.15 270 ARG A CA 1
ATOM 2225 C C . ARG A 1 274 ? -29.694 12.908 11.558 1.00 27.71 270 ARG A C 1
ATOM 2226 O O . ARG A 1 274 ? -30.509 13.791 11.336 1.00 31.38 270 ARG A O 1
ATOM 2234 N N . GLY A 1 275 ? -30.009 11.607 11.466 1.00 24.80 271 GLY A N 1
ATOM 2235 C CA . GLY A 1 275 ? -31.402 11.254 11.243 1.00 24.33 271 GLY A CA 1
ATOM 2236 C C . GLY A 1 275 ? -31.693 10.806 9.797 1.00 20.08 271 GLY A C 1
ATOM 2237 O O . GLY A 1 275 ? -32.871 10.685 9.452 1.00 26.03 271 GLY A O 1
ATOM 2238 N N . ALA A 1 276 ? -30.669 10.620 8.982 1.00 17.98 272 ALA A N 1
ATOM 2239 C CA . ALA A 1 276 ? -30.901 10.102 7.636 1.00 16.33 272 ALA A CA 1
ATOM 2240 C C . ALA A 1 276 ? -30.913 8.577 7.717 1.00 17.71 272 ALA A C 1
ATOM 2241 O O . ALA A 1 276 ? -30.426 7.969 8.682 1.00 19.57 272 ALA A O 1
ATOM 2243 N N . ILE A 1 277 ? -31.504 7.931 6.702 1.00 15.02 273 ILE A N 1
ATOM 2244 C CA . ILE A 1 277 ? -31.387 6.472 6.625 1.00 14.67 273 ILE A CA 1
ATOM 2245 C C . ILE A 1 277 ? -29.965 6.159 6.160 1.00 16.67 273 ILE A C 1
ATOM 2246 O O . ILE A 1 277 ? -29.498 6.596 5.072 1.00 18.19 273 ILE A O 1
ATOM 2251 N N . LYS A 1 278 ? -29.193 5.381 6.973 1.00 15.86 274 LYS A N 1
ATOM 2252 C CA . LYS A 1 278 ? -27.810 5.101 6.643 1.00 15.46 274 LYS A CA 1
ATOM 2253 C C . LYS A 1 278 ? -27.698 4.109 5.487 1.00 16.78 274 LYS A C 1
ATOM 2254 O O . LYS A 1 278 ? -28.453 3.114 5.469 1.00 16.73 274 LYS A O 1
ATOM 2260 N N . VAL A 1 279 ? -26.779 4.343 4.539 1.00 16.60 275 VAL A N 1
ATOM 2261 C CA . VAL A 1 279 ? -26.622 3.445 3.411 1.00 17.01 275 VAL A CA 1
ATOM 2262 C C . VAL A 1 279 ? -25.137 3.186 3.194 1.00 16.43 275 VAL A C 1
ATOM 2263 O O . VAL A 1 279 ? -24.281 4.038 3.499 1.00 19.91 275 VAL A O 1
ATOM 2267 N N . ASP A 1 280 ? -24.882 2.025 2.610 1.00 16.22 276 ASP A N 1
ATOM 2268 C CA . ASP A 1 280 ? -23.567 1.673 2.103 1.00 16.65 276 ASP A CA 1
ATOM 2269 C C . ASP A 1 280 ? -23.374 2.194 0.676 1.00 18.43 276 ASP A C 1
ATOM 2270 O O . ASP A 1 280 ? -24.224 2.937 0.154 1.00 17.56 276 ASP A O 1
ATOM 2275 N N . LYS A 1 281 ? -22.300 1.794 0.007 1.00 17.45 277 LYS A N 1
ATOM 2276 C CA . LYS A 1 281 ? -21.971 2.307 -1.304 1.00 18.52 277 LYS A CA 1
ATOM 2277 C C . LYS A 1 281 ? -22.999 1.885 -2.374 1.00 17.90 277 LYS A C 1
ATOM 2278 O O . LYS A 1 281 ? -22.940 2.357 -3.511 1.00 18.50 277 LYS A O 1
ATOM 2284 N N . HIS A 1 282 ? -23.869 0.889 -2.092 1.00 16.20 278 HIS A N 1
ATOM 2285 C CA . HIS A 1 282 ? -24.873 0.428 -3.044 1.00 16.14 278 HIS A CA 1
ATOM 2286 C C . HIS A 1 282 ? -26.236 1.039 -2.650 1.00 15.00 278 HIS A C 1
ATOM 2287 O O . HIS A 1 282 ? -27.246 0.551 -3.157 1.00 16.88 278 HIS A O 1
ATOM 2294 N N . CYS A 1 283 ? -26.240 2.073 -1.791 1.00 15.14 279 CYS A N 1
ATOM 2295 C CA . CYS A 1 283 ? -27.487 2.687 -1.277 1.00 15.19 279 CYS A CA 1
ATOM 2296 C C . CYS A 1 283 ? -28.272 1.635 -0.494 1.00 15.70 279 CYS A C 1
ATOM 2297 O O . CYS A 1 283 ? -29.445 1.816 -0.229 1.00 15.33 279 CYS A O 1
ATOM 2300 N N . GLN A 1 284 ? -27.564 0.622 0.030 1.00 15.61 280 GLN A N 1
ATOM 2301 C CA . GLN A 1 284 ? -28.268 -0.420 0.818 1.00 15.17 280 GLN A CA 1
ATOM 2302 C C . GLN A 1 284 ? -28.182 -0.118 2.318 1.00 15.72 280 GLN A C 1
ATOM 2303 O O . GLN A 1 284 ? -27.139 0.271 2.854 1.00 16.60 280 GLN A O 1
ATOM 2309 N N . THR A 1 285 ? -29.312 -0.333 3.010 1.00 15.32 281 THR A N 1
ATOM 2310 C CA . THR A 1 285 ? -29.354 -0.243 4.462 1.00 15.31 281 THR A CA 1
ATOM 2311 C C . THR A 1 285 ? -28.623 -1.456 5.065 1.00 15.31 281 THR A C 1
ATOM 2312 O O . THR A 1 285 ? -28.132 -2.301 4.347 1.00 16.92 281 THR A O 1
ATOM 2316 N N . ASN A 1 286 ? -28.684 -1.498 6.411 1.00 16.71 282 ASN A N 1
ATOM 2317 C CA . ASN A 1 286 ? -28.073 -2.680 7.032 1.00 17.01 282 ASN A CA 1
ATOM 2318 C C . ASN A 1 286 ? -28.981 -3.901 6.927 1.00 18.69 282 ASN A C 1
ATOM 2319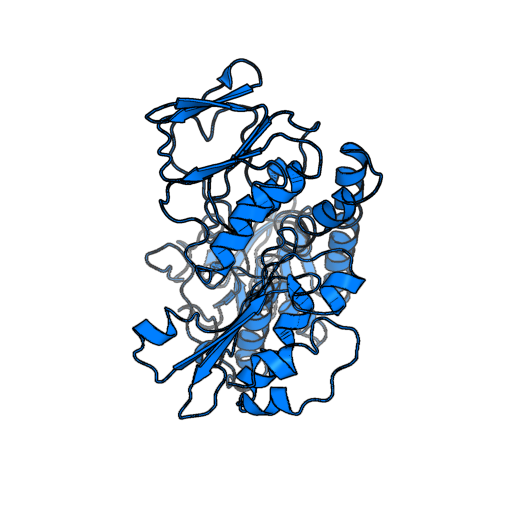 O O . ASN A 1 286 ? -28.564 -5.024 7.318 1.00 20.25 282 ASN A O 1
ATOM 2324 N N . VAL A 1 287 ? -30.234 -3.741 6.452 1.00 14.67 283 VAL A N 1
ATOM 2325 C CA . VAL A 1 287 ? -31.083 -4.895 6.208 1.00 14.33 283 VAL A CA 1
ATOM 2326 C C . VAL A 1 287 ? -30.882 -5.326 4.762 1.00 16.14 283 VAL A C 1
ATOM 2327 O O . VAL A 1 287 ? -31.200 -4.556 3.825 1.00 15.63 283 VAL A O 1
ATOM 2331 N N . PRO A 1 288 ? -30.450 -6.568 4.477 1.00 14.89 284 PRO A N 1
ATOM 2332 C CA . PRO A 1 288 ? -30.238 -7.004 3.090 1.00 14.45 284 PRO A CA 1
ATOM 2333 C C . PRO A 1 288 ? -31.514 -6.864 2.279 1.00 14.66 284 PRO A C 1
ATOM 2334 O O . PRO A 1 288 ? -32.613 -7.264 2.692 1.00 15.25 284 PRO A O 1
ATOM 2338 N N . GLY A 1 289 ? -31.393 -6.161 1.123 1.00 13.48 285 GLY A N 1
ATOM 2339 C CA . GLY A 1 289 ? -32.512 -5.982 0.203 1.00 14.88 285 GLY A CA 1
ATOM 2340 C C . GLY A 1 289 ? -33.388 -4.762 0.500 1.00 13.91 285 GLY A C 1
ATOM 2341 O O . GLY A 1 289 ? -34.368 -4.616 -0.248 1.00 14.68 285 GLY A O 1
ATOM 2342 N N . VAL A 1 290 ? -33.038 -3.982 1.518 1.00 13.20 286 VAL A N 1
ATOM 2343 C CA . VAL A 1 290 ? -33.720 -2.720 1.767 1.00 13.12 286 VAL A CA 1
ATOM 2344 C C . VAL A 1 290 ? -32.737 -1.611 1.449 1.00 13.58 286 VAL A C 1
ATOM 2345 O O . VAL A 1 290 ? -31.640 -1.549 1.994 1.00 14.76 286 VAL A O 1
ATOM 2349 N N . PHE A 1 291 ? -33.145 -0.695 0.537 1.00 13.28 287 PHE A N 1
ATOM 2350 C CA . PHE A 1 291 ? -32.295 0.418 0.079 1.00 13.47 287 PHE A CA 1
ATOM 2351 C C . PHE A 1 291 ? -32.952 1.749 0.445 1.00 12.96 287 PHE A C 1
ATOM 2352 O O . PHE A 1 291 ? -34.184 1.838 0.662 1.00 13.79 287 PHE A O 1
ATOM 2360 N N . ALA A 1 292 ? -32.131 2.807 0.401 1.00 13.88 288 ALA A N 1
ATOM 2361 C CA . ALA A 1 292 ? -32.652 4.157 0.609 1.00 13.08 288 ALA A CA 1
ATOM 2362 C C . ALA A 1 292 ? -31.987 5.050 -0.432 1.00 13.68 288 ALA A C 1
ATOM 2363 O O . ALA A 1 292 ? -30.745 5.069 -0.525 1.00 14.08 288 ALA A O 1
ATOM 2365 N N . VAL A 1 293 ? -32.824 5.749 -1.230 1.00 13.50 289 VAL A N 1
ATOM 2366 C CA . VAL A 1 293 ? -32.312 6.542 -2.360 1.00 12.57 289 VAL A CA 1
ATOM 2367 C C . VAL A 1 293 ? -32.834 7.968 -2.253 1.00 12.42 289 VAL A C 1
ATOM 2368 O O . VAL A 1 293 ? -33.919 8.195 -1.736 1.00 13.40 289 VAL A O 1
ATOM 2372 N N . GLY A 1 294 ? -32.091 8.856 -2.891 1.00 13.15 290 GLY A N 1
ATOM 2373 C CA . GLY A 1 294 ? -32.456 10.269 -2.869 1.00 13.91 290 GLY A CA 1
ATOM 2374 C C . GLY A 1 294 ? -32.269 10.923 -1.524 1.00 14.78 290 GLY A C 1
ATOM 2375 O O . GLY A 1 294 ? -31.456 10.469 -0.697 1.00 14.66 290 GLY A O 1
ATOM 2376 N N . ASP A 1 295 ? -33.022 11.990 -1.271 1.00 14.01 291 ASP A N 1
ATOM 2377 C CA . ASP A 1 295 ? -32.740 12.875 -0.140 1.00 14.15 291 ASP A CA 1
ATOM 2378 C C . ASP A 1 295 ? -32.761 12.121 1.188 1.00 15.05 291 ASP A C 1
ATOM 2379 O O . ASP A 1 295 ? -32.066 12.516 2.117 1.00 15.00 291 ASP A O 1
ATOM 2384 N N . VAL A 1 296 ? -33.584 11.059 1.283 1.00 13.77 292 VAL A N 1
ATOM 2385 C CA . VAL A 1 296 ? -33.793 10.434 2.597 1.00 14.34 292 VAL A CA 1
ATOM 2386 C C . VAL A 1 296 ? -32.498 9.750 3.078 1.00 14.77 292 VAL A C 1
ATOM 2387 O O . VAL A 1 296 ? -32.416 9.475 4.302 1.00 15.26 292 VAL A O 1
ATOM 2391 N N . ASN A 1 297 ? -31.532 9.455 2.207 1.00 14.68 293 ASN A N 1
ATOM 2392 C CA . ASN A 1 297 ? -30.270 8.837 2.656 1.00 14.70 293 ASN A CA 1
ATOM 2393 C C . ASN A 1 297 ? -29.244 9.882 3.072 1.00 16.58 293 ASN A C 1
ATOM 2394 O O . ASN A 1 297 ? -28.097 9.489 3.305 1.00 18.92 293 ASN A O 1
ATOM 2399 N N . GLY A 1 298 ? -29.624 11.178 3.118 1.00 16.29 294 GLY A N 1
ATOM 2400 C CA . GLY A 1 298 ? -28.727 12.232 3.609 1.00 17.53 294 GLY A CA 1
ATOM 2401 C C . GLY A 1 298 ? -27.796 12.828 2.556 1.00 17.18 294 GLY A C 1
ATOM 2402 O O . GLY A 1 298 ? -26.977 13.702 2.946 1.00 19.72 294 GLY A O 1
ATOM 2403 N N . GLY A 1 299 ? -27.867 12.358 1.317 1.00 18.07 295 GLY A N 1
ATOM 2404 C CA . GLY A 1 299 ? -26.973 12.810 0.237 1.00 16.59 295 GLY A CA 1
ATOM 2405 C C . GLY A 1 299 ? -27.404 14.204 -0.246 1.00 16.34 295 GLY A C 1
ATOM 2406 O O . GLY A 1 299 ? -28.342 14.848 0.263 1.00 17.54 295 GLY A O 1
ATOM 2407 N N . LEU A 1 300 ? -26.676 14.641 -1.285 1.00 16.94 296 LEU A N 1
ATOM 2408 C CA . LEU A 1 300 ? -26.913 15.987 -1.822 1.00 17.26 296 LEU A CA 1
ATOM 2409 C C . LEU A 1 300 ? -28.338 16.056 -2.399 1.00 15.94 296 LEU A C 1
ATOM 2410 O O . LEU A 1 300 ? -28.731 15.144 -3.133 1.00 17.04 296 LEU A O 1
ATOM 2415 N N . GLN A 1 301 ? -29.030 17.135 -2.090 1.00 14.62 297 GLN A N 1
ATOM 2416 C CA . GLN A 1 301 ? -30.462 17.249 -2.422 1.00 14.14 297 GLN A CA 1
ATOM 2417 C C . GLN A 1 301 ? -30.679 17.862 -3.810 1.00 14.29 297 GLN A C 1
ATOM 2418 O O . GLN A 1 301 ? -31.041 19.054 -3.932 1.00 16.26 297 GLN A O 1
ATOM 2424 N N . PHE A 1 302 ? -30.485 17.030 -4.844 1.00 14.42 298 PHE A N 1
ATOM 2425 C CA . PHE A 1 302 ? -30.784 17.454 -6.194 1.00 14.79 298 PHE A CA 1
ATOM 2426 C C . PHE A 1 302 ? -31.496 16.295 -6.880 1.00 13.99 298 PHE A C 1
ATOM 2427 O O . PHE A 1 302 ? -31.220 15.105 -6.605 1.00 14.14 298 PHE A O 1
ATOM 2435 N N A THR A 1 303 ? -32.384 16.602 -7.822 0.60 13.81 299 THR A N 1
ATOM 2436 N N B THR A 1 303 ? -32.396 16.602 -7.827 0.40 13.44 299 THR A N 1
ATOM 2437 C CA A THR A 1 303 ? -33.055 15.551 -8.543 0.60 14.24 299 THR A CA 1
ATOM 2438 C CA B THR A 1 303 ? -33.086 15.560 -8.566 0.40 13.57 299 THR A CA 1
ATOM 2439 C C A THR A 1 303 ? -32.069 14.668 -9.278 0.60 15.06 299 THR A C 1
ATOM 2440 C C B THR A 1 303 ? -32.092 14.678 -9.305 0.40 14.22 299 THR A C 1
ATOM 2441 O O A THR A 1 303 ? -32.260 13.459 -9.398 0.60 14.04 299 THR A O 1
ATOM 2442 O O B THR A 1 303 ? -32.289 13.468 -9.417 0.40 13.63 299 THR A O 1
ATOM 2449 N N . TYR A 1 304 ? -30.984 15.267 -9.780 1.00 13.83 300 TYR A N 1
ATOM 2450 C CA . TYR A 1 304 ? -30.025 14.501 -10.543 1.00 14.31 300 TYR A CA 1
ATOM 2451 C C . TYR A 1 304 ? -29.155 13.598 -9.642 1.00 14.29 300 TYR A C 1
ATOM 2452 O O . TYR A 1 304 ? -28.617 12.609 -10.193 1.00 14.77 300 TYR A O 1
ATOM 2461 N N . ILE A 1 305 ? -29.103 13.894 -8.342 1.00 14.12 301 ILE A N 1
ATOM 2462 C CA . ILE A 1 305 ? -28.415 12.934 -7.437 1.00 14.61 301 ILE A CA 1
ATOM 2463 C C . ILE A 1 305 ? -29.367 11.767 -7.164 1.00 13.78 301 ILE A C 1
ATOM 2464 O O . ILE A 1 305 ? -28.942 10.585 -7.202 1.00 14.07 301 ILE A O 1
ATOM 2469 N N . SER A 1 306 ? -30.675 12.055 -6.972 1.00 12.91 302 SER A N 1
ATOM 2470 C CA . SER A 1 306 ? -31.604 10.943 -6.831 1.00 13.51 302 SER A CA 1
ATOM 2471 C C . SER A 1 306 ? -31.575 10.069 -8.082 1.00 13.23 302 SER A C 1
ATOM 2472 O O . SER A 1 306 ? -31.576 8.827 -7.993 1.00 13.86 302 SER A O 1
ATOM 2475 N N . LEU A 1 307 ? -31.502 10.662 -9.289 1.00 12.39 303 LEU A N 1
ATOM 2476 C CA . LEU A 1 307 ? -31.412 9.850 -10.507 1.00 13.52 303 LEU A CA 1
ATOM 2477 C C . LEU A 1 307 ? -30.149 8.965 -10.436 1.00 14.07 303 LEU A C 1
ATOM 2478 O O . LEU A 1 307 ? -30.197 7.812 -10.846 1.00 15.45 303 LEU A O 1
ATOM 2483 N N . ASP A 1 308 ? -29.020 9.539 -10.014 1.00 15.07 304 ASP A N 1
ATOM 2484 C CA . ASP A 1 308 ? -27.806 8.724 -9.976 1.00 15.72 304 ASP A CA 1
ATOM 2485 C C . ASP A 1 308 ? -27.901 7.620 -8.913 1.00 15.87 304 ASP A C 1
ATOM 2486 O O . ASP A 1 308 ? -27.271 6.580 -9.144 1.00 15.74 304 ASP A O 1
ATOM 2491 N N . ASP A 1 309 ? -28.683 7.838 -7.851 1.00 14.03 305 ASP A N 1
ATOM 2492 C CA . ASP A 1 309 ? -28.881 6.719 -6.900 1.00 14.74 305 ASP A CA 1
ATOM 2493 C C . ASP A 1 309 ? -29.626 5.587 -7.594 1.00 15.82 305 ASP A C 1
ATOM 2494 O O . ASP A 1 309 ? -29.367 4.384 -7.320 1.00 14.85 305 ASP A O 1
ATOM 2499 N N . PHE A 1 310 ? -30.546 5.860 -8.544 1.00 14.51 306 PHE A N 1
ATOM 2500 C CA . PHE A 1 310 ? -31.130 4.793 -9.327 1.00 15.30 306 PHE A CA 1
ATOM 2501 C C . PHE A 1 310 ? -30.007 4.030 -10.048 1.00 17.04 306 PHE A C 1
ATOM 2502 O O . PHE A 1 310 ? -30.050 2.792 -10.139 1.00 16.31 306 PHE A O 1
ATOM 2510 N N . ARG A 1 311 ? -29.015 4.750 -10.626 1.00 15.92 307 ARG A N 1
ATOM 2511 C CA . ARG A 1 311 ? -27.965 4.022 -11.354 1.00 16.90 307 ARG A CA 1
ATOM 2512 C C . ARG A 1 311 ? -27.205 3.063 -10.410 1.00 16.65 307 ARG A C 1
ATOM 2513 O O . ARG A 1 311 ? -26.877 1.942 -10.807 1.00 18.15 307 ARG A O 1
ATOM 2521 N N . VAL A 1 312 ? -26.962 3.516 -9.199 1.00 16.19 308 VAL A N 1
ATOM 2522 C CA . VAL A 1 312 ? -26.264 2.686 -8.194 1.00 16.66 308 VAL A CA 1
ATOM 2523 C C . VAL A 1 312 ? -27.103 1.456 -7.835 1.00 17.85 308 VAL A C 1
ATOM 2524 O O . VAL A 1 312 ? -26.610 0.296 -7.863 1.00 17.48 308 VAL A O 1
ATOM 2528 N N . VAL A 1 313 ? -28.394 1.677 -7.519 1.00 16.90 309 VAL A N 1
ATOM 2529 C CA . VAL A 1 313 ? -29.192 0.534 -7.064 1.00 15.85 309 VAL A CA 1
ATOM 2530 C C . VAL A 1 313 ? -29.399 -0.416 -8.237 1.00 18.49 309 VAL A C 1
ATOM 2531 O O . VAL A 1 313 ? -29.397 -1.645 -8.089 1.00 18.32 309 VAL A O 1
ATOM 2535 N N . TYR A 1 314 ? -29.659 0.101 -9.437 1.00 16.64 310 TYR A N 1
ATOM 2536 C CA . TYR A 1 314 ? -29.869 -0.749 -10.601 1.00 17.90 310 TYR A CA 1
ATOM 2537 C C . TYR A 1 314 ? -28.589 -1.556 -10.900 1.00 19.96 310 TYR A C 1
ATOM 2538 O O . TYR A 1 314 ? -28.663 -2.747 -11.195 1.00 21.65 310 TYR A O 1
ATOM 2547 N N . SER A 1 315 ? -27.418 -0.937 -10.737 1.00 20.54 311 SER A N 1
ATOM 2548 C CA . SER A 1 315 ? -26.163 -1.672 -10.928 1.00 21.06 311 SER A CA 1
ATOM 2549 C C . SER A 1 315 ? -26.120 -2.875 -9.988 1.00 22.77 311 SER A C 1
ATOM 2550 O O . SER A 1 315 ? -25.766 -3.974 -10.442 1.00 22.75 311 SER A O 1
ATOM 2553 N N . TYR A 1 316 ? -26.483 -2.656 -8.712 1.00 19.18 312 TYR A N 1
ATOM 2554 C CA . TYR A 1 316 ? -26.438 -3.751 -7.731 1.00 19.74 312 TYR A CA 1
ATOM 2555 C C . TYR A 1 316 ? -27.526 -4.809 -7.963 1.00 23.04 312 TYR A C 1
ATOM 2556 O O . TYR A 1 316 ? -27.268 -6.045 -7.807 1.00 23.44 312 TYR A O 1
ATOM 2565 N N . LEU A 1 317 ? -28.750 -4.385 -8.334 1.00 19.80 313 LEU A N 1
ATOM 2566 C CA . LEU A 1 317 ? -29.847 -5.352 -8.437 1.00 21.57 313 LEU A CA 1
ATOM 2567 C C . LEU A 1 317 ? -29.776 -6.101 -9.758 1.00 24.52 313 LEU A C 1
ATOM 2568 O O . LEU A 1 317 ? -30.054 -7.302 -9.788 1.00 26.03 313 LEU A O 1
ATOM 2573 N N . ALA A 1 318 ? -29.539 -5.403 -10.876 1.00 24.98 314 ALA A N 1
ATOM 2574 C CA . ALA A 1 318 ? -29.749 -5.976 -12.204 1.00 26.01 314 ALA A CA 1
ATOM 2575 C C . ALA A 1 318 ? -28.391 -6.258 -12.846 1.00 32.43 314 ALA A C 1
ATOM 2576 O O . ALA A 1 318 ? -28.317 -7.018 -13.812 1.00 35.64 314 ALA A O 1
ATOM 2578 N N . GLY A 1 319 ? -27.318 -5.642 -12.327 1.00 29.06 315 GLY A N 1
ATOM 2579 C CA . GLY A 1 319 ? -26.016 -5.754 -12.992 1.00 28.99 315 GLY A CA 1
ATOM 2580 C C . GLY A 1 319 ? -25.015 -6.420 -12.074 1.00 30.81 315 GLY A C 1
ATOM 2581 O O . GLY A 1 319 ? -25.384 -7.251 -11.249 1.00 33.98 315 GLY A O 1
ATOM 2582 N N . ASP A 1 320 ? -23.763 -5.965 -12.140 1.00 33.28 316 ASP A N 1
ATOM 2583 C CA . ASP A 1 320 ? -22.748 -6.563 -11.295 1.00 35.10 316 ASP A CA 1
ATOM 2584 C C . ASP A 1 320 ? -22.323 -5.669 -10.125 1.00 34.82 316 ASP A C 1
ATOM 2585 O O . ASP A 1 320 ? -21.301 -5.953 -9.514 1.00 34.84 316 ASP A O 1
ATOM 2590 N N . GLY A 1 321 ? -23.045 -4.573 -9.799 1.00 27.68 317 GLY A N 1
ATOM 2591 C CA . GLY A 1 321 ? -22.684 -3.789 -8.627 1.00 25.20 317 GLY A CA 1
ATOM 2592 C C . GLY A 1 321 ? -21.389 -2.984 -8.765 1.00 21.26 317 GLY A C 1
ATOM 2593 O O . GLY A 1 321 ? -20.920 -2.418 -7.771 1.00 25.10 317 GLY A O 1
ATOM 2594 N N . SER A 1 322 ? -20.928 -2.859 -10.016 1.00 25.12 318 SER A N 1
ATOM 2595 C CA . SER A 1 322 ? -19.672 -2.180 -10.287 1.00 29.00 318 SER A CA 1
ATOM 2596 C C . SER A 1 322 ? -19.800 -0.653 -10.243 1.00 28.94 318 SER A C 1
ATOM 2597 O O . SER A 1 322 ? -18.790 0.021 -10.015 1.00 28.78 318 SER A O 1
ATOM 2600 N N . TYR A 1 323 ? -21.035 -0.103 -10.341 1.00 24.56 319 TYR A N 1
ATOM 2601 C CA . TYR A 1 323 ? -21.134 1.347 -10.157 1.00 22.46 319 TYR A CA 1
ATOM 2602 C C . TYR A 1 323 ? -21.728 1.617 -8.783 1.00 20.55 319 TYR A C 1
ATOM 2603 O O . TYR A 1 323 ? -22.864 1.206 -8.524 1.00 22.00 319 TYR A O 1
ATOM 2612 N N . THR A 1 324 ? -20.973 2.271 -7.934 1.00 18.87 320 THR A N 1
ATOM 2613 C CA . THR A 1 324 ? -21.339 2.532 -6.559 1.00 19.24 320 THR A CA 1
ATOM 2614 C C . THR A 1 324 ? -21.243 4.008 -6.223 1.00 18.68 320 THR A C 1
ATOM 2615 O O . THR A 1 324 ? -20.730 4.822 -7.034 1.00 17.93 320 THR A O 1
ATOM 2619 N N . LEU A 1 325 ? -21.699 4.410 -5.043 1.00 17.84 321 LEU A N 1
ATOM 2620 C CA . LEU A 1 325 ? -21.573 5.803 -4.609 1.00 18.22 321 LEU A CA 1
ATOM 2621 C C . LEU A 1 325 ? -20.102 6.240 -4.610 1.00 20.92 321 LEU A C 1
ATOM 2622 O O . LEU A 1 325 ? -19.813 7.423 -4.766 1.00 20.81 321 LEU A O 1
ATOM 2627 N N . GLU A 1 326 ? -19.192 5.281 -4.412 1.00 20.08 322 GLU A N 1
ATOM 2628 C CA . GLU A 1 326 ? -17.765 5.652 -4.363 1.00 22.16 322 GLU A CA 1
ATOM 2629 C C . GLU A 1 326 ? -17.241 6.017 -5.751 1.00 22.27 322 GLU A C 1
ATOM 2630 O O . GLU A 1 326 ? -16.160 6.663 -5.849 1.00 24.66 322 GLU A O 1
ATOM 2636 N N . ASP A 1 327 ? -17.972 5.664 -6.813 1.00 18.71 323 ASP A N 1
ATOM 2637 C CA . ASP A 1 327 ? -17.570 5.883 -8.203 1.00 19.45 323 ASP A CA 1
ATOM 2638 C C . ASP A 1 327 ? -18.207 7.156 -8.788 1.00 19.58 323 ASP A C 1
ATOM 2639 O O . ASP A 1 327 ? -17.923 7.453 -9.964 1.00 19.94 323 ASP A O 1
ATOM 2644 N N . ARG A 1 328 ? -19.028 7.853 -7.997 1.00 18.77 324 ARG A N 1
ATOM 2645 C CA . ARG A 1 328 ? -19.762 8.981 -8.594 1.00 18.69 324 ARG A CA 1
ATOM 2646 C C . ARG A 1 328 ? -18.745 10.035 -9.069 1.00 20.65 324 ARG A C 1
ATOM 2647 O O . ARG A 1 328 ? -17.843 10.414 -8.320 1.00 22.06 324 ARG A O 1
ATOM 2655 N N . LEU A 1 329 ? -19.010 10.568 -10.261 1.00 19.90 325 LEU A N 1
ATOM 2656 C CA . LEU A 1 329 ? -18.104 11.569 -10.846 1.00 21.41 325 LEU A CA 1
ATOM 2657 C C . LEU A 1 329 ? -18.628 12.968 -10.494 1.00 19.50 325 LEU A C 1
ATOM 2658 O O . LEU A 1 329 ? -19.104 13.198 -9.397 1.00 21.65 325 LEU A O 1
ATOM 2663 N N . ASN A 1 330 ? -18.467 13.946 -11.386 1.00 17.12 326 ASN A N 1
ATOM 2664 C CA . ASN A 1 330 ? -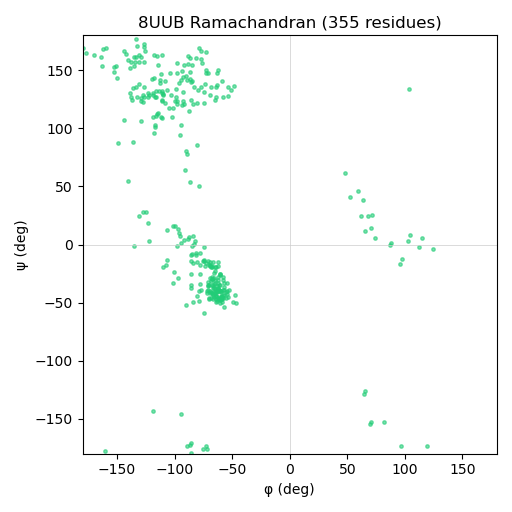18.591 15.320 -10.935 1.00 16.35 326 ASN A CA 1
ATOM 2665 C C . ASN A 1 330 ? -20.048 15.807 -10.961 1.00 17.02 326 ASN A C 1
ATOM 2666 O O . ASN A 1 330 ? -20.846 15.453 -11.873 1.00 16.70 326 ASN A O 1
ATOM 2671 N N . VAL A 1 331 ? -20.397 16.606 -9.935 1.00 15.83 327 VAL A N 1
ATOM 2672 C CA . VAL A 1 331 ? -21.803 16.977 -9.705 1.00 14.87 327 VAL A CA 1
ATOM 2673 C C . VAL A 1 331 ? -21.895 18.497 -9.818 1.00 16.89 327 VAL A C 1
ATOM 2674 O O . VAL A 1 331 ? -21.344 19.204 -8.971 1.00 17.10 327 VAL A O 1
ATOM 2678 N N . PRO A 1 332 ? -22.525 19.034 -10.885 1.00 15.25 328 PRO A N 1
ATOM 2679 C CA . PRO A 1 332 ? -22.631 20.496 -10.998 1.00 14.89 328 PRO A CA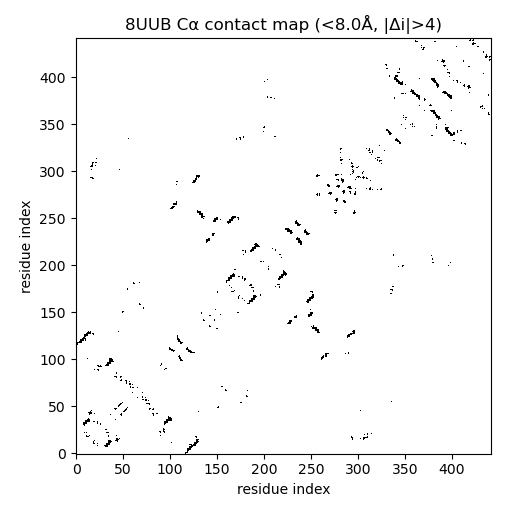 1
ATOM 2680 C C . PRO A 1 332 ? -23.800 21.006 -10.172 1.00 15.94 328 PRO A C 1
ATOM 2681 O O . PRO A 1 332 ? -24.590 20.214 -9.633 1.00 17.05 328 PRO A O 1
ATOM 2685 N N A ASN A 1 333 ? -23.967 22.336 -10.115 0.75 15.03 329 ASN A N 1
ATOM 2686 N N B ASN A 1 333 ? -23.955 22.335 -10.073 0.25 15.02 329 ASN A N 1
ATOM 2687 C CA A ASN A 1 333 ? -25.125 22.947 -9.485 0.75 15.00 329 ASN A CA 1
ATOM 2688 C CA B ASN A 1 333 ? -25.201 22.890 -9.566 0.25 14.61 329 ASN A CA 1
ATOM 2689 C C A ASN A 1 333 ? -25.464 24.243 -10.231 0.75 16.44 329 ASN A C 1
ATOM 2690 C C B ASN A 1 333 ? -25.382 24.340 -10.011 0.25 14.81 329 ASN A C 1
ATOM 2691 O O A ASN A 1 333 ? -24.576 24.791 -10.898 0.75 14.61 329 ASN A O 1
ATOM 2692 O O B ASN A 1 333 ? -24.437 25.031 -10.413 0.25 14.01 329 ASN A O 1
ATOM 2701 N N A THR A 1 334 ? -26.730 24.634 -10.179 0.75 14.04 330 THR A N 1
ATOM 2702 N N B THR A 1 334 ? -26.628 24.780 -9.942 0.25 14.07 330 THR A N 1
ATOM 2703 C CA A THR A 1 334 ? -27.171 25.954 -10.663 0.75 15.05 330 THR A CA 1
ATOM 2704 C CA B THR A 1 334 ? -26.980 26.056 -10.538 0.25 14.75 330 THR A CA 1
ATOM 2705 C C A THR A 1 334 ? -28.083 26.599 -9.613 0.75 15.34 330 THR A C 1
ATOM 2706 C C B THR A 1 334 ? -28.132 26.647 -9.745 0.25 14.46 330 THR A C 1
ATOM 2707 O O A THR A 1 334 ? -28.941 25.929 -9.006 0.75 18.04 330 THR A O 1
ATOM 2708 O O B THR A 1 334 ? -29.123 25.958 -9.461 0.25 14.08 330 THR A O 1
ATOM 2715 N N . MET A 1 335 ? -27.943 27.923 -9.383 1.00 15.27 331 MET A N 1
ATOM 2716 C CA A MET A 1 335 ? -28.915 28.704 -8.657 0.57 17.21 331 MET A CA 1
ATOM 2717 C CA B MET A 1 335 ? -28.892 28.743 -8.635 0.43 16.25 331 MET A CA 1
ATOM 2718 C C . MET A 1 335 ? -29.456 29.742 -9.630 1.00 17.20 331 MET A C 1
ATOM 2719 O O . MET A 1 335 ? -28.712 30.531 -10.207 1.00 16.29 331 MET A O 1
ATOM 2728 N N . PHE A 1 336 ? -30.763 29.690 -9.836 1.00 17.87 332 PHE A N 1
ATOM 2729 C CA . PHE A 1 336 ? -31.412 30.481 -10.847 1.00 21.47 332 PHE A CA 1
ATOM 2730 C C . PHE A 1 336 ? -31.864 31.816 -10.282 1.00 23.55 332 PHE A C 1
ATOM 2731 O O . PHE A 1 336 ? -33.075 32.051 -10.137 1.00 22.92 332 PHE A O 1
ATOM 2739 N N . ILE A 1 337 ? -30.897 32.628 -9.866 1.00 20.01 333 ILE A N 1
ATOM 2740 C CA . ILE A 1 337 ? -30.966 34.071 -9.844 1.00 20.98 333 ILE A CA 1
ATOM 2741 C C . ILE A 1 337 ? -30.869 34.559 -11.294 1.00 22.42 333 ILE A C 1
ATOM 2742 O O . ILE A 1 337 ? -30.894 33.731 -12.219 1.00 24.52 333 ILE A O 1
ATOM 2747 N N . THR A 1 338 ? -30.778 35.894 -11.498 1.00 18.61 334 THR A N 1
ATOM 2748 C CA . THR A 1 338 ? -30.796 36.526 -12.809 1.00 19.96 334 THR A CA 1
ATOM 2749 C C . THR A 1 338 ? -29.454 37.218 -13.013 1.00 19.96 334 THR A C 1
ATOM 2750 O O . THR A 1 338 ? -29.217 38.353 -12.540 1.00 24.34 334 THR A O 1
ATOM 2754 N N . PRO A 1 339 ? -28.487 36.673 -13.769 1.00 17.12 335 PRO A N 1
ATOM 2755 C CA . PRO A 1 339 ? -28.619 35.413 -14.485 1.00 16.63 335 PRO A CA 1
ATOM 2756 C C . PRO A 1 339 ? -28.273 34.217 -13.600 1.00 17.01 335 PRO A C 1
ATOM 2757 O O . PRO A 1 339 ? -27.904 34.346 -12.431 1.00 17.61 335 PRO A O 1
ATOM 2761 N N . ALA A 1 340 ? -28.369 33.035 -14.205 1.00 14.52 336 ALA A N 1
ATOM 2762 C CA . ALA A 1 340 ? -28.113 31.814 -13.448 1.00 14.74 336 ALA A CA 1
ATOM 2763 C C . ALA A 1 340 ? -26.631 31.692 -13.037 1.00 14.02 336 ALA A C 1
ATOM 2764 O O . ALA A 1 340 ? -25.689 31.947 -13.834 1.00 13.85 336 ALA A O 1
ATOM 2766 N N A LEU A 1 341 ? -26.403 31.231 -11.795 0.75 13.68 337 LEU A N 1
ATOM 2767 N N B LEU A 1 341 ? -26.407 31.287 -11.775 0.25 14.08 337 LEU A N 1
ATOM 2768 C CA A LEU A 1 341 ? -25.061 31.053 -11.266 0.75 13.74 337 LEU A CA 1
ATOM 2769 C CA B LEU A 1 341 ? -25.066 31.041 -11.263 0.25 14.09 337 LEU A CA 1
ATOM 2770 C C A LEU A 1 341 ? -24.769 29.552 -11.114 0.75 15.00 337 LEU A C 1
ATOM 2771 C C B LEU A 1 341 ? -24.827 29.536 -11.173 0.25 14.20 337 LEU A C 1
ATOM 2772 O O A LEU A 1 341 ? -25.328 28.873 -10.242 0.75 15.67 337 LEU A O 1
ATOM 2773 O O B LEU A 1 341 ? -25.458 28.847 -10.378 0.25 14.31 337 LEU A O 1
ATOM 2782 N N . SER A 1 342 ? -23.888 29.055 -11.983 1.00 13.14 338 SER A N 1
ATOM 2783 C CA . SER A 1 342 ? -23.601 27.615 -12.094 1.00 12.50 338 SER A CA 1
ATOM 2784 C C . SER A 1 342 ? -22.171 27.318 -11.692 1.00 13.85 338 SER A C 1
ATOM 2785 O O . SER A 1 342 ? -21.275 28.146 -11.897 1.00 15.08 338 SER A O 1
ATOM 2788 N N A GLN A 1 343 ? -21.941 26.089 -11.240 0.55 13.01 339 GLN A N 1
ATOM 2789 N N B GLN A 1 343 ? -21.914 26.163 -11.061 0.45 14.99 339 GLN A N 1
ATOM 2790 C CA A GLN A 1 343 ? -20.620 25.784 -10.706 0.55 12.41 339 GLN A CA 1
ATOM 2791 C CA B GLN A 1 343 ? -20.606 25.893 -10.447 0.45 15.20 339 GLN A CA 1
ATOM 2792 C C A GLN A 1 343 ? -20.440 24.273 -10.723 0.55 14.53 339 GLN A C 1
ATOM 2793 C C B GLN A 1 343 ? -20.403 24.382 -10.512 0.45 15.80 339 GLN A C 1
ATOM 2794 O O A GLN A 1 343 ? -21.390 23.473 -10.702 0.55 13.92 339 GLN A O 1
ATOM 2795 O O B GLN A 1 343 ? -21.392 23.678 -10.320 0.45 15.27 339 GLN A O 1
ATOM 2806 N N . VAL A 1 344 ? -19.176 23.889 -10.810 1.00 15.20 340 VAL A N 1
ATOM 2807 C CA . VAL A 1 344 ? -18.850 22.465 -10.671 1.00 15.45 340 VAL A CA 1
ATOM 2808 C C . VAL A 1 344 ? -17.418 22.345 -10.140 1.00 18.16 340 VAL A C 1
ATOM 2809 O O . VAL A 1 344 ? -16.574 23.196 -10.425 1.00 19.01 340 VAL A O 1
ATOM 2813 N N . GLY A 1 345 ? -17.167 21.289 -9.343 1.00 16.94 341 GLY A N 1
ATOM 2814 C CA . GLY A 1 345 ? -15.789 21.012 -8.932 1.00 17.74 341 GLY A CA 1
ATOM 2815 C C . GLY A 1 345 ? -15.362 21.877 -7.742 1.00 16.68 341 GLY A C 1
ATOM 2816 O O . GLY A 1 345 ? -16.144 22.314 -6.872 1.00 18.96 341 GLY A O 1
ATOM 2817 N N . LEU A 1 346 ? -14.033 22.110 -7.672 1.00 17.97 342 LEU A N 1
ATOM 2818 C CA . LEU A 1 346 ? -13.448 22.849 -6.558 1.00 18.08 342 LEU A CA 1
ATOM 2819 C C . LEU A 1 346 ? -13.439 24.336 -6.860 1.00 17.96 342 LEU A C 1
ATOM 2820 O O . LEU A 1 346 ? -13.121 24.724 -7.984 1.00 19.24 342 LEU A O 1
ATOM 2825 N N . THR A 1 347 ? -13.702 25.158 -5.856 1.00 18.43 343 THR A N 1
ATOM 2826 C CA . THR A 1 347 ? -13.401 26.592 -5.929 1.00 20.43 343 THR A CA 1
ATOM 2827 C C . THR A 1 347 ? -11.893 26.843 -5.726 1.00 21.55 343 THR A C 1
ATOM 2828 O O . THR A 1 347 ? -11.171 25.932 -5.301 1.00 20.61 343 THR A O 1
ATOM 2832 N N . GLU A 1 348 ? -11.444 28.067 -6.040 1.00 20.00 344 GLU A N 1
ATOM 2833 C CA . GLU A 1 348 ? -10.050 28.421 -5.748 1.00 18.91 344 GLU A CA 1
ATOM 2834 C C . GLU A 1 348 ? -9.707 28.126 -4.274 1.00 21.83 344 GLU A C 1
ATOM 2835 O O . GLU A 1 348 ? -8.669 27.505 -4.006 1.00 22.60 344 GLU A O 1
ATOM 2841 N N A SER A 1 349 ? -10.544 28.539 -3.340 0.40 21.14 345 SER A N 1
ATOM 2842 N N B SER A 1 349 ? -10.604 28.543 -3.379 0.60 21.32 345 SER A N 1
ATOM 2843 C CA A SER A 1 349 ? -10.130 28.334 -1.954 0.40 20.95 345 SER A CA 1
ATOM 2844 C CA B SER A 1 349 ? -10.403 28.404 -1.932 0.60 23.71 345 SER A CA 1
ATOM 2845 C C A SER A 1 349 ? -10.089 26.842 -1.620 0.40 23.60 345 SER A C 1
ATOM 2846 C C B SER A 1 349 ? -10.251 26.944 -1.539 0.60 25.52 345 SER A C 1
ATOM 2847 O O A SER A 1 349 ? -9.216 26.385 -0.853 0.40 22.08 345 SER A O 1
ATOM 2848 O O B SER A 1 349 ? -9.467 26.639 -0.622 0.60 27.90 345 SER A O 1
ATOM 2853 N N . GLN A 1 350 ? -11.012 26.056 -2.196 1.00 23.18 346 GLN A N 1
ATOM 2854 C CA . GLN A 1 350 ? -11.007 24.632 -1.892 1.00 22.72 346 GLN A CA 1
ATOM 2855 C C . GLN A 1 350 ? -9.696 24.029 -2.420 1.00 26.83 346 GLN A C 1
ATOM 2856 O O . GLN A 1 350 ? -9.099 23.141 -1.801 1.00 27.29 346 GLN A O 1
ATOM 2862 N N . ALA A 1 351 ? -9.251 24.488 -3.595 1.00 22.78 347 ALA A N 1
ATOM 2863 C CA . ALA A 1 351 ? -8.024 23.961 -4.147 1.00 22.32 347 ALA A CA 1
ATOM 2864 C C . ALA A 1 351 ? -6.837 24.424 -3.287 1.00 24.93 347 ALA A C 1
ATOM 2865 O O . ALA A 1 351 ? -5.916 23.626 -3.068 1.00 26.22 347 ALA A O 1
ATOM 2867 N N . ALA A 1 352 ? -6.872 25.685 -2.826 1.00 24.72 348 ALA A N 1
ATOM 2868 C CA . ALA A 1 352 ? -5.834 26.214 -1.935 1.00 28.70 348 ALA A CA 1
ATOM 2869 C C . ALA A 1 352 ? -5.776 25.379 -0.648 1.00 33.12 348 ALA A C 1
ATOM 2870 O O . ALA A 1 352 ? -4.681 24.965 -0.225 1.00 33.44 348 ALA A O 1
ATOM 2872 N N . ASP A 1 353 ? -6.949 25.067 -0.075 1.00 29.26 349 ASP A N 1
ATOM 2873 C CA . ASP A 1 353 ? -7.015 24.317 1.189 1.00 33.46 349 ASP A CA 1
ATOM 2874 C C . ASP A 1 353 ? -6.382 22.939 1.053 1.00 36.16 349 ASP A C 1
ATOM 2875 O O . ASP A 1 353 ? -5.776 22.459 2.007 1.00 35.65 349 ASP A O 1
ATOM 2880 N N . LEU A 1 354 ? -6.515 22.318 -0.117 1.00 27.70 350 LEU A N 1
ATOM 2881 C CA . LEU A 1 354 ? -5.938 21.027 -0.412 1.00 29.26 350 LEU A CA 1
ATOM 2882 C C . LEU A 1 354 ? -4.459 21.109 -0.819 1.00 28.62 350 LEU A C 1
ATOM 2883 O O . LEU A 1 354 ? -3.922 20.081 -1.239 1.00 34.30 350 LEU A O 1
ATOM 2888 N N . LYS A 1 355 ? -3.873 22.311 -0.798 1.00 31.98 351 LYS A N 1
ATOM 2889 C CA . LYS A 1 355 ? -2.495 22.556 -1.203 1.00 31.78 351 LYS A CA 1
ATOM 2890 C C . LYS A 1 355 ? -2.209 21.998 -2.592 1.00 32.16 351 LYS A C 1
ATOM 2891 O O . LYS A 1 355 ? -1.138 21.480 -2.860 1.00 33.35 351 LYS A O 1
ATOM 2897 N N . LEU A 1 356 ? -3.157 22.166 -3.532 1.00 27.75 352 LEU A N 1
ATOM 2898 C CA . LEU A 1 356 ? -2.884 21.694 -4.880 1.00 25.12 352 LEU A CA 1
ATOM 2899 C C . LEU A 1 356 ? -2.110 22.752 -5.674 1.00 23.58 352 LEU A C 1
ATOM 2900 O O . LEU A 1 356 ? -2.204 23.960 -5.447 1.00 27.44 352 LEU A O 1
ATOM 2905 N N . PRO A 1 357 ? -1.340 22.338 -6.697 1.00 25.80 353 PRO A N 1
ATOM 2906 C CA . PRO A 1 357 ? -0.662 23.285 -7.581 1.00 25.55 353 PRO A CA 1
ATOM 2907 C C . PRO A 1 357 ? -1.659 23.809 -8.629 1.00 26.32 353 PRO A C 1
ATOM 2908 O O . PRO A 1 357 ? -1.728 23.301 -9.751 1.00 29.34 353 PRO A O 1
ATOM 2912 N N . TYR A 1 358 ? -2.374 24.861 -8.207 1.00 24.13 354 TYR A N 1
ATOM 2913 C CA . TYR A 1 358 ? -3.511 25.324 -9.020 1.00 23.16 354 TYR A CA 1
ATOM 2914 C C . TYR A 1 358 ? -3.211 26.688 -9.645 1.00 25.82 354 TYR A C 1
ATOM 2915 O O . TYR A 1 358 ? -2.319 27.432 -9.216 1.00 26.05 354 TYR A O 1
ATOM 2924 N N . ALA A 1 359 ? -3.996 27.046 -10.674 1.00 21.94 355 ALA A N 1
ATOM 2925 C CA . ALA A 1 359 ? -4.018 28.377 -11.236 1.00 21.33 355 ALA A CA 1
ATOM 2926 C C . ALA A 1 359 ? -5.484 28.689 -11.567 1.00 20.29 355 ALA A C 1
ATOM 2927 O O . ALA A 1 359 ? -6.274 27.756 -11.662 1.00 20.34 355 ALA A O 1
ATOM 2929 N N . VAL A 1 360 ? -5.771 29.972 -11.680 1.00 19.74 356 VAL A N 1
ATOM 2930 C CA . VAL A 1 360 ? -7.148 30.382 -11.946 1.00 18.80 356 VAL A CA 1
ATOM 2931 C C . VAL A 1 360 ? -7.116 31.408 -13.058 1.00 19.98 356 VAL A C 1
ATOM 2932 O O . VAL A 1 360 ? -6.085 32.033 -13.330 1.00 20.07 356 VAL A O 1
ATOM 2936 N N . LYS A 1 361 ? -8.277 31.616 -13.694 1.00 17.95 357 LYS A N 1
ATOM 2937 C CA . LYS A 1 361 ? -8.463 32.726 -14.629 1.00 16.67 357 LYS A CA 1
ATOM 2938 C C . LYS A 1 361 ? -9.932 33.108 -14.564 1.00 17.30 357 LYS A C 1
ATOM 2939 O O . LYS A 1 361 ? -10.776 32.197 -14.453 1.00 17.41 357 LYS A O 1
ATOM 2945 N N . GLU A 1 362 ? -10.233 34.380 -14.658 1.00 17.00 358 GLU A N 1
ATOM 2946 C CA . GLU A 1 362 ? -11.592 34.886 -14.572 1.00 16.23 358 GLU A CA 1
ATOM 2947 C C . GLU A 1 362 ? -11.783 35.873 -15.724 1.00 18.20 358 GLU A C 1
ATOM 2948 O O . GLU A 1 362 ? -10.902 36.723 -15.987 1.00 18.28 358 GLU A O 1
ATOM 2954 N N . ILE A 1 363 ? -12.934 35.781 -16.422 1.00 15.36 359 ILE A N 1
ATOM 2955 C CA . ILE A 1 363 ? -13.289 36.704 -17.502 1.00 15.77 359 ILE A CA 1
ATOM 2956 C C . ILE A 1 363 ? -14.701 37.194 -17.199 1.00 16.38 359 ILE A C 1
ATOM 2957 O O . ILE A 1 363 ? -15.610 36.358 -17.073 1.00 15.89 359 ILE A O 1
ATOM 2962 N N . PRO A 1 364 ? -14.982 38.502 -17.083 1.00 14.70 360 PRO A N 1
ATOM 2963 C CA . PRO A 1 364 ? -16.345 39.003 -16.900 1.00 15.75 360 PRO A CA 1
ATOM 2964 C C . PRO A 1 364 ? -17.140 38.880 -18.194 1.00 14.60 360 PRO A C 1
ATOM 2965 O O . PRO A 1 364 ? -16.609 38.996 -19.311 1.00 14.71 360 PRO A O 1
ATOM 2969 N N . VAL A 1 365 ? -18.456 38.648 -18.072 1.00 14.28 361 VAL A N 1
ATOM 2970 C CA . VAL A 1 365 ? -19.338 38.603 -19.242 1.00 13.77 361 VAL A CA 1
ATOM 2971 C C . VAL A 1 365 ? -19.294 39.957 -19.950 1.00 14.44 361 VAL A C 1
ATOM 2972 O O . VAL A 1 365 ? -19.465 40.015 -21.180 1.00 14.58 361 VAL A O 1
ATOM 2976 N N . ALA A 1 366 ? -18.964 41.023 -19.189 1.00 14.58 362 ALA A N 1
ATOM 2977 C CA . ALA A 1 366 ? -18.895 42.334 -19.824 1.00 15.09 362 ALA A CA 1
ATOM 2978 C C . ALA A 1 366 ? -17.788 42.404 -20.888 1.00 16.60 362 ALA A C 1
ATOM 2979 O O . ALA A 1 366 ? -17.807 43.364 -21.693 1.00 19.01 362 ALA A O 1
ATOM 2981 N N . ALA A 1 367 ? -16.795 41.508 -20.863 1.00 15.64 363 ALA A N 1
ATOM 2982 C CA . ALA A 1 367 ? -15.714 41.487 -21.816 1.00 15.49 363 ALA A CA 1
ATOM 2983 C C . ALA A 1 367 ? -16.018 40.513 -22.943 1.00 16.74 363 ALA A C 1
ATOM 2984 O O . ALA A 1 367 ? -15.164 40.319 -23.833 1.00 18.90 363 ALA A O 1
ATOM 2986 N N . MET A 1 368 ? -17.232 39.948 -22.987 1.00 14.75 364 MET A N 1
ATOM 2987 C CA . MET A 1 368 ? -17.497 38.889 -23.967 1.00 14.82 364 MET A CA 1
ATOM 2988 C C . MET A 1 368 ? -18.453 39.408 -25.047 1.00 13.93 364 MET A C 1
ATOM 2989 O O . MET A 1 368 ? -19.502 39.989 -24.706 1.00 15.09 364 MET A O 1
ATOM 2994 N N . PRO A 1 369 ? -18.139 39.273 -26.381 1.00 13.88 365 PRO A N 1
ATOM 2995 C CA . PRO A 1 369 ? -19.015 39.830 -27.397 1.00 14.03 365 PRO A CA 1
ATOM 2996 C C . PRO A 1 369 ? -20.474 39.400 -27.269 1.00 13.21 365 PRO A C 1
ATOM 2997 O O . PRO A 1 369 ? -21.373 40.227 -27.462 1.00 14.21 365 PRO A O 1
ATOM 3001 N N . ARG A 1 370 ? -20.703 38.108 -26.903 1.00 13.09 366 ARG A N 1
ATOM 3002 C CA . ARG A 1 370 ? -22.097 37.672 -26.806 1.00 13.99 366 ARG A CA 1
ATOM 3003 C C . ARG A 1 370 ? -22.824 38.418 -25.678 1.00 14.18 366 ARG A C 1
ATOM 3004 O O . ARG A 1 370 ? -24.054 38.559 -25.774 1.00 14.19 366 ARG A O 1
ATOM 3012 N N . GLY A 1 371 ? -22.128 38.819 -24.603 1.00 13.81 367 GLY A N 1
ATOM 3013 C CA . GLY A 1 371 ? -22.837 39.625 -23.601 1.00 14.27 367 GLY A CA 1
ATOM 3014 C C . GLY A 1 371 ? -23.390 40.932 -24.205 1.00 13.87 367 GLY A C 1
ATOM 3015 O O . GLY A 1 371 ? -24.549 41.301 -23.956 1.00 13.97 367 GLY A O 1
ATOM 3016 N N . HIS A 1 372 ? -22.602 41.569 -25.077 1.00 14.36 368 HIS A N 1
ATOM 3017 C CA . HIS A 1 372 ? -23.088 42.771 -25.729 1.00 14.13 368 HIS A CA 1
ATOM 3018 C C . HIS A 1 372 ? -24.244 42.476 -26.696 1.00 13.46 368 HIS A C 1
ATOM 3019 O O . HIS A 1 372 ? -25.226 43.200 -26.742 1.00 14.52 368 HIS A O 1
ATOM 3026 N N . VAL A 1 373 ? -24.113 41.372 -27.470 1.00 13.21 369 VAL A N 1
ATOM 3027 C CA . VAL A 1 373 ? -25.195 40.932 -28.346 1.00 14.09 369 VAL A CA 1
ATOM 3028 C C . VAL A 1 373 ? -26.488 40.769 -27.527 1.00 14.64 369 VAL A C 1
ATOM 3029 O O . VAL A 1 373 ? -27.577 41.107 -28.012 1.00 14.10 369 VAL A O 1
ATOM 3033 N N . ASN A 1 374 ? -26.356 40.168 -26.318 1.00 12.61 370 ASN A N 1
ATOM 3034 C CA . ASN A 1 374 ? -27.526 39.870 -25.502 1.00 14.75 370 ASN A CA 1
ATOM 3035 C C . ASN A 1 374 ? -28.121 41.114 -24.844 1.00 14.54 370 ASN A C 1
ATOM 3036 O O . ASN A 1 374 ? -29.243 41.043 -24.331 1.00 15.78 370 ASN A O 1
ATOM 3041 N N . GLY A 1 375 ? -27.379 42.219 -24.861 1.00 13.93 371 GLY A N 1
ATOM 3042 C CA . GLY A 1 375 ? -27.832 43.375 -24.092 1.00 15.55 371 GLY A CA 1
ATOM 3043 C C . GLY A 1 375 ? -27.765 43.102 -22.588 1.00 15.61 371 GLY A C 1
ATOM 3044 O O . GLY A 1 375 ? -28.614 43.619 -21.840 1.00 17.58 371 GLY A O 1
ATOM 3045 N N . ASP A 1 376 ? -26.898 42.183 -22.182 1.00 14.17 372 ASP A N 1
ATOM 3046 C CA . ASP A 1 376 ? -26.845 41.766 -20.781 1.00 14.52 372 ASP A CA 1
ATOM 3047 C C . ASP A 1 376 ? -25.396 41.515 -20.461 1.00 14.94 372 ASP A C 1
ATOM 3048 O O . ASP A 1 376 ? -24.810 40.501 -20.857 1.00 15.93 372 ASP A O 1
ATOM 3053 N N . LEU A 1 377 ? -24.776 42.429 -19.679 1.00 14.69 373 LEU A N 1
ATOM 3054 C CA . LEU A 1 377 ? -23.360 42.302 -19.387 1.00 14.21 373 LEU A CA 1
ATOM 3055 C C . LEU A 1 377 ? -23.163 41.693 -17.999 1.00 14.86 373 LEU A C 1
ATOM 3056 O O . LEU A 1 377 ? -22.038 41.769 -17.479 1.00 17.51 373 LEU A O 1
ATOM 3061 N N . ARG A 1 378 ? -24.187 41.070 -17.392 1.00 14.07 374 ARG A N 1
ATOM 3062 C CA . ARG A 1 378 ? -24.032 40.479 -16.058 1.00 14.12 374 ARG A CA 1
ATOM 3063 C C . ARG A 1 378 ? -23.281 39.139 -16.112 1.00 14.77 374 ARG A C 1
ATOM 3064 O O . ARG A 1 378 ? -23.590 38.221 -16.888 1.00 15.56 374 ARG A O 1
ATOM 3072 N N . GLY A 1 379 ? -22.350 39.024 -15.169 1.00 13.91 375 GLY A N 1
ATOM 3073 C CA . GLY A 1 379 ? -21.811 37.715 -14.826 1.00 14.50 375 GLY A CA 1
ATOM 3074 C C . GLY A 1 379 ? -20.303 37.595 -15.052 1.00 15.18 375 GLY A C 1
ATOM 3075 O O . GLY A 1 379 ? -19.593 38.569 -15.370 1.00 14.97 375 GLY A O 1
ATOM 3076 N N . ALA A 1 380 ? -19.800 36.376 -14.873 1.00 13.75 376 ALA A N 1
ATOM 3077 C CA . ALA A 1 380 ? -18.398 36.092 -15.103 1.00 13.20 376 ALA A CA 1
ATOM 3078 C C . ALA A 1 380 ? -18.195 34.582 -15.210 1.00 14.60 376 ALA A C 1
ATOM 3079 O O . ALA A 1 380 ? -19.028 33.808 -14.703 1.00 15.18 376 ALA A O 1
ATOM 3081 N N . PHE A 1 381 ? -17.061 34.189 -15.801 1.00 14.99 377 PHE A N 1
ATOM 3082 C CA . PHE A 1 381 ? -16.576 32.830 -15.810 1.00 13.37 377 PHE A CA 1
ATOM 3083 C C . PHE A 1 381 ? -15.309 32.770 -14.973 1.00 15.96 377 PHE A C 1
ATOM 3084 O O . PHE A 1 381 ? -14.479 33.683 -15.104 1.00 16.69 377 PHE A O 1
ATOM 3092 N N . LYS A 1 382 ? -15.128 31.687 -14.208 1.00 15.93 378 LYS A N 1
ATOM 3093 C CA . LYS A 1 382 ? -13.854 31.516 -13.513 1.00 15.69 378 LYS A CA 1
ATOM 3094 C C . LYS A 1 382 ? -13.445 30.057 -13.603 1.00 17.67 378 LYS A C 1
ATOM 3095 O O . LYS A 1 382 ? -14.224 29.190 -13.322 1.00 21.91 378 LYS A O 1
ATOM 3101 N N . ALA A 1 383 ? -12.213 29.749 -14.003 1.00 15.33 379 ALA A N 1
ATOM 3102 C CA . ALA A 1 383 ? -11.723 28.381 -14.104 1.00 16.04 379 ALA A CA 1
ATOM 3103 C C . ALA A 1 383 ? -10.651 28.164 -13.040 1.00 16.10 379 ALA A C 1
ATOM 3104 O O . ALA A 1 383 ? -9.924 29.095 -12.695 1.00 17.70 379 ALA A O 1
ATOM 3106 N N . VAL A 1 384 ? -10.609 26.920 -12.537 1.00 16.66 380 VAL A N 1
ATOM 3107 C CA . VAL A 1 384 ? -9.594 26.493 -11.571 1.00 17.13 380 VAL A CA 1
ATOM 3108 C C . VAL A 1 384 ? -8.958 25.227 -12.128 1.00 16.87 380 VAL A C 1
ATOM 3109 O O . VAL A 1 384 ? -9.645 24.266 -12.461 1.00 18.12 380 VAL A O 1
ATOM 3113 N N . VAL A 1 385 ? -7.607 25.224 -12.330 1.00 18.09 381 VAL A N 1
ATOM 3114 C CA . VAL A 1 385 ? -6.963 24.092 -12.970 1.00 17.44 381 VAL A CA 1
ATOM 3115 C C . VAL A 1 385 ? -5.743 23.646 -12.143 1.00 17.78 381 VAL A C 1
ATOM 3116 O O . VAL A 1 385 ? -5.255 24.437 -11.355 1.00 19.96 381 VAL A O 1
ATOM 3120 N N . ASN A 1 386 ? -5.297 22.431 -12.420 1.00 19.78 382 ASN A N 1
ATOM 3121 C CA . ASN A 1 386 ? -4.056 21.921 -11.791 1.00 22.08 382 ASN A CA 1
ATOM 3122 C C . ASN A 1 386 ? -2.955 22.044 -12.846 1.00 22.17 382 ASN A C 1
ATOM 3123 O O . ASN A 1 386 ? -3.072 21.470 -13.928 1.00 22.48 382 ASN A O 1
ATOM 3128 N N . THR A 1 387 ? -1.938 22.867 -12.537 1.00 26.46 383 THR A N 1
ATOM 3129 C CA . THR A 1 387 ? -0.905 23.205 -13.518 1.00 29.99 383 THR A CA 1
ATOM 3130 C C . THR A 1 387 ? 0.065 22.044 -13.721 1.00 30.62 383 THR A C 1
ATOM 3131 O O . THR A 1 387 ? 0.699 21.997 -14.772 1.00 33.37 383 THR A O 1
ATOM 3135 N N . GLU A 1 388 ? 0.039 21.054 -12.823 1.00 29.64 384 GLU A N 1
ATOM 3136 C CA . GLU A 1 388 ? 0.881 19.865 -12.952 1.00 34.68 384 GLU A CA 1
ATOM 3137 C C . GLU A 1 388 ? 0.228 18.734 -13.734 1.00 31.93 384 GLU A C 1
ATOM 3138 O O . GLU A 1 388 ? 0.825 18.244 -14.679 1.00 36.62 384 GLU A O 1
ATOM 3144 N N . THR A 1 389 ? -0.996 18.320 -13.371 1.00 28.98 385 THR A N 1
ATOM 3145 C CA . THR A 1 389 ? -1.697 17.222 -14.017 1.00 27.19 385 THR A CA 1
ATOM 3146 C C . THR A 1 389 ? -2.464 17.710 -15.260 1.00 23.90 385 THR A C 1
ATOM 3147 O O . THR A 1 389 ? -2.831 16.871 -16.080 1.00 26.22 385 THR A O 1
ATOM 3151 N N . LYS A 1 390 ? -2.620 19.046 -15.385 1.00 22.69 386 LYS A N 1
ATOM 3152 C CA . LYS A 1 390 ? -3.464 19.665 -16.428 1.00 22.81 386 LYS A CA 1
ATOM 3153 C C . LYS A 1 390 ? -4.950 19.331 -16.250 1.00 23.71 386 LYS A C 1
ATOM 3154 O O . LYS A 1 390 ? -5.731 19.623 -17.178 1.00 22.99 386 LYS A O 1
ATOM 3160 N N . GLU A 1 391 ? -5.369 18.769 -15.117 1.00 21.03 387 GLU A N 1
ATOM 3161 C CA . GLU A 1 391 ? -6.803 18.535 -14.915 1.00 22.07 387 GLU A CA 1
ATOM 3162 C C . GLU A 1 391 ? -7.526 19.855 -14.658 1.00 19.44 387 GLU A C 1
ATOM 3163 O O . GLU A 1 391 ? -7.042 20.775 -14.012 1.00 21.13 387 GLU A O 1
ATOM 3169 N N . ILE A 1 392 ? -8.814 19.890 -15.068 1.00 20.39 388 ILE A N 1
ATOM 3170 C CA . ILE A 1 392 ? -9.691 20.962 -14.612 1.00 19.69 388 ILE A CA 1
ATOM 3171 C C . ILE A 1 392 ? -10.178 20.623 -13.202 1.00 18.49 388 ILE A C 1
ATOM 3172 O O . ILE A 1 392 ? -10.781 19.557 -13.012 1.00 22.16 388 ILE A O 1
ATOM 3177 N N . LEU A 1 393 ? -9.910 21.506 -12.260 1.00 17.50 389 LEU A N 1
ATOM 3178 C CA . LEU A 1 393 ? -10.358 21.268 -10.908 1.00 18.03 389 LEU A CA 1
ATOM 3179 C C . LEU A 1 393 ? -11.788 21.753 -10.724 1.00 18.96 389 LEU A C 1
ATOM 3180 O O . LEU A 1 393 ? -12.496 21.242 -9.858 1.00 19.15 389 LEU A O 1
ATOM 3185 N N . GLY A 1 394 ? -12.164 22.839 -11.396 1.00 17.50 390 GLY A N 1
ATOM 3186 C CA . GLY A 1 394 ? -13.532 23.312 -11.223 1.00 16.73 390 GLY A CA 1
ATOM 3187 C C . GLY A 1 394 ? -13.779 24.554 -12.084 1.00 17.67 390 GLY A C 1
ATOM 3188 O O . GLY A 1 394 ? -12.833 25.101 -12.659 1.00 17.19 390 GLY A O 1
ATOM 3189 N N . ALA A 1 395 ? -15.045 24.960 -12.203 1.00 16.38 391 ALA A N 1
ATOM 3190 C CA . ALA A 1 395 ? -15.354 26.220 -12.873 1.00 15.67 391 ALA A CA 1
ATOM 3191 C C . ALA A 1 395 ? -16.621 26.806 -12.308 1.00 16.18 391 ALA A C 1
ATOM 3192 O O . ALA A 1 395 ? -17.514 26.058 -11.892 1.00 17.08 391 ALA A O 1
ATOM 3194 N N . SER A 1 396 ? -16.720 28.136 -12.399 1.00 15.50 392 SER A N 1
ATOM 3195 C CA . SER A 1 396 ? -17.939 28.879 -12.103 1.00 14.30 392 SER A CA 1
ATOM 3196 C C . SER A 1 396 ? -18.346 29.533 -13.410 1.00 15.08 392 SER A C 1
ATOM 3197 O O . SER A 1 396 ? -17.499 30.129 -14.102 1.00 16.06 392 SER A O 1
ATOM 3200 N N . ILE A 1 397 ? -19.643 29.400 -13.775 1.00 12.89 393 ILE A N 1
ATOM 3201 C CA . ILE A 1 397 ? -20.168 30.030 -14.977 1.00 13.97 393 ILE A CA 1
ATOM 3202 C C . ILE A 1 397 ? -21.411 30.782 -14.536 1.00 14.01 393 ILE A C 1
ATOM 3203 O O . ILE A 1 397 ? -22.448 30.167 -14.203 1.00 14.56 393 ILE A O 1
ATOM 3208 N N . PHE A 1 398 ? -21.310 32.137 -14.466 1.00 13.96 394 PHE A N 1
ATOM 3209 C CA . PHE A 1 398 ? -22.408 32.953 -13.976 1.00 13.75 394 PHE A CA 1
ATOM 3210 C C . PHE A 1 398 ? -22.823 33.835 -15.149 1.00 14.33 394 PHE A C 1
ATOM 3211 O O . PHE A 1 398 ? -22.113 34.783 -15.496 1.00 14.33 394 PHE A O 1
ATOM 3219 N N . SER A 1 399 ? -23.943 33.476 -15.800 1.00 13.00 395 SER A N 1
ATOM 3220 C CA . SER A 1 399 ? -24.270 34.103 -17.074 1.00 12.40 395 SER A CA 1
ATOM 3221 C C . SER A 1 399 ? -25.613 33.583 -17.574 1.00 13.04 395 SER A C 1
ATOM 3222 O O . SER A 1 399 ? -26.040 32.482 -17.164 1.00 13.52 395 SER A O 1
ATOM 3225 N N . GLU A 1 400 ? -26.167 34.293 -18.555 1.00 13.85 396 GLU A N 1
ATOM 3226 C CA . GLU A 1 400 ? -27.270 33.760 -19.348 1.00 13.45 396 GLU A CA 1
ATOM 3227 C C . GLU A 1 400 ? -26.859 32.369 -19.868 1.00 13.48 396 GLU A C 1
ATOM 3228 O O . GLU A 1 400 ? -25.756 32.179 -20.386 1.00 14.26 396 GLU A O 1
ATOM 3234 N N . GLY A 1 401 ? -27.787 31.405 -19.713 1.00 13.51 397 GLY A N 1
ATOM 3235 C CA . GLY A 1 401 ? -27.571 30.060 -20.234 1.00 14.24 397 GLY A CA 1
ATOM 3236 C C . GLY A 1 401 ? -26.571 29.233 -19.432 1.00 14.31 397 GLY A C 1
ATOM 3237 O O . GLY A 1 401 ? -26.197 28.174 -19.914 1.00 13.85 397 GLY A O 1
ATOM 3238 N N . SER A 1 402 ? -26.075 29.739 -18.295 1.00 12.84 398 SER A N 1
ATOM 3239 C CA . SER A 1 402 ? -25.018 28.986 -17.616 1.00 12.90 398 SER A CA 1
ATOM 3240 C C . SER A 1 402 ? -25.459 27.580 -17.184 1.00 12.84 398 SER A C 1
ATOM 3241 O O . SER A 1 402 ? -24.611 26.691 -17.085 1.00 13.65 398 SER A O 1
ATOM 3244 N N . GLN A 1 403 ? -26.782 27.401 -16.959 1.00 12.69 399 GLN A N 1
ATOM 3245 C CA . GLN A 1 403 ? -27.251 26.090 -16.544 1.00 12.80 399 GLN A CA 1
ATOM 3246 C C . GLN A 1 403 ? -27.038 25.077 -17.664 1.00 12.86 399 GLN A C 1
ATOM 3247 O O . GLN A 1 403 ? -26.951 23.854 -17.379 1.00 13.43 399 GLN A O 1
ATOM 3253 N N . GLU A 1 404 ? -26.963 25.495 -18.951 1.00 12.42 400 GLU A N 1
ATOM 3254 C CA . GLU A 1 404 ? -26.563 24.581 -20.018 1.00 11.79 400 GLU A CA 1
ATOM 3255 C C . GLU A 1 404 ? -25.036 24.504 -20.109 1.00 13.03 400 GLU A C 1
ATOM 3256 O O . GLU A 1 404 ? -24.487 23.400 -20.186 1.00 13.49 400 GLU A O 1
ATOM 3262 N N . ILE A 1 405 ? -24.371 25.685 -20.141 1.00 12.94 401 ILE A N 1
ATOM 3263 C CA . ILE A 1 405 ? -22.925 25.764 -20.408 1.00 12.27 401 ILE A CA 1
ATOM 3264 C C . ILE A 1 405 ? -22.118 24.947 -19.385 1.00 13.88 401 ILE A C 1
ATOM 3265 O O . ILE A 1 405 ? -21.084 24.382 -19.739 1.00 14.17 401 ILE A O 1
ATOM 3270 N N . ILE A 1 406 ? -22.511 24.965 -18.109 1.00 13.89 402 ILE A N 1
ATOM 3271 C CA . ILE A 1 406 ? -21.718 24.282 -17.079 1.00 12.87 402 ILE A CA 1
ATOM 3272 C C . ILE A 1 406 ? -21.490 22.819 -17.440 1.00 12.55 402 ILE A C 1
ATOM 3273 O O . ILE A 1 406 ? -20.476 22.270 -17.072 1.00 13.54 402 ILE A O 1
ATOM 3278 N N . ASN A 1 407 ? -22.472 22.200 -18.112 1.00 12.85 403 ASN A N 1
ATOM 3279 C CA . ASN A 1 407 ? -22.313 20.779 -18.442 1.00 12.35 403 ASN A CA 1
ATOM 3280 C C . ASN A 1 407 ? -21.206 20.467 -19.457 1.00 13.79 403 ASN A C 1
ATOM 3281 O O . ASN A 1 407 ? -20.776 19.323 -19.575 1.00 14.71 403 ASN A O 1
ATOM 3286 N N . ILE A 1 408 ? -20.770 21.483 -20.237 1.00 13.11 404 ILE A N 1
ATOM 3287 C CA . ILE A 1 408 ? -19.585 21.345 -21.094 1.00 14.70 404 ILE A CA 1
ATOM 3288 C C . ILE A 1 408 ? -18.383 21.004 -20.226 1.00 14.42 404 ILE A C 1
ATOM 3289 O O . ILE A 1 408 ? -17.593 20.131 -20.601 1.00 14.85 404 ILE A O 1
ATOM 3294 N N A ILE A 1 409 ? -18.252 21.725 -19.096 0.78 14.47 405 ILE A N 1
ATOM 3295 N N B ILE A 1 409 ? -18.267 21.631 -19.058 0.22 14.43 405 ILE A N 1
ATOM 3296 C CA A ILE A 1 409 ? -17.115 21.513 -18.187 0.78 14.02 405 ILE A CA 1
ATOM 3297 C CA B ILE A 1 409 ? -17.056 21.454 -18.272 0.22 14.15 405 ILE A CA 1
ATOM 3298 C C A ILE A 1 409 ? -17.121 20.077 -17.647 0.78 14.43 405 ILE A C 1
ATOM 3299 C C B ILE A 1 409 ? -17.106 20.164 -17.447 0.22 14.02 405 ILE A C 1
ATOM 3300 O O A ILE A 1 409 ? -16.083 19.402 -17.688 0.78 14.04 405 ILE A O 1
ATOM 3301 O O B ILE A 1 409 ? -16.056 19.635 -17.088 0.22 13.95 405 ILE A O 1
ATOM 3310 N N . THR A 1 410 ? -18.311 19.634 -17.195 1.00 14.63 406 THR A N 1
ATOM 3311 C CA . THR A 1 410 ? -18.392 18.314 -16.581 1.00 14.87 406 THR A CA 1
ATOM 3312 C C . THR A 1 410 ? -17.912 17.209 -17.540 1.00 15.15 406 THR A C 1
ATOM 3313 O O . THR A 1 410 ? -17.242 16.260 -17.089 1.00 16.01 406 THR A O 1
ATOM 3317 N N . VAL A 1 411 ? -18.196 17.302 -18.858 1.00 14.56 407 VAL A N 1
ATOM 3318 C CA . VAL A 1 411 ? -17.797 16.235 -19.771 1.00 15.04 407 VAL A CA 1
ATOM 3319 C C . VAL A 1 411 ? -16.266 16.110 -19.686 1.00 17.64 407 VAL A C 1
ATOM 3320 O O . VAL A 1 411 ? -15.706 15.004 -19.624 1.00 17.94 407 VAL A O 1
ATOM 3324 N N . ALA A 1 412 ? -15.587 17.261 -19.722 1.00 16.13 408 ALA A N 1
ATOM 3325 C CA . ALA A 1 412 ? -14.119 17.212 -19.708 1.00 16.48 408 ALA A CA 1
ATOM 3326 C C . ALA A 1 412 ? -13.599 16.736 -18.346 1.00 16.94 408 ALA A C 1
ATOM 3327 O O . ALA A 1 412 ? -12.676 15.872 -18.313 1.00 17.72 408 ALA A O 1
ATOM 3329 N N . MET A 1 413 ? -14.165 17.186 -17.223 1.00 15.97 409 MET A N 1
ATOM 3330 C CA . MET A 1 413 ? -13.696 16.742 -15.901 1.00 16.47 409 MET A CA 1
ATOM 3331 C C . MET A 1 413 ? -13.924 15.232 -15.765 1.00 19.15 409 MET A C 1
ATOM 3332 O O . MET A 1 413 ? -13.010 14.496 -15.361 1.00 19.75 409 MET A O 1
ATOM 3337 N N . ASP A 1 414 ? -15.129 14.739 -16.088 1.00 17.17 410 ASP A N 1
ATOM 3338 C CA . ASP A 1 414 ? -15.385 13.309 -15.911 1.00 16.24 410 ASP A CA 1
ATOM 3339 C C . ASP A 1 414 ? -14.469 12.420 -16.733 1.00 19.76 410 ASP A C 1
ATOM 3340 O O . ASP A 1 414 ? -14.149 11.309 -16.249 1.00 19.84 410 ASP A O 1
ATOM 3345 N N . ASN A 1 415 ? -14.092 12.858 -17.936 1.00 17.19 411 ASN A N 1
ATOM 3346 C CA . ASN A 1 415 ? -13.316 12.045 -18.878 1.00 16.82 411 ASN A CA 1
ATOM 3347 C C . ASN A 1 415 ? -11.820 12.375 -18.793 1.00 17.30 411 ASN A C 1
ATOM 3348 O O . ASN A 1 415 ? -11.134 11.945 -19.722 1.00 19.43 411 ASN A O 1
ATOM 3353 N N . LYS A 1 416 ? -11.375 13.094 -17.776 1.00 19.02 412 LYS A N 1
ATOM 3354 C CA . LYS A 1 416 ? -9.946 13.430 -17.596 1.00 19.32 412 LYS A CA 1
ATOM 3355 C C . LYS A 1 416 ? -9.339 14.082 -18.841 1.00 21.67 412 LYS A C 1
ATOM 3356 O O . LYS A 1 416 ? -8.200 13.813 -19.231 1.00 22.03 412 LYS A O 1
ATOM 3362 N N A ILE A 1 417 ? -10.073 15.053 -19.391 0.50 18.60 413 ILE A N 1
ATOM 3363 N N B ILE A 1 417 ? -10.087 14.993 -19.485 0.50 18.74 413 ILE A N 1
ATOM 3364 C CA A ILE A 1 417 ? -9.601 15.788 -20.540 0.50 18.67 413 ILE A CA 1
ATOM 3365 C CA B ILE A 1 417 ? -9.588 15.741 -20.625 0.50 18.90 413 ILE A CA 1
ATOM 3366 C C A ILE A 1 417 ? -8.792 16.962 -20.019 0.50 18.29 413 ILE A C 1
ATOM 3367 C C B ILE A 1 417 ? -8.815 16.933 -20.077 0.50 18.26 413 ILE A C 1
ATOM 3368 O O A ILE A 1 417 ? -9.204 17.673 -19.105 0.50 19.11 413 ILE A O 1
ATOM 3369 O O B ILE A 1 417 ? -9.310 17.659 -19.230 0.50 19.12 413 ILE A O 1
ATOM 3378 N N . PRO A 1 418 ? -7.562 17.188 -20.537 1.00 19.01 414 PRO A N 1
ATOM 3379 C CA . PRO A 1 418 ? -6.787 18.292 -20.002 1.00 19.45 414 PRO A CA 1
ATOM 3380 C C . PRO A 1 418 ? -7.423 19.646 -20.332 1.00 18.61 414 PRO A C 1
ATOM 3381 O O . PRO A 1 418 ? -8.075 19.802 -21.368 1.00 18.59 414 PRO A O 1
ATOM 3385 N N . TYR A 1 419 ? -7.162 20.606 -19.453 1.00 18.62 415 TYR A N 1
ATOM 3386 C CA . TYR A 1 419 ? -7.838 21.892 -19.582 1.00 18.60 415 TYR A CA 1
ATOM 3387 C C . TYR A 1 419 ? -7.463 22.563 -20.892 1.00 18.95 415 TYR A C 1
ATOM 3388 O O . TYR A 1 419 ? -8.236 23.374 -21.420 1.00 18.52 415 TYR A O 1
ATOM 3397 N N . THR A 1 420 ? -6.267 22.259 -21.410 1.00 18.45 416 THR A N 1
ATOM 3398 C CA . THR A 1 420 ? -5.804 22.906 -22.643 1.00 19.24 416 THR A CA 1
ATOM 3399 C C . THR A 1 420 ? -6.688 22.528 -23.827 1.00 17.40 416 THR A C 1
ATOM 3400 O O . THR A 1 420 ? -6.719 23.222 -24.846 1.00 18.87 416 THR A O 1
ATOM 3404 N N . TYR A 1 421 ? -7.475 21.420 -23.740 1.00 16.80 417 TYR A N 1
ATOM 3405 C CA . TYR A 1 421 ? -8.379 21.086 -24.838 1.00 15.54 417 TYR A CA 1
ATOM 3406 C C . TYR A 1 421 ? -9.338 22.255 -25.129 1.00 16.24 417 TYR A C 1
ATOM 3407 O O . TYR A 1 421 ? -9.679 22.514 -26.293 1.00 15.80 417 TYR A O 1
ATOM 3416 N N . PHE A 1 422 ? -9.739 22.923 -24.069 1.00 15.66 418 PHE A N 1
ATOM 3417 C CA . PHE A 1 422 ? -10.740 23.972 -24.293 1.00 17.61 418 PHE A CA 1
ATOM 3418 C C . PHE A 1 422 ? -10.166 25.159 -25.061 1.00 16.53 418 PHE A C 1
ATOM 3419 O O . PHE A 1 422 ? -10.938 25.943 -25.610 1.00 16.55 418 PHE A O 1
ATOM 3427 N N . THR A 1 423 ? -8.824 25.294 -25.107 1.00 15.75 419 THR A N 1
ATOM 3428 C CA . THR A 1 423 ? -8.225 26.325 -25.963 1.00 16.25 419 THR A CA 1
ATOM 3429 C C . THR A 1 423 ? -8.272 25.952 -27.427 1.00 16.58 419 THR A C 1
ATOM 3430 O O . THR A 1 423 ? -7.971 26.814 -28.290 1.00 19.00 419 THR A O 1
ATOM 3434 N N . LYS A 1 424 ? -8.554 24.691 -27.750 1.00 15.30 420 LYS A N 1
ATOM 3435 C CA . LYS A 1 424 ? -8.527 24.190 -29.105 1.00 16.17 420 LYS A CA 1
ATOM 3436 C C . LYS A 1 424 ? -9.896 23.860 -29.688 1.00 14.20 420 LYS A C 1
ATOM 3437 O O . LYS A 1 424 ? -10.057 23.750 -30.893 1.00 16.94 420 LYS A O 1
ATOM 3443 N N . GLN A 1 425 ? -10.894 23.674 -28.785 1.00 14.83 421 GLN A N 1
ATOM 3444 C CA . GLN A 1 425 ? -12.236 23.324 -29.247 1.00 15.95 421 GLN A CA 1
ATOM 3445 C C . GLN A 1 425 ? -12.757 24.424 -30.188 1.00 14.15 421 GLN A C 1
ATOM 3446 O O . GLN A 1 425 ? -12.570 25.652 -29.936 1.00 14.88 421 GLN A O 1
ATOM 3452 N N . ILE A 1 426 ? -13.443 23.993 -31.236 1.00 14.93 422 ILE A N 1
ATOM 3453 C CA . ILE A 1 426 ? -14.087 24.890 -32.192 1.00 13.02 422 ILE A CA 1
ATOM 3454 C C . ILE A 1 426 ? -15.554 25.049 -31.729 1.00 14.24 422 ILE A C 1
ATOM 3455 O O . ILE A 1 426 ? -16.367 24.114 -31.891 1.00 15.21 422 ILE A O 1
ATOM 3460 N N . PHE A 1 427 ? -15.840 26.197 -31.097 1.00 13.64 423 PHE A N 1
ATOM 3461 C CA . PHE A 1 427 ? -17.179 26.501 -30.567 1.00 13.36 423 PHE A CA 1
ATOM 3462 C C . PHE A 1 427 ? -18.014 27.238 -31.588 1.00 14.67 423 PHE A C 1
ATOM 3463 O O . PHE A 1 427 ? -17.488 27.964 -32.431 1.00 14.48 423 PHE A O 1
ATOM 3471 N N . THR A 1 428 ? -19.347 27.115 -31.480 1.00 13.30 424 THR A N 1
ATOM 3472 C CA . THR A 1 428 ? -20.227 27.994 -32.231 1.00 13.38 424 THR A CA 1
ATOM 3473 C C . THR A 1 428 ? -20.015 29.440 -31.747 1.00 13.53 424 THR A C 1
ATOM 3474 O O . THR A 1 428 ? -19.570 29.702 -30.626 1.00 15.25 424 THR A O 1
ATOM 3478 N N A HIS A 1 429 ? -20.360 30.390 -32.622 0.50 15.14 425 HIS A N 1
ATOM 3479 N N B HIS A 1 429 ? -20.263 30.396 -32.650 0.50 14.80 425 HIS A N 1
ATOM 3480 C CA A HIS A 1 429 ? -20.159 31.818 -32.418 0.50 15.02 425 HIS A CA 1
ATOM 3481 C CA B HIS A 1 429 ? -20.161 31.826 -32.388 0.50 14.31 425 HIS A CA 1
ATOM 3482 C C A HIS A 1 429 ? -21.312 32.537 -33.094 0.50 15.30 425 HIS A C 1
ATOM 3483 C C B HIS A 1 429 ? -21.334 32.507 -33.071 0.50 14.68 425 HIS A C 1
ATOM 3484 O O A HIS A 1 429 ? -21.723 32.119 -34.192 0.50 17.69 425 HIS A O 1
ATOM 3485 O O B HIS A 1 429 ? -21.766 32.028 -34.148 0.50 15.92 425 HIS A O 1
ATOM 3498 N N . PRO A 1 430 ? -21.898 33.610 -32.512 1.00 14.64 426 PRO A N 1
ATOM 3499 C CA . PRO A 1 430 ? -21.489 34.157 -31.222 1.00 14.66 426 PRO A CA 1
ATOM 3500 C C . PRO A 1 430 ? -22.256 33.473 -30.106 1.00 14.11 426 PRO A C 1
ATOM 3501 O O . PRO A 1 430 ? -23.482 33.384 -30.159 1.00 14.96 426 PRO A O 1
ATOM 3505 N N . THR A 1 431 ? -21.520 33.051 -29.098 1.00 14.42 427 THR A N 1
ATOM 3506 C CA . THR A 1 431 ? -22.100 32.328 -27.946 1.00 13.43 427 THR A CA 1
ATOM 3507 C C . THR A 1 431 ? -21.344 32.749 -26.694 1.00 14.54 427 THR A C 1
ATOM 3508 O O . THR A 1 431 ? -20.306 33.414 -26.753 1.00 13.96 427 THR A O 1
ATOM 3512 N N . LEU A 1 432 ? -21.900 32.421 -25.514 1.00 13.10 428 LEU A N 1
ATOM 3513 C CA . LEU A 1 432 ? -21.074 32.574 -24.313 1.00 12.72 428 LEU A CA 1
ATOM 3514 C C . LEU A 1 432 ? -20.078 31.432 -24.154 1.00 13.93 428 LEU A C 1
ATOM 3515 O O . LEU A 1 432 ? -18.948 31.665 -23.685 1.00 13.80 428 LEU A O 1
ATOM 3520 N N . ALA A 1 433 ? -20.455 30.194 -24.580 1.00 13.45 429 ALA A N 1
ATOM 3521 C CA . ALA A 1 433 ? -19.533 29.075 -24.448 1.00 14.09 429 ALA A CA 1
ATOM 3522 C C . ALA A 1 433 ? -18.193 29.265 -25.167 1.00 13.41 429 ALA A C 1
ATOM 3523 O O . ALA A 1 433 ? -17.186 28.767 -24.641 1.00 14.79 429 ALA A O 1
ATOM 3525 N N A GLU A 1 434 ? -18.127 30.010 -26.270 0.50 13.20 430 GLU A N 1
ATOM 3526 N N B GLU A 1 434 ? -18.210 30.017 -26.278 0.50 13.31 430 GLU A N 1
ATOM 3527 C CA A GLU A 1 434 ? -16.839 30.068 -26.946 0.50 12.85 430 GLU A CA 1
ATOM 3528 C CA B GLU A 1 434 ? -17.010 30.227 -27.069 0.50 13.32 430 GLU A CA 1
ATOM 3529 C C A GLU A 1 434 ? -15.793 30.762 -26.073 0.50 14.02 430 GLU A C 1
ATOM 3530 C C B GLU A 1 434 ? -15.899 30.836 -26.216 0.50 14.00 430 GLU A C 1
ATOM 3531 O O A GLU A 1 434 ? -14.581 30.611 -26.265 0.50 13.81 430 GLU A O 1
ATOM 3532 O O B GLU A 1 434 ? -14.735 30.596 -26.566 0.50 13.37 430 GLU A O 1
ATOM 3543 N N . ASN A 1 435 ? -16.251 31.555 -25.112 1.00 13.26 431 ASN A N 1
ATOM 3544 C CA . ASN A 1 435 ? -15.248 32.214 -24.274 1.00 13.92 431 ASN A CA 1
ATOM 3545 C C . ASN A 1 435 ? -14.442 31.230 -23.432 1.00 15.59 431 ASN A C 1
ATOM 3546 O O . ASN A 1 435 ? -13.428 31.645 -22.865 1.00 15.19 431 ASN A O 1
ATOM 3551 N N . LEU A 1 436 ? -14.866 29.957 -23.370 1.00 13.90 432 LEU A N 1
ATOM 3552 C CA . LEU A 1 436 ? -14.022 28.940 -22.755 1.00 14.88 432 LEU A CA 1
ATOM 3553 C C . LEU A 1 436 ? -12.673 28.814 -23.496 1.00 14.94 432 LEU A C 1
ATOM 3554 O O . LEU A 1 436 ? -11.684 28.406 -22.878 1.00 15.64 432 LEU A O 1
ATOM 3559 N N . ASN A 1 437 ? -12.618 29.185 -24.812 1.00 14.71 433 ASN A N 1
ATOM 3560 C CA . ASN A 1 437 ? -11.308 29.179 -25.471 1.00 15.38 433 ASN A CA 1
ATOM 3561 C C . ASN A 1 437 ? -10.322 30.077 -24.732 1.00 16.17 433 ASN A C 1
ATOM 3562 O O . ASN A 1 437 ? -9.120 29.741 -24.756 1.00 17.57 433 ASN A O 1
ATOM 3567 N N . ASP A 1 438 ? -10.775 31.235 -24.241 1.00 14.91 434 ASP A N 1
ATOM 3568 C CA . ASP A 1 438 ? -9.921 32.224 -23.569 1.00 14.62 434 ASP A CA 1
ATOM 3569 C C . ASP A 1 438 ? -9.794 31.881 -22.088 1.00 16.43 434 ASP A C 1
ATOM 3570 O O . ASP A 1 438 ? -8.731 32.031 -21.476 1.00 15.74 434 ASP A O 1
ATOM 3575 N N . LEU A 1 439 ? -10.879 31.377 -21.442 1.00 15.53 435 LEU A N 1
ATOM 3576 C CA . LEU A 1 439 ? -10.841 31.123 -19.998 1.00 15.26 435 LEU A CA 1
ATOM 3577 C C . LEU A 1 439 ? -9.783 30.066 -19.665 1.00 15.25 435 LEU A C 1
ATOM 3578 O O . LEU A 1 439 ? -9.151 30.152 -18.601 1.00 16.80 435 LEU A O 1
ATOM 3583 N N . PHE A 1 440 ? -9.579 29.098 -20.563 1.00 15.78 436 PHE A N 1
ATOM 3584 C CA . PHE A 1 440 ? -8.621 28.042 -20.292 1.00 15.38 436 PHE A CA 1
ATOM 3585 C C . PHE A 1 440 ? -7.232 28.273 -20.891 1.00 18.91 436 PHE A C 1
ATOM 3586 O O . PHE A 1 440 ? -6.388 27.367 -20.832 1.00 20.54 436 PHE A O 1
ATOM 3594 N N . ALA A 1 441 ? -7.006 29.492 -21.397 1.00 17.24 437 ALA A N 1
ATOM 3595 C CA . ALA A 1 441 ? -5.643 29.822 -21.853 1.00 19.25 437 ALA A CA 1
ATOM 3596 C C . ALA A 1 441 ? -4.909 30.423 -20.664 1.00 22.33 437 ALA A C 1
ATOM 3597 O O . ALA A 1 441 ? -4.850 31.655 -20.496 1.00 25.98 437 ALA A O 1
ATOM 3599 N N . ILE A 1 442 ? -4.450 29.495 -19.825 1.00 23.93 438 ILE A N 1
ATOM 3600 C CA . ILE A 1 442 ? -3.834 29.742 -18.532 1.00 32.68 438 ILE A CA 1
ATOM 3601 C C . ILE A 1 442 ? -2.365 29.380 -18.757 1.00 44.44 438 ILE A C 1
ATOM 3602 O O . ILE A 1 442 ? -2.041 28.209 -19.098 1.00 51.70 438 ILE A O 1
#

Foldseek 3Di:
DADDEAEFAEEEEAQALLRLVLLLVVLLVPGAYEYEHADLQAQNHCCLRQNVQLLVQLQVCLVDPDAPVRSLVSSVVRSVVVSVVRVCSSVVSPYHYHHFHWADLEAFKIWGDDPPDIYIYGHLAYEYEHAWAFDFDPAAAQVPAAQEEESRVVSDDPHQWQEEEEEAADLSRVSVQLSSLSNHHQYEYEYLAPDHPVQDFVVQSVLLVVVSVVSRYHYHYNWAFRHWYDDVQWIWTHTDPDIDIINHYYYGHDIAADPVSHPCVSYPFDADPRGAGDADFLQATPDPNYGYAAPSNPDDHDSVRSNVSSVSNCCVPVHVNPHTNVNDAKDKDWRPRVNIKIKIADDPVRCVVVVAQKDKFKAFLLPAVVCVVVVHRGDMKMWIAHPVLLATRMMMGGDHPVVVLRVVNRVCNRVVNGLCVQLVDDDDPPDPNNCSVVRSPD

Nearest PDB structures (foldseek):
  8uub-assembly1_A-2  TM=1.002E+00  e=1.896E-95  Streptococcus pneumoniae D39
  6kyy-assembly2_C  TM=9.789E-01  e=7.061E-59  Escherichia coli BL21(DE3)
  6kod-assembly2_D  TM=9.779E-01  e=5.098E-58  Escherichia coli BL21(DE3)
  6kyy-assembly1_A  TM=9.774E-01  e=1.691E-56  Escherichia coli BL21(DE3)
  6kgy-assembly1_A  TM=9.748E-01  e=1.237E-54  Escherichia coli BL21(DE3)

Radius of gyration: 23.55 Å; Cα contacts (8 Å, |Δi|>4): 1032; chains: 1; bounding box: 64×58×51 Å

Sequence (442 aa):
GPGSMMLTYDLIVIGFGKAGKTLAGKLLASSAGKKKVALVERRSKAMYGGTCCINIGCCIPTTKTLLVAAEKDDLSFEEVIATKNTIITGRLNGKNYTTVAGTGVDIFDAEAHFLSNKVIEIQAGDEKQELLTAETIVINTGAVSNNVLPIPGLATSKNVFDSTGIQSSLDKLPEKLGVLLGGGNNIGLEFAGLYNKKLGSKKVTVLDTTLDDTFLPRAEPPSIAALAKQYLEEEDGIELLQNIHTTEIKKNDGDQVLVVTEDETYRFDALLYATGRRKPNVVEEPLQLENTDIELTERGAIKVDKHCQTNVPGVFAVGDVNGGLQFTTYISLDDFRVVYSYLAGDGSYTLEDRLNVPNNTTMMFITPALLSQQVGLTESSQAADLKLPYAVKEIPVAAMPRGHVNGDLRGAFKAVVNTETKEILGASIFSEGSQEIINIIITVAMDNKIIPYTYFTKQIFTHHPTLAEENLNDLFAI

Secondary structure (DSSP, 8-state):
-PPPPEEEEEEEES--HHHHHHHHHHHHTT--EEEEES-GGGTT-HHHHTSHHHHHHHHHHHTSS--HHHHHHHHHHHHHHHHHHHHHHHHHTT-EEEES--EEEETTEEEEEETTEEEEEEEEEEEE---EEE-----TTTTTSTTEE-TTGGGG-SS--SEEEEE--SHHHHHHHHHHHHHT-EEEEE-SSSSSSTTS-HHHHHHHHHHHHHTT-EEE-S--EEEEEEETTEEEEEESS-EEEESEEEE---EEE--GGG-GGGS-PPBPTTSSBP--TTSB-SSTTEEE-GGGGT----HHHHHHHHHHHHHHHHS-S---GGG-----EEE-SSS-EEEEE--HHHHHHTT--EEEEEEEGGGSHHHHHHT----EEEEEEETTT-BEEEEEEESTTHHHHHHHHHHHHHTT-BGGGGGT----SSSSGGGHHHHT--

Organism: Streptococcus pneumoniae serotype 2 (strain D39 / NCTC 7466) (NCBI:txid373153)

B-factor: mean 23.04, std 10.68, range [11.46, 91.49]